Protein 1QZ7 (pdb70)

Sequence (541 aa):
YQDDAELATRAIPELTKLLNDEDQVVVNKAAVMVHQLSKKEASRHAIMRSPQMVSAIVRTMQNTNDVETARCTAGTLHNLSHHREGLLAIFKSGGIPALVKMLGSPVDSVLFYAITTLHNLLLHQEGAKMAVRLAGGLQKMVALLNKTNVKFLAITTDCLQILAYGNQESKLIILASGGPQALVNIMRTYTYEKLLWTTSRVLKVLSVCSSNKPAIVEAGGMQALGLHLTDPSQRLVQNCLWTLRNLSDAATKQEGMEGLLGTLVQLLGSDDINVVTCAAGILSNLTCNNYKNKMMVCQVGGIEALVRTVLRAGDREDITEPAICALRHLTSRHQEAEMAQNAVRLHYGLPVVVKLLHPPSHWPLIKATVGLIRNLALCPANHAPLREQGAIPRLVQLLVRAHQDTQRRTSMGGTQQQFVEGVRMEEIVEGCTGALHILARDVHNRIVIRGLNTIPLFVQLLYSPIENIQRVAAGVLCELAQDKEAAEAIEAEGATAPLTELLHSRNEGVATYAAAVLFRMSEDEENPESILDEHVQRVMK

B-factor: mean 54.08, std 23.28, range [16.07, 109.2]

Foldseek 3Di:
DVCLLPVLLVCLVVLLVLLPDPDPPCVLVSLQVLLVLLPDPRSVCSQLVVLSNLLSLLVSLQPPLPLRSVLSSLSRLLSLLVDPSSLVSNVVSLNLLSLLSQCPPPNVSNVQSSLNSLLSNLVPPPPSLVSCVVSVSLLSLLVCLVDDDQVSLLSSLLSLLSNLAPDVVSLVVCVVSVNLLSLLVCLQPDDPVSNLLSSLSSLLSSLLPDVSLLVNLVSPVLVSLLVCCPPPDPSNNLSSLNSLLSNLLVNLPDDPCLSSLLSLLVQCPDPDPSSNLSSLSSLLSNLAPRQVSLVSCVVNPNLLSLLVSLVVCPQPCSRLLSSLSSLLSNLDDYDCNQVSLVVCVVNVNLLSLLCCCDPPHDPSSNLSSLSSLLSNLLHVVCLVVNVVNVNLVSLVVLLVVLVVVLVVPVVPPPDNFDDDVRHTSVSSNLSSLSSLLSSLLDPVSLVVNVVVVCLLVLLVQCVPPDPSSVLSSLSSLLSNLLDVVSLVVNVVSVSLVSLVVQCPPPDPSNNVSSVSNVVSSPPD/DDDPCVVVVVVCVPPDD

InterPro domains:
  IPR000225 Armadillo [PF00514] (229-262)
  IPR000225 Armadillo [PF00514] (351-390)
  IPR000225 Armadillo [PF00514] (432-473)
  IPR000225 Armadillo [PF00514] (584-622)
  IPR000225 Armadillo [PS50176] (151-191)
  IPR000225 Armadillo [PS50176] (193-236)
  IPR000225 Armadillo [PS50176] (235-277)
  IPR000225 Armadillo [PS50176] (277-319)
  IPR000225 Armadillo [PS50176] (319-362)
  IPR000225 Armadillo [PS50176] (400-442)
  IPR000225 Armadillo [PS50176] (442-484)
  IPR000225 Armadillo [PS50176] (489-532)
  IPR000225 Armadillo [PS50176] (594-636)
  IPR000225 Armadillo [SM00185] (141-180)
  IPR000225 Armadillo [SM00185] (181-223)
  IPR000225 Armadillo [SM00185] (224-264)
  IPR000225 Armadillo [SM00185] (265-306)
  IPR000225 Armadillo [SM00185] (308-349)
  IPR000225 Armadillo [SM00185] (350-390)
  IPR000225 Armadillo [SM00185] (392-429)

Solvent-accessible surface area: 23782 Å² total; per-residue (Å²): 165,103,83,29,66,58,115,11,63,72,30,9,59,107,16,12,143,36,10,64,57,160,62,123,107,62,7,34,130,0,2,72,67,3,36,75,33,1,120,112,109,8,1,42,42,15,0,5,158,14,100,111,0,2,40,1,1,2,112,10,1,47,103,12,135,50,105,114,2,8,79,17,2,0,0,0,0,8,32,0,4,56,45,192,67,0,4,81,7,0,67,135,39,32,0,2,72,2,0,5,113,19,1,52,19,127,36,80,5,0,4,12,20,0,0,0,0,0,4,8,0,12,61,126,24,155,32,0,87,128,11,0,53,137,39,32,0,2,86,66,0,6,49,16,11,124,96,102,38,45,48,1,0,8,5,0,0,18,0,0,23,21,0,0,151,72,26,108,106,0,14,100,81,0,48,93,25,36,0,4,86,19,0,0,66,4,1,135,90,46,123,54,53,39,0,1,27,7,0,0,49,0,1,76,15,0,0,97,5,88,41,0,32,59,25,0,2,125,13,12,0,0,44,2,0,12,109,15,5,106,41,127,22,131,83,0,10,24,12,0,0,93,0,0,87,47,0,0,93,24,0,34,151,38,106,43,4,98,53,8,1,20,23,0,12,123,21,5,71,29,144,62,75,92,14,0,25,3,0,0,10,0,0,10,49,0,0,52,117,14,122,99,6,4,38,39,0,9,116,64,35,0,2,60,19,0,3,144,3,4,94,96,2,45,112,95,41,116,5,0,56,23,0,0,17,0,0,63,28,0,0,16,167,23,139,63,11,130,72,0,10,43,9,0,66,104,62,181,0,5,55,17,1,3,125,17,0,70,100,105,20,95,37,46,4,8,82,5,0,2,18,0,0,89,8,0,0,48,8,102,53,0,17,43,31,0,66,131,76,29,0,1,61,24,0,14,72,2,0,57,115,0,36,77,46,24,108,162,40,87,91,153,55,38,101,97,38,64,110,44,97,60,6,106,1,19,56,2,2,53,26,0,0,9,0,0,23,5,1,0,119,28,70,100,0,10,96,46,0,54,64,78,111,4,8,46,32,0,5,108,5,3,131,16,130,63,74,75,6,24,95,25,0,0,0,0,0,12,30,0,1,85,30,111,124,0,7,106,39,0,112,94,79,40,0,64,68,9,0,55,124,19,76,158,27,223,31,142,13,0,20,84,59,0,22,31,0,34,130,94,35,86,129,108,230,129,87,50,77,54,12,0,50,90,3,9,127,124,47,101,69

Radius of gyration: 33.69 Å; Cα contacts (8 Å, |Δi|>4): 810; chains: 2; bounding box: 100×50×81 Å

GO terms:
  GO:0005634 nucleus (C, IDA)
  GO:0005737 cytoplasm (C, IDA)
  GO:0005912 adherens junction (C, IDA)
  GO:0016328 lateral plasma membrane (C, IDA)
  GO:0007173 epidermal growth factor receptor signaling pathway (P, IDA)
  GO:0043066 negative regulation of apoptotic process (P, TAS)
  GO:0060070 canonical Wnt signaling pathway (P, TAS)
  GO:0060070 canonical Wnt signaling pathway (P, IGI)
  GO:0001649 osteoblast differentiation (P, IMP)
  GO:0060070 canonical Wnt signaling pathway (P, IMP)
  GO:0072497 mesenchymal stem cell differentiation (P, IMP)
  GO:0005102 signaling receptor binding (F, IPI)
  GO:0005515 protein binding (F, IPI)
  GO:0043525 positive regulation of neuron apoptotic process (P, IDA)
  GO:0045944 positive regulation of transcription by RNA polymerase II (P, TAS)
  GO:0050767 regulation of neurogenesis (P, TAS)
  GO:0003713 transcription coactivator activity (F, IMP)
  GO:0061629 RNA polymerase II-specific DNA-binding transcription factor binding (F, IPI)
  GO:1990907 beta-catenin-TCF complex (C, IPI)
  GO:0019899 enzyme binding (F, IPI)

Nearest PDB structures (foldseek):
  8eic-assembly1_A  TM=9.549E-01  e=6.130E-56  Homo sapiens
  1g3j-assembly2_C  TM=9.884E-01  e=2.727E-49  Homo sapiens
  7zrb-assembly2_B  TM=9.748E-01  e=4.685E-49  Homo sapiens
  5mfb-assembly1_A  TM=8.763E-01  e=2.151E-08  synthetic construct
  7sqc-assembly1_G4  TM=5.680E-01  e=6.108E-08  Chlamydomonas reinhardtii

Secondary structure (DSSP, 8-state):
-TTIIIIIHHHHHHHHHHTT-S-TTTHHHHHHHHHHTTSSHHHHHHHHT-HHHHHHHHHHHHH---TTHHHHHHHHHHHHTTSHHHHHHHHHTTHHHHHHHGGG-S-HHHHHHHHHHHHHHHHH-TTHHHHHHHHTHHHHHHHGGG---HHHHHHHHHHHHHHHTT-HHHHHHHHHTTHHHHHHHHHTT---HHHHHHHHHHHHHHHTSTTHHHHHHHHTHHHHHGGGTT-S-HHHHHHHHHHHHHHGGG-TT-S--HHHHHHHHHHTT-S-HHHHHHHHHHHHHHTTT-HHHHHHHHHTTHHHHHHHHHHHHTT-HHHHHHHHHHHHHHTSSSTTHHHHHHHHHHTT-HHHHHHTTSTT--HHHHHHHHHHHHHHTTSGGGHHHHHHTTHHHHHHHHHHHHHHHHHTSSS-SSSS---BTTB-HHHHHHHHHHHHHHHTTSHHHHHHHHHTT-HHHHHHGGG-S-HHHHHHHHHHHHHHTTSHHHHHHHHHTT-HHHHHHHTT-SSHHHHHHHHHHHHHHH--/---TTHHHHHHHHHH--

Structure (mmCIF, N/CA/C/O backbone):
data_1QZ7
#
_entry.id   1QZ7
#
_cell.length_a   85.141
_cell.length_b   75.041
_cell.length_c   101.398
_cell.angle_alpha   90.00
_cell.angle_beta   97.47
_cell.angle_gamma   90.00
#
_symmetry.space_group_name_H-M   'C 1 2 1'
#
loop_
_entity.id
_entity.type
_entity.pdbx_description
1 polymer Beta-catenin
2 polymer Axin
3 water water
#
loop_
_atom_site.group_PDB
_atom_site.id
_atom_site.type_symbol
_atom_site.label_atom_id
_atom_site.label_alt_id
_atom_site.label_comp_id
_atom_site.label_asym_id
_atom_site.label_entity_id
_atom_site.label_seq_id
_atom_site.pdbx_PDB_ins_code
_atom_site.Cartn_x
_atom_site.Cartn_y
_atom_site.Cartn_z
_atom_site.occupancy
_atom_site.B_iso_or_equiv
_atom_site.auth_seq_id
_atom_site.auth_comp_id
_atom_site.auth_asym_id
_atom_site.auth_atom_id
_atom_site.pdbx_PDB_model_num
ATOM 1 N N . TYR A 1 10 ? -45.757 -1.834 44.966 1.00 106.57 142 TYR A N 1
ATOM 2 C CA . TYR A 1 10 ? -45.043 -1.216 43.856 1.00 106.75 142 TYR A CA 1
ATOM 3 C C . TYR A 1 10 ? -46.002 -0.279 43.127 1.00 106.89 142 TYR A C 1
ATOM 4 O O . TYR A 1 10 ? -45.585 0.711 42.523 1.00 106.87 142 TYR A O 1
ATOM 13 N N . GLN A 1 11 ? -47.291 -0.599 43.202 1.00 107.02 143 GLN A N 1
ATOM 14 C CA . GLN A 1 11 ? -48.331 0.192 42.553 1.00 107.18 143 GLN A CA 1
ATOM 15 C C . GLN A 1 11 ? -48.447 1.598 43.137 1.00 107.31 143 GLN A C 1
ATOM 16 O O . GLN A 1 11 ? -49.180 2.438 42.611 1.00 106.82 143 GLN A O 1
ATOM 18 N N . ASP A 1 12 ? -47.727 1.850 44.228 1.00 107.71 144 ASP A N 1
ATOM 19 C CA . ASP A 1 12 ? -47.754 3.159 44.871 1.00 107.90 144 ASP A CA 1
ATOM 20 C C . ASP A 1 12 ? -46.370 3.804 44.868 1.00 107.83 144 ASP A C 1
ATOM 21 O O . ASP A 1 12 ? -46.183 4.892 45.415 1.00 107.69 144 ASP A O 1
ATOM 26 N N . ASP A 1 13 ? -45.401 3.127 44.257 1.00 107.67 145 ASP A N 1
ATOM 27 C CA . ASP A 1 13 ? -44.042 3.651 44.171 1.00 107.51 145 ASP A CA 1
ATOM 28 C C . ASP A 1 13 ? -43.982 4.664 43.036 1.00 107.19 145 ASP A C 1
ATOM 29 O O . ASP A 1 13 ? -43.601 5.816 43.237 1.00 106.58 145 ASP A O 1
ATOM 34 N N . ALA A 1 14 ? -44.368 4.225 41.843 1.00 107.23 146 ALA A N 1
ATOM 35 C CA . ALA A 1 14 ? -44.372 5.093 40.673 1.00 107.49 146 ALA A CA 1
ATOM 36 C C . ALA A 1 14 ? -45.600 5.998 40.707 1.00 107.72 146 ALA A C 1
ATOM 37 O O . ALA A 1 14 ? -46.035 6.508 39.673 1.00 107.34 146 ALA A O 1
ATOM 39 N N . GLU A 1 15 ? -46.153 6.190 41.902 1.00 108.00 147 GLU A N 1
ATOM 40 C CA . GLU A 1 15 ? -47.334 7.029 42.083 1.00 108.33 147 GLU A CA 1
ATOM 41 C C . GLU A 1 15 ? -47.177 7.961 43.282 1.00 108.66 147 GLU A C 1
ATOM 42 O O . GLU A 1 15 ? -47.521 9.143 43.208 1.00 108.89 147 GLU A O 1
ATOM 44 N N . LEU A 1 16 ? -46.665 7.425 44.387 1.00 108.73 148 LEU A N 1
ATOM 45 C CA . LEU A 1 16 ? -46.465 8.219 45.596 1.00 108.53 148 LEU A CA 1
ATOM 46 C C . LEU A 1 16 ? -45.073 8.841 45.602 1.00 108.33 148 LEU A C 1
ATOM 47 O O . LEU A 1 16 ? -44.907 10.006 45.967 1.00 108.29 148 LEU A O 1
ATOM 52 N N . ALA A 1 17 ? -44.073 8.060 45.200 1.00 108.12 149 ALA A N 1
ATOM 53 C CA . ALA A 1 17 ? -42.702 8.554 45.150 1.00 107.64 149 ALA A CA 1
ATOM 54 C C . ALA A 1 17 ? -42.662 9.713 44.165 1.00 107.32 149 ALA A C 1
ATOM 55 O O . ALA A 1 17 ? -41.910 10.672 44.344 1.00 107.14 149 ALA A O 1
ATOM 57 N N . THR A 1 18 ? -43.480 9.615 43.121 1.00 106.77 150 THR A N 1
ATOM 58 C CA . THR A 1 18 ? -43.561 10.664 42.113 1.00 106.62 150 THR A CA 1
ATOM 59 C C . THR A 1 18 ? -44.050 11.939 42.797 1.00 106.36 150 THR A C 1
ATOM 60 O O . THR A 1 18 ? -43.545 13.035 42.536 1.00 106.25 150 THR A O 1
ATOM 64 N N . ARG A 1 19 ? -45.039 11.782 43.675 1.00 105.43 151 ARG A N 1
ATOM 65 C CA . ARG A 1 19 ? -45.597 12.902 44.421 1.00 104.36 151 ARG A CA 1
ATOM 66 C C . ARG A 1 19 ? -44.661 13.225 45.586 1.00 103.80 151 ARG A C 1
ATOM 67 O O . ARG A 1 19 ? -44.847 14.216 46.295 1.00 103.85 151 ARG A O 1
ATOM 69 N N . ALA A 1 20 ? -43.654 12.376 45.772 1.00 102.71 152 ALA A N 1
ATOM 70 C CA . ALA A 1 20 ? -42.674 12.549 46.838 1.00 101.27 152 ALA A CA 1
ATOM 71 C C . ALA A 1 20 ? -41.415 13.217 46.297 1.00 100.37 152 ALA A C 1
ATOM 72 O O . ALA A 1 20 ? -40.625 13.782 47.056 1.00 100.18 152 ALA A O 1
ATOM 74 N N . ILE A 1 21 ? -41.232 13.148 44.982 1.00 99.31 153 ILE A N 1
ATOM 75 C CA . ILE A 1 21 ? -40.068 13.748 44.342 1.00 98.29 153 ILE A CA 1
ATOM 76 C C . ILE A 1 21 ? -39.992 15.244 44.629 1.00 97.87 153 ILE A C 1
ATOM 77 O O . ILE A 1 21 ? -38.973 15.736 45.110 1.00 97.61 153 ILE A O 1
ATOM 82 N N . PRO A 1 22 ? -41.071 15.990 44.335 1.00 97.67 154 PRO A N 1
ATOM 83 C CA . PRO A 1 22 ? -41.051 17.434 44.592 1.00 97.41 154 PRO A CA 1
ATOM 84 C C . PRO A 1 22 ? -40.788 17.730 46.068 1.00 97.30 154 PRO A C 1
ATOM 85 O O . PRO A 1 22 ? -40.300 18.804 46.422 1.00 96.75 154 PRO A O 1
ATOM 89 N N . GLU A 1 23 ? -41.113 16.760 46.917 1.00 97.12 155 GLU A N 1
ATOM 90 C CA . GLU A 1 23 ? -40.932 16.888 48.358 1.00 97.21 155 GLU A CA 1
ATOM 91 C C . GLU A 1 23 ? -39.456 16.936 48.737 1.00 97.28 155 GLU A C 1
ATOM 92 O O . GLU A 1 23 ? -38.934 17.988 49.114 1.00 97.16 155 GLU A O 1
ATOM 98 N N . LEU A 1 24 ? -38.793 15.788 48.638 1.00 96.85 156 LEU A N 1
ATOM 99 C CA . LEU A 1 24 ? -37.378 15.688 48.971 1.00 96.67 156 LEU A CA 1
ATOM 100 C C . LEU A 1 24 ? -36.539 16.700 48.200 1.00 96.61 156 LEU A C 1
ATOM 101 O O . LEU A 1 24 ? -35.495 17.142 48.679 1.00 96.43 156 LEU A O 1
ATOM 106 N N . THR A 1 25 ? -36.995 17.064 47.005 1.00 96.57 157 THR A N 1
ATOM 107 C CA . THR A 1 25 ? -36.278 18.033 46.187 1.00 96.83 157 THR A CA 1
ATOM 108 C C . THR A 1 25 ? -36.293 19.387 46.891 1.00 97.78 157 THR A C 1
ATOM 109 O O . THR A 1 25 ? -35.370 20.187 46.740 1.00 97.82 157 THR A O 1
ATOM 113 N N . LYS A 1 26 ? -37.348 19.635 47.662 1.00 99.04 158 LYS A N 1
ATOM 114 C CA . LYS A 1 26 ? -37.481 20.886 48.401 1.00 100.00 158 LYS A CA 1
ATOM 115 C C . LYS A 1 26 ? -36.504 20.909 49.572 1.00 100.42 158 LYS A C 1
ATOM 116 O O . LYS A 1 26 ? -35.926 21.949 49.895 1.00 100.93 158 LYS A O 1
ATOM 122 N N . LEU A 1 27 ? -36.322 19.755 50.205 1.00 100.76 159 LEU A N 1
ATOM 123 C CA . LEU A 1 27 ? -35.425 19.652 51.349 1.00 101.36 159 LEU A CA 1
ATOM 124 C C . LEU A 1 27 ? -33.954 19.776 50.965 1.00 101.39 159 LEU A C 1
ATOM 125 O O . LEU A 1 27 ? -33.167 20.364 51.706 1.00 101.64 159 LEU A O 1
ATOM 130 N N . LEU A 1 28 ? -33.581 19.226 49.811 1.00 101.43 160 LEU A N 1
ATOM 131 C CA . LEU A 1 28 ? -32.194 19.290 49.355 1.00 101.80 160 LEU A CA 1
ATOM 132 C C . LEU A 1 28 ? -31.727 20.717 49.093 1.00 102.16 160 LEU A C 1
ATOM 133 O O . LEU A 1 28 ? -30.528 20.967 48.958 1.00 102.40 160 LEU A O 1
ATOM 138 N N . ASN A 1 29 ? -32.674 21.648 49.021 1.00 102.20 161 ASN A N 1
ATOM 139 C CA . ASN A 1 29 ? -32.353 23.049 48.773 1.00 102.28 161 ASN A CA 1
ATOM 140 C C . ASN A 1 29 ? -32.568 23.883 50.032 1.00 102.30 161 ASN A C 1
ATOM 141 O O . ASN A 1 29 ? -32.533 25.114 49.992 1.00 102.43 161 ASN A O 1
ATOM 146 N N . ASP A 1 30 ? -32.788 23.199 51.149 1.00 102.28 162 ASP A N 1
ATOM 147 C CA . ASP A 1 30 ? -33.013 23.853 52.432 1.00 102.24 162 ASP A CA 1
ATOM 148 C C . ASP A 1 30 ? -31.731 24.529 52.919 1.00 102.21 162 ASP A C 1
ATOM 149 O O . ASP A 1 30 ? -30.631 24.023 52.693 1.00 102.40 162 ASP A O 1
ATOM 154 N N . GLU A 1 31 ? -31.878 25.672 53.585 1.00 102.18 163 GLU A N 1
ATOM 155 C CA . GLU A 1 31 ? -30.730 26.416 54.100 1.00 102.41 163 GLU A CA 1
ATOM 156 C C . GLU A 1 31 ? -30.185 25.836 55.403 1.00 102.43 163 GLU A C 1
ATOM 157 O O . GLU A 1 31 ? -29.054 26.130 55.796 1.00 102.07 163 GLU A O 1
ATOM 163 N N . ASP A 1 32 ? -30.992 25.014 56.068 1.00 102.44 164 ASP A N 1
ATOM 164 C CA . ASP A 1 32 ? -30.595 24.391 57.329 1.00 102.57 164 ASP A CA 1
ATOM 165 C C . ASP A 1 32 ? -29.662 23.199 57.123 1.00 102.67 164 ASP A C 1
ATOM 166 O O . ASP A 1 32 ? -30.099 22.111 56.735 1.00 102.40 164 ASP A O 1
ATOM 171 N N . GLN A 1 33 ? -28.378 23.409 57.397 1.00 102.66 165 GLN A N 1
ATOM 172 C CA . GLN A 1 33 ? -27.377 22.359 57.242 1.00 102.69 165 GLN A CA 1
ATOM 173 C C . GLN A 1 33 ? -27.494 21.285 58.317 1.00 102.54 165 GLN A C 1
ATOM 174 O O . GLN A 1 33 ? -26.525 20.985 59.017 1.00 102.84 165 GLN A O 1
ATOM 180 N N . VAL A 1 34 ? -28.685 20.708 58.441 1.00 102.06 166 VAL A N 1
ATOM 181 C CA . VAL A 1 34 ? -28.933 19.660 59.424 1.00 101.55 166 VAL A CA 1
ATOM 182 C C . VAL A 1 34 ? -30.005 18.699 58.919 1.00 101.22 166 VAL A C 1
ATOM 183 O O . VAL A 1 34 ? -29.913 17.490 59.129 1.00 101.27 166 VAL A O 1
ATOM 187 N N . VAL A 1 35 ? -31.022 19.241 58.253 1.00 100.91 167 VAL A N 1
ATOM 188 C CA . VAL A 1 35 ? -32.107 18.422 57.723 1.00 100.48 167 VAL A CA 1
ATOM 189 C C . VAL A 1 35 ? -31.854 18.077 56.262 1.00 100.57 167 VAL A C 1
ATOM 190 O O . VAL A 1 35 ? -32.420 17.118 55.732 1.00 100.60 167 VAL A O 1
ATOM 194 N N . VAL A 1 36 ? -31.004 18.870 55.613 1.00 100.35 168 VAL A N 1
ATOM 195 C CA . VAL A 1 36 ? -30.656 18.638 54.215 1.00 99.92 168 VAL A CA 1
ATOM 196 C C . VAL A 1 36 ? -29.998 17.265 54.141 1.00 99.28 168 VAL A C 1
ATOM 197 O O . VAL A 1 36 ? -29.985 16.617 53.094 1.00 98.66 168 VAL A O 1
ATOM 201 N N . ASN A 1 37 ? -29.460 16.836 55.278 1.00 98.74 169 ASN A N 1
ATOM 202 C CA . ASN A 1 37 ? -28.802 15.544 55.397 1.00 98.44 169 ASN A CA 1
ATOM 203 C C . ASN A 1 37 ? -29.864 14.445 55.437 1.00 98.15 169 ASN A C 1
ATOM 204 O O . ASN A 1 37 ? -29.658 13.347 54.917 1.00 98.33 169 ASN A O 1
ATOM 209 N N . LYS A 1 38 ? -31.000 14.751 56.059 1.00 97.40 170 LYS A N 1
ATOM 210 C CA . LYS A 1 38 ? -32.102 13.800 56.168 1.00 96.79 170 LYS A CA 1
ATOM 211 C C . LYS A 1 38 ? -32.598 13.374 54.792 1.00 96.04 170 LYS A C 1
ATOM 212 O O . LYS A 1 38 ? -32.766 12.184 54.522 1.00 95.47 170 LYS A O 1
ATOM 218 N N . ALA A 1 39 ? -32.835 14.352 53.926 1.00 95.41 171 ALA A N 1
ATOM 219 C CA . ALA A 1 39 ? -33.308 14.075 52.577 1.00 95.04 171 ALA A CA 1
ATOM 220 C C . ALA A 1 39 ? -32.264 13.272 51.810 1.00 94.35 171 ALA A C 1
ATOM 221 O O . ALA A 1 39 ? -32.592 12.293 51.139 1.00 93.93 171 ALA A O 1
ATOM 223 N N . ALA A 1 40 ? -31.008 13.696 51.917 1.00 93.79 172 ALA A N 1
ATOM 224 C CA . ALA A 1 40 ? -29.898 13.028 51.243 1.00 93.13 172 ALA A CA 1
ATOM 225 C C . ALA A 1 40 ? -29.953 11.519 51.464 1.00 92.82 172 ALA A C 1
ATOM 226 O O . ALA A 1 40 ? -29.677 10.738 50.553 1.00 93.10 172 ALA A O 1
ATOM 228 N N . VAL A 1 41 ? -30.309 11.115 52.679 1.00 92.19 173 VAL A N 1
ATOM 229 C CA . VAL A 1 41 ? -30.406 9.700 53.014 1.00 91.82 173 VAL A CA 1
ATOM 230 C C . VAL A 1 41 ? -31.596 9.081 52.298 1.00 92.21 173 VAL A C 1
ATOM 231 O O . VAL A 1 41 ? -31.465 8.062 51.622 1.00 91.80 173 VAL A O 1
ATOM 235 N N . MET A 1 42 ? -32.759 9.704 52.456 1.00 93.07 174 MET A N 1
ATOM 236 C CA . MET A 1 42 ? -33.981 9.217 51.827 1.00 93.84 174 MET A CA 1
ATOM 237 C C . MET A 1 42 ? -33.821 9.162 50.313 1.00 93.46 174 MET A C 1
ATOM 238 O O . MET A 1 42 ? -34.195 8.176 49.676 1.00 93.07 174 MET A O 1
ATOM 243 N N . VAL A 1 43 ? -33.261 10.226 49.743 1.00 93.18 175 VAL A N 1
ATOM 244 C CA . VAL A 1 43 ? -33.039 10.297 48.304 1.00 93.22 175 VAL A CA 1
ATOM 245 C C . VAL A 1 43 ? -32.170 9.124 47.858 1.00 93.13 175 VAL A C 1
ATOM 246 O O . VAL A 1 43 ? -32.434 8.498 46.829 1.00 92.76 175 VAL A O 1
ATOM 250 N N . HIS A 1 44 ? -31.134 8.832 48.641 1.00 93.09 176 HIS A N 1
ATOM 251 C CA . HIS A 1 44 ? -30.228 7.729 48.337 1.00 93.09 176 HIS A CA 1
ATOM 252 C C . HIS A 1 44 ? -31.014 6.421 48.336 1.00 93.21 176 HIS A C 1
ATOM 253 O O . HIS A 1 44 ? -30.781 5.544 47.504 1.00 93.29 176 HIS A O 1
ATOM 260 N N . GLN A 1 45 ? -31.949 6.303 49.275 1.00 93.51 177 GLN A N 1
ATOM 261 C CA . GLN A 1 45 ? -32.790 5.116 49.386 1.00 93.87 177 GLN A CA 1
ATOM 262 C C . GLN A 1 45 ? -33.657 5.020 48.137 1.00 93.51 177 GLN A C 1
ATOM 263 O O . GLN A 1 45 ? -33.882 3.934 47.601 1.00 93.14 177 GLN A O 1
ATOM 269 N N . LEU A 1 46 ? -34.142 6.171 47.681 1.00 93.55 178 LEU A N 1
ATOM 270 C CA . LEU A 1 46 ? -34.978 6.237 46.490 1.00 93.90 178 LEU A CA 1
ATOM 271 C C . LEU A 1 46 ? -34.125 6.057 45.240 1.00 94.06 178 LEU A C 1
ATOM 272 O O . LEU A 1 46 ? -34.446 6.580 44.172 1.00 94.44 178 LEU A O 1
ATOM 277 N N . SER A 1 47 ? -33.031 5.318 45.387 1.00 93.61 179 SER A N 1
ATOM 278 C CA . SER A 1 47 ? -32.121 5.054 44.281 1.00 93.25 179 SER A CA 1
ATOM 279 C C . SER A 1 47 ? -31.856 3.556 44.216 1.00 93.05 179 SER A C 1
ATOM 280 O O . SER A 1 47 ? -31.070 3.087 43.393 1.00 92.72 179 SER A O 1
ATOM 283 N N . LYS A 1 48 ? -32.526 2.811 45.090 1.00 93.09 180 LYS A N 1
ATOM 284 C CA . LYS A 1 48 ? -32.363 1.364 45.157 1.00 93.41 180 LYS A CA 1
ATOM 285 C C . LYS A 1 48 ? -33.590 0.631 44.625 1.00 94.02 180 LYS A C 1
ATOM 286 O O . LYS A 1 48 ? -33.539 -0.573 44.373 1.00 93.90 180 LYS A O 1
ATOM 292 N N . LYS A 1 49 ? -34.691 1.360 44.460 1.00 95.30 181 LYS A N 1
ATOM 293 C CA . LYS A 1 49 ? -35.934 0.777 43.955 1.00 96.28 181 LYS A CA 1
ATOM 294 C C . LYS A 1 49 ? -36.125 1.029 42.463 1.00 97.12 181 LYS A C 1
ATOM 295 O O . LYS A 1 49 ? -35.785 2.097 41.952 1.00 97.08 181 LYS A O 1
ATOM 301 N N . GLU A 1 50 ? -36.680 0.036 41.774 1.00 97.94 182 GLU A N 1
ATOM 302 C CA . GLU A 1 50 ? -36.932 0.121 40.338 1.00 98.33 182 GLU A CA 1
ATOM 303 C C . GLU A 1 50 ? -37.684 1.401 39.974 1.00 98.43 182 GLU A C 1
ATOM 304 O O . GLU A 1 50 ? -37.405 2.027 38.953 1.00 98.00 182 GLU A O 1
ATOM 310 N N . ALA A 1 51 ? -38.638 1.780 40.820 1.00 98.87 183 ALA A N 1
ATOM 311 C CA . ALA A 1 51 ? -39.446 2.974 40.592 1.00 99.00 183 ALA A CA 1
ATOM 312 C C . ALA A 1 51 ? -38.726 4.258 40.991 1.00 99.11 183 ALA A C 1
ATOM 313 O O . ALA A 1 51 ? -38.351 5.061 40.134 1.00 99.21 183 ALA A O 1
ATOM 315 N N . SER A 1 52 ? -38.543 4.446 42.296 1.00 99.04 184 SER A N 1
ATOM 316 C CA . SER A 1 52 ? -37.877 5.632 42.828 1.00 99.16 184 SER A CA 1
ATOM 317 C C . SER A 1 52 ? -36.639 6.004 42.018 1.00 99.01 184 SER A C 1
ATOM 318 O O . SER A 1 52 ? -36.337 7.185 41.824 1.00 98.36 184 SER A O 1
ATOM 321 N N . ARG A 1 53 ? -35.926 4.985 41.549 1.00 98.94 185 ARG A N 1
ATOM 322 C CA . ARG A 1 53 ? -34.726 5.194 40.754 1.00 99.19 185 ARG A CA 1
ATOM 323 C C . ARG A 1 53 ? -35.115 5.968 39.503 1.00 99.70 185 ARG A C 1
ATOM 324 O O . ARG A 1 53 ? -34.579 7.042 39.231 1.00 99.74 185 ARG A O 1
ATOM 332 N N . HIS A 1 54 ? -36.062 5.417 38.749 1.00 100.21 186 HIS A N 1
ATOM 333 C CA . HIS A 1 54 ? -36.533 6.057 37.528 1.00 100.87 186 HIS A CA 1
ATOM 334 C C . HIS A 1 54 ? -37.367 7.292 37.847 1.00 100.69 186 HIS A C 1
ATOM 335 O O . HIS A 1 54 ? -37.704 8.073 36.957 1.00 100.15 186 HIS A O 1
ATOM 342 N N . ALA A 1 55 ? -37.695 7.465 39.124 1.00 100.64 187 ALA A N 1
ATOM 343 C CA . ALA A 1 55 ? -38.473 8.617 39.562 1.00 100.63 187 ALA A CA 1
ATOM 344 C C . ALA A 1 55 ? -37.553 9.834 39.599 1.00 100.66 187 ALA A C 1
ATOM 345 O O . ALA A 1 55 ? -37.809 10.844 38.937 1.00 100.61 187 ALA A O 1
ATOM 347 N N . ILE A 1 56 ? -36.478 9.721 40.373 1.00 100.51 188 ILE A N 1
ATOM 348 C CA . ILE A 1 56 ? -35.495 10.792 40.513 1.00 100.42 188 ILE A CA 1
ATOM 349 C C . ILE A 1 56 ? -34.766 10.990 39.187 1.00 100.14 188 ILE A C 1
ATOM 350 O O . ILE A 1 56 ? -34.664 12.106 38.673 1.00 99.56 188 ILE A O 1
ATOM 355 N N . MET A 1 57 ? -34.258 9.887 38.650 1.00 100.07 189 MET A N 1
ATOM 356 C CA . MET A 1 57 ? -33.535 9.883 37.385 1.00 99.90 189 MET A CA 1
ATOM 357 C C . MET A 1 57 ? -34.291 10.657 36.306 1.00 99.75 189 MET A C 1
ATOM 358 O O . MET A 1 57 ? -33.689 11.378 35.510 1.00 99.81 189 MET A O 1
ATOM 363 N N . ARG A 1 58 ? -35.613 10.502 36.287 1.00 99.49 190 ARG A N 1
ATOM 364 C CA . ARG A 1 58 ? -36.460 11.175 35.306 1.00 98.61 190 ARG A CA 1
ATOM 365 C C . ARG A 1 58 ? -36.989 12.509 35.817 1.00 98.20 190 ARG A C 1
ATOM 366 O O . ARG A 1 58 ? -37.771 13.178 35.140 1.00 98.31 190 ARG A O 1
ATOM 374 N N . SER A 1 59 ? -36.560 12.888 37.014 1.00 97.36 191 SER A N 1
ATOM 375 C CA . SER A 1 59 ? -36.976 14.148 37.614 1.00 96.38 191 SER A CA 1
ATOM 376 C C . SER A 1 59 ? -35.819 15.137 37.546 1.00 95.75 191 SER A C 1
ATOM 377 O O . SER A 1 59 ? -35.043 15.260 38.493 1.00 96.27 191 SER A O 1
ATOM 380 N N . PRO A 1 60 ? -35.689 15.856 36.420 1.00 95.07 192 PRO A N 1
ATOM 381 C CA . PRO A 1 60 ? -34.616 16.838 36.230 1.00 94.62 192 PRO A CA 1
ATOM 382 C C . PRO A 1 60 ? -34.378 17.715 37.458 1.00 94.14 192 PRO A C 1
ATOM 383 O O . PRO A 1 60 ? -33.242 18.090 37.755 1.00 93.97 192 PRO A O 1
ATOM 387 N N . GLN A 1 61 ? -35.457 18.033 38.167 1.00 93.49 193 GLN A N 1
ATOM 388 C CA . GLN A 1 61 ? -35.377 18.863 39.364 1.00 92.97 193 GLN A CA 1
ATOM 389 C C . GLN A 1 61 ? -34.468 18.212 40.402 1.00 91.76 193 GLN A C 1
ATOM 390 O O . GLN A 1 61 ? -33.608 18.873 40.992 1.00 90.94 193 GLN A O 1
ATOM 396 N N . MET A 1 62 ? -34.671 16.913 40.612 1.00 90.41 194 MET A N 1
ATOM 397 C CA . MET A 1 62 ? -33.884 16.134 41.565 1.00 89.38 194 MET A CA 1
ATOM 398 C C . MET A 1 62 ? -32.406 16.131 41.211 1.00 87.99 194 MET A C 1
ATOM 399 O O . MET A 1 62 ? -31.583 16.700 41.925 1.00 87.74 194 MET A O 1
ATOM 404 N N . VAL A 1 63 ? -32.084 15.474 40.104 1.00 86.80 195 VAL A N 1
ATOM 405 C CA . VAL A 1 63 ? -30.714 15.367 39.629 1.00 85.75 195 VAL A CA 1
ATOM 406 C C . VAL A 1 63 ? -29.911 16.640 39.858 1.00 85.66 195 VAL A C 1
ATOM 407 O O . VAL A 1 63 ? -28.798 16.588 40.380 1.00 85.32 195 VAL A O 1
ATOM 411 N N . SER A 1 64 ? -30.479 17.779 39.475 1.00 85.59 196 SER A N 1
ATOM 412 C CA . SER A 1 64 ? -29.799 19.063 39.633 1.00 85.84 196 SER A CA 1
ATOM 413 C C . SER A 1 64 ? -29.447 19.384 41.085 1.00 85.74 196 SER A C 1
ATOM 414 O O . SER A 1 64 ? -28.302 19.718 41.395 1.00 85.87 196 SER A O 1
ATOM 417 N N . ALA A 1 65 ? -30.434 19.291 41.971 1.00 85.93 197 ALA A N 1
ATOM 418 C CA . ALA A 1 65 ? -30.217 19.574 43.387 1.00 86.07 197 ALA A CA 1
ATOM 419 C C . ALA A 1 65 ? -29.206 18.593 43.979 1.00 85.92 197 ALA A C 1
ATOM 420 O O . ALA A 1 65 ? -28.235 19.001 44.620 1.00 86.05 197 ALA A O 1
ATOM 422 N N . ILE A 1 66 ? -29.447 17.302 43.762 1.00 85.15 198 ILE A N 1
ATOM 423 C CA . ILE A 1 66 ? -28.565 16.249 44.256 1.00 84.26 198 ILE A CA 1
ATOM 424 C C . ILE A 1 66 ? -27.107 16.587 43.947 1.00 83.72 198 ILE A C 1
ATOM 425 O O . ILE A 1 66 ? -26.249 16.556 44.829 1.00 83.59 198 ILE A O 1
ATOM 430 N N . VAL A 1 67 ? -26.841 16.916 42.687 1.00 83.15 199 VAL A N 1
ATOM 431 C CA . VAL A 1 67 ? -25.497 17.264 42.245 1.00 82.67 199 VAL A CA 1
ATOM 432 C C . VAL A 1 67 ? -24.966 18.507 42.957 1.00 83.03 199 VAL A C 1
ATOM 433 O O . VAL A 1 67 ? -23.827 18.523 43.431 1.00 82.30 199 VAL A O 1
ATOM 437 N N . ARG A 1 68 ? -25.789 19.549 43.032 1.00 83.61 200 ARG A N 1
ATOM 438 C CA . ARG A 1 68 ? -25.375 20.782 43.689 1.00 84.12 200 ARG A CA 1
ATOM 439 C C . ARG A 1 68 ? -25.053 20.524 45.159 1.00 84.26 200 ARG A C 1
ATOM 440 O O . ARG A 1 68 ? -24.099 21.082 45.701 1.00 84.13 200 ARG A O 1
ATOM 448 N N . THR A 1 69 ? -25.841 19.662 45.793 1.00 84.31 201 THR A N 1
ATOM 449 C CA . THR A 1 69 ? -25.636 19.320 47.197 1.00 84.62 201 THR A CA 1
ATOM 450 C C . THR A 1 69 ? -24.254 18.709 47.408 1.00 84.36 201 THR A C 1
ATOM 451 O O . THR A 1 69 ? -23.415 19.268 48.114 1.00 84.16 201 THR A O 1
ATOM 455 N N . MET A 1 70 ? -24.037 17.555 46.784 1.00 84.45 202 MET A N 1
ATOM 456 C CA . MET A 1 70 ? -22.780 16.818 46.869 1.00 84.05 202 MET A CA 1
ATOM 457 C C . MET A 1 70 ? -21.546 17.719 46.939 1.00 84.35 202 MET A C 1
ATOM 458 O O . MET A 1 70 ? -20.804 17.702 47.922 1.00 84.60 202 MET A O 1
ATOM 463 N N . GLN A 1 71 ? -21.339 18.511 45.894 1.00 84.98 203 GLN A N 1
ATOM 464 C CA . GLN A 1 71 ? -20.188 19.405 45.810 1.00 86.03 203 GLN A CA 1
ATOM 465 C C . GLN A 1 71 ? -20.127 20.480 46.893 1.00 87.27 203 GLN A C 1
ATOM 466 O O . GLN A 1 71 ? -19.056 20.755 47.438 1.00 87.80 203 GLN A O 1
ATOM 472 N N . ASN A 1 72 ? -21.269 21.088 47.201 1.00 88.20 204 ASN A N 1
ATOM 473 C CA . ASN A 1 72 ? -21.323 22.144 48.206 1.00 89.08 204 ASN A CA 1
ATOM 474 C C . ASN A 1 72 ? -21.118 21.654 49.637 1.00 89.58 204 ASN A C 1
ATOM 475 O O . ASN A 1 72 ? -20.145 22.032 50.293 1.00 88.81 204 ASN A O 1
ATOM 480 N N . THR A 1 73 ? -22.029 20.819 50.124 1.00 90.52 205 THR A N 1
ATOM 481 C CA . THR A 1 73 ? -21.914 20.301 51.482 1.00 91.88 205 THR A CA 1
ATOM 482 C C . THR A 1 73 ? -20.624 19.516 51.678 1.00 93.00 205 THR A C 1
ATOM 483 O O . THR A 1 73 ? -20.454 18.433 51.112 1.00 93.32 205 THR A O 1
ATOM 487 N N . ASN A 1 74 ? -19.712 20.063 52.477 1.00 93.49 206 ASN A N 1
ATOM 488 C CA . ASN A 1 74 ? -18.455 19.378 52.745 1.00 93.95 206 ASN A CA 1
ATOM 489 C C . ASN A 1 74 ? -18.699 18.338 53.835 1.00 93.94 206 ASN A C 1
ATOM 490 O O . ASN A 1 74 ? -17.819 17.533 54.149 1.00 94.16 206 ASN A O 1
ATOM 495 N N . ASP A 1 75 ? -19.903 18.362 54.406 1.00 93.00 207 ASP A N 1
ATOM 496 C CA . ASP A 1 75 ? -20.277 17.413 55.448 1.00 92.01 207 ASP A CA 1
ATOM 497 C C . ASP A 1 75 ? -19.913 16.007 54.993 1.00 91.83 207 ASP A C 1
ATOM 498 O O . ASP A 1 75 ? -20.522 15.463 54.072 1.00 91.68 207 ASP A O 1
ATOM 503 N N . VAL A 1 76 ? -18.912 15.428 55.648 1.00 91.82 208 VAL A N 1
ATOM 504 C CA . VAL A 1 76 ? -18.429 14.091 55.320 1.00 91.10 208 VAL A CA 1
ATOM 505 C C . VAL A 1 76 ? -19.455 12.995 55.601 1.00 90.67 208 VAL A C 1
ATOM 506 O O . VAL A 1 76 ? -19.105 11.927 56.107 1.00 90.84 208 VAL A O 1
ATOM 510 N N . GLU A 1 77 ? -20.716 13.249 55.259 1.00 89.75 209 GLU A N 1
ATOM 511 C CA . GLU A 1 77 ? -21.775 12.273 55.496 1.00 89.15 209 GLU A CA 1
ATOM 512 C C . GLU A 1 77 ? -22.874 12.366 54.433 1.00 88.21 209 GLU A C 1
ATOM 513 O O . GLU A 1 77 ? -23.460 11.354 54.037 1.00 87.19 209 GLU A O 1
ATOM 519 N N . THR A 1 78 ? -23.150 13.587 53.982 1.00 87.00 210 THR A N 1
ATOM 520 C CA . THR A 1 78 ? -24.158 13.827 52.953 1.00 85.71 210 THR A CA 1
ATOM 521 C C . THR A 1 78 ? -23.466 13.724 51.597 1.00 84.92 210 THR A C 1
ATOM 522 O O . THR A 1 78 ? -24.094 13.421 50.580 1.00 84.24 210 THR A O 1
ATOM 526 N N . ALA A 1 79 ? -22.161 13.977 51.600 1.00 84.09 211 ALA A N 1
ATOM 527 C CA . ALA A 1 79 ? -21.355 13.918 50.388 1.00 83.94 211 ALA A CA 1
ATOM 528 C C . ALA A 1 79 ? -21.429 12.532 49.761 1.00 83.50 211 ALA A C 1
ATOM 529 O O . ALA A 1 79 ? -21.362 12.390 48.540 1.00 83.27 211 ALA A O 1
ATOM 531 N N . ARG A 1 80 ? -21.572 11.510 50.599 1.00 83.17 212 ARG A N 1
ATOM 532 C CA . ARG A 1 80 ? -21.643 10.148 50.097 1.00 83.89 212 ARG A CA 1
ATOM 533 C C . ARG A 1 80 ? -23.058 9.737 49.708 1.00 83.80 212 ARG A C 1
ATOM 534 O O . ARG A 1 80 ? -23.247 8.958 48.775 1.00 83.98 212 ARG A O 1
ATOM 542 N N . CYS A 1 81 ? -24.053 10.259 50.418 1.00 83.82 213 CYS A N 1
ATOM 543 C CA . CYS A 1 81 ? -25.441 9.936 50.110 1.00 83.25 213 CYS A CA 1
ATOM 544 C C . CYS A 1 81 ? -25.755 10.450 48.709 1.00 81.54 213 CYS A C 1
ATOM 545 O O . CYS A 1 81 ? -26.362 9.747 47.902 1.00 81.71 213 CYS A O 1
ATOM 548 N N . THR A 1 82 ? -25.333 11.680 48.429 1.00 79.24 214 THR A N 1
ATOM 549 C CA . THR A 1 82 ? -25.554 12.283 47.122 1.00 77.62 214 THR A CA 1
ATOM 550 C C . THR A 1 82 ? -24.728 11.547 46.075 1.00 76.56 214 THR A C 1
ATOM 551 O O . THR A 1 82 ? -25.264 11.040 45.088 1.00 76.27 214 THR A O 1
ATOM 555 N N . ALA A 1 83 ? -23.419 11.489 46.301 1.00 74.97 215 ALA A N 1
ATOM 556 C CA . ALA A 1 83 ? -22.515 10.809 45.385 1.00 73.32 215 ALA A CA 1
ATOM 557 C C . ALA A 1 83 ? -23.023 9.397 45.134 1.00 72.50 215 ALA A C 1
ATOM 558 O O . ALA A 1 83 ? -22.957 8.890 44.011 1.00 72.41 215 ALA A O 1
ATOM 560 N N . GLY A 1 84 ? -23.538 8.770 46.187 1.00 71.34 216 GLY A N 1
ATOM 561 C CA . GLY A 1 84 ? -24.055 7.419 46.073 1.00 70.80 216 GLY A CA 1
ATOM 562 C C . GLY A 1 84 ? -25.316 7.343 45.231 1.00 70.79 216 GLY A C 1
ATOM 563 O O . GLY A 1 84 ? -25.650 6.287 44.693 1.00 70.22 216 GLY A O 1
ATOM 564 N N . THR A 1 85 ? -26.020 8.464 45.117 1.00 70.49 217 THR A N 1
ATOM 565 C CA . THR A 1 85 ? -27.244 8.513 44.329 1.00 71.09 217 THR A CA 1
ATOM 566 C C . THR A 1 85 ? -26.916 8.507 42.838 1.00 70.67 217 THR A C 1
ATOM 567 O O . THR A 1 85 ? -27.401 7.657 42.091 1.00 70.48 217 THR A O 1
ATOM 571 N N . LEU A 1 86 ? -26.087 9.458 42.418 1.00 70.32 218 LEU A N 1
ATOM 572 C CA . LEU A 1 86 ? -25.685 9.579 41.020 1.00 70.44 218 LEU A CA 1
ATOM 573 C C . LEU A 1 86 ? -25.136 8.261 40.476 1.00 70.48 218 LEU A C 1
ATOM 574 O O . LEU A 1 86 ? -25.414 7.885 39.334 1.00 69.86 218 LEU A O 1
ATOM 579 N N . HIS A 1 87 ? -24.358 7.565 41.300 1.00 69.48 219 HIS A N 1
ATOM 580 C CA . HIS A 1 87 ? -23.758 6.296 40.902 1.00 69.37 219 HIS A CA 1
ATOM 581 C C . HIS A 1 87 ? -24.779 5.209 40.579 1.00 69.31 219 HIS A C 1
ATOM 582 O O . HIS A 1 87 ? -24.559 4.384 39.695 1.00 68.19 219 HIS A O 1
ATOM 589 N N . ASN A 1 88 ? -25.887 5.198 41.309 1.00 70.93 220 ASN A N 1
ATOM 590 C CA . ASN A 1 88 ? -26.932 4.211 41.075 1.00 72.62 220 ASN A CA 1
ATOM 591 C C . ASN A 1 88 ? -27.668 4.531 39.778 1.00 73.89 220 ASN A C 1
ATOM 592 O O . ASN A 1 88 ? -28.189 3.636 39.108 1.00 73.73 220 ASN A O 1
ATOM 597 N N . LEU A 1 89 ? -27.701 5.813 39.430 1.00 74.77 221 LEU A N 1
ATOM 598 C CA . LEU A 1 89 ? -28.372 6.260 38.218 1.00 76.55 221 LEU A CA 1
ATOM 599 C C . LEU A 1 89 ? -27.520 5.965 36.990 1.00 77.80 221 LEU A C 1
ATOM 600 O O . LEU A 1 89 ? -28.044 5.653 35.919 1.00 77.43 221 LEU A O 1
ATOM 605 N N . SER A 1 90 ? -26.203 6.057 37.158 1.00 78.95 222 SER A N 1
ATOM 606 C CA . SER A 1 90 ? -25.262 5.821 36.067 1.00 80.16 222 SER A CA 1
ATOM 607 C C . SER A 1 90 ? -25.267 4.385 35.537 1.00 80.63 222 SER A C 1
ATOM 608 O O . SER A 1 90 ? -24.535 4.062 34.601 1.00 80.42 222 SER A O 1
ATOM 611 N N . HIS A 1 91 ? -26.086 3.527 36.138 1.00 81.80 223 HIS A N 1
ATOM 612 C CA . HIS A 1 91 ? -26.188 2.139 35.698 1.00 83.08 223 HIS A CA 1
ATOM 613 C C . HIS A 1 91 ? -27.278 2.052 34.638 1.00 82.93 223 HIS A C 1
ATOM 614 O O . HIS A 1 91 ? -27.573 0.979 34.118 1.00 82.42 223 HIS A O 1
ATOM 621 N N . HIS A 1 92 ? -27.873 3.200 34.332 1.00 83.32 224 HIS A N 1
ATOM 622 C CA . HIS A 1 92 ? -28.938 3.287 33.341 1.00 84.12 224 HIS A CA 1
ATOM 623 C C . HIS A 1 92 ? -28.673 4.452 32.392 1.00 84.27 224 HIS A C 1
ATOM 624 O O . HIS A 1 92 ? -28.271 5.537 32.822 1.00 83.72 224 HIS A O 1
ATOM 631 N N . ARG A 1 93 ? -28.898 4.223 31.103 1.00 84.35 225 ARG A N 1
ATOM 632 C CA . ARG A 1 93 ? -28.675 5.252 30.094 1.00 84.97 225 ARG A CA 1
ATOM 633 C C . ARG A 1 93 ? -29.400 6.549 30.431 1.00 84.35 225 ARG A C 1
ATOM 634 O O . ARG A 1 93 ? -28.844 7.640 30.285 1.00 83.35 225 ARG A O 1
ATOM 642 N N . GLU A 1 94 ? -30.643 6.428 30.882 1.00 84.00 226 GLU A N 1
ATOM 643 C CA . GLU A 1 94 ? -31.424 7.602 31.236 1.00 83.83 226 GLU A CA 1
ATOM 644 C C . GLU A 1 94 ? -30.679 8.348 32.336 1.00 82.95 226 GLU A C 1
ATOM 645 O O . GLU A 1 94 ? -30.636 9.580 32.353 1.00 82.72 226 GLU A O 1
ATOM 651 N N . GLY A 1 95 ? -30.085 7.584 33.248 1.00 81.66 227 GLY A N 1
ATOM 652 C CA . GLY A 1 95 ? -29.339 8.172 34.344 1.00 80.54 227 GLY A CA 1
ATOM 653 C C . GLY A 1 95 ? -28.099 8.900 33.864 1.00 79.61 227 GLY A C 1
ATOM 654 O O . GLY A 1 95 ? -27.873 10.055 34.226 1.00 79.14 227 GLY A O 1
ATOM 655 N N . LEU A 1 96 ? -27.293 8.228 33.048 1.00 79.08 228 LEU A N 1
ATOM 656 C CA . LEU A 1 96 ? -26.074 8.833 32.522 1.00 78.45 228 LEU A CA 1
ATOM 657 C C . LEU A 1 96 ? -26.395 10.174 31.872 1.00 77.72 228 LEU A C 1
ATOM 658 O O . LEU A 1 96 ? -25.778 11.192 32.188 1.00 77.48 228 LEU A O 1
ATOM 663 N N . LEU A 1 97 ? -27.372 10.164 30.969 1.00 76.92 229 LEU A N 1
ATOM 664 C CA . LEU A 1 97 ? -27.789 11.372 30.269 1.00 75.69 229 LEU A CA 1
ATOM 665 C C . LEU A 1 97 ? -28.265 12.434 31.255 1.00 74.92 229 LEU A C 1
ATOM 666 O O . LEU A 1 97 ? -27.858 13.594 31.178 1.00 74.49 229 LEU A O 1
ATOM 671 N N . ALA A 1 98 ? -29.127 12.027 32.182 1.00 74.14 230 ALA A N 1
ATOM 672 C CA . ALA A 1 98 ? -29.662 12.938 33.188 1.00 74.01 230 ALA A CA 1
ATOM 673 C C . ALA A 1 98 ? -28.538 13.593 33.990 1.00 74.00 230 ALA A C 1
ATOM 674 O O . ALA A 1 98 ? -28.547 14.806 34.217 1.00 74.02 230 ALA A O 1
ATOM 676 N N . ILE A 1 99 ? -27.575 12.782 34.416 1.00 73.51 231 ILE A N 1
ATOM 677 C CA . ILE A 1 99 ? -26.438 13.271 35.188 1.00 73.77 231 ILE A CA 1
ATOM 678 C C . ILE A 1 99 ? -25.610 14.244 34.348 1.00 73.84 231 ILE A C 1
ATOM 679 O O . ILE A 1 99 ? -25.126 15.265 34.843 1.00 72.38 231 ILE A O 1
ATOM 684 N N . PHE A 1 100 ? -25.459 13.921 33.069 1.00 74.57 232 PHE A N 1
ATOM 685 C CA . PHE A 1 100 ? -24.682 14.749 32.155 1.00 76.10 232 PHE A CA 1
ATOM 686 C C . PHE A 1 100 ? -25.275 16.139 31.952 1.00 75.78 232 PHE A C 1
ATOM 687 O O . PHE A 1 100 ? -24.546 17.131 31.919 1.00 75.78 232 PHE A O 1
ATOM 695 N N . LYS A 1 101 ? -26.597 16.204 31.821 1.00 75.66 233 LYS A N 1
ATOM 696 C CA . LYS A 1 101 ? -27.293 17.471 31.602 1.00 75.70 233 LYS A CA 1
ATOM 697 C C . LYS A 1 101 ? -27.264 18.415 32.802 1.00 75.09 233 LYS A C 1
ATOM 698 O O . LYS A 1 101 ? -27.178 19.630 32.631 1.00 74.95 233 LYS A O 1
ATOM 704 N N . SER A 1 102 ? -27.333 17.861 34.010 1.00 74.28 234 SER A N 1
ATOM 705 C CA . SER A 1 102 ? -27.329 18.681 35.222 1.00 73.64 234 SER A CA 1
ATOM 706 C C . SER A 1 102 ? -25.946 19.223 35.560 1.00 72.24 234 SER A C 1
ATOM 707 O O . SER A 1 102 ? -25.793 20.023 36.486 1.00 72.55 234 SER A O 1
ATOM 710 N N . GLY A 1 103 ? -24.941 18.787 34.809 1.00 70.35 235 GLY A N 1
ATOM 711 C CA . GLY A 1 103 ? -23.587 19.240 35.064 1.00 68.79 235 GLY A CA 1
ATOM 712 C C . GLY A 1 103 ? -22.961 18.489 36.225 1.00 67.21 235 GLY A C 1
ATOM 713 O O . GLY A 1 103 ? -22.224 19.062 37.028 1.00 67.09 235 GLY A O 1
ATOM 714 N N . GLY A 1 104 ? -23.258 17.198 36.313 1.00 65.55 236 GLY A N 1
ATOM 715 C CA . GLY A 1 104 ? -22.714 16.388 37.386 1.00 65.34 236 GLY A CA 1
ATOM 716 C C . GLY A 1 104 ? -21.236 16.090 37.219 1.00 64.28 236 GLY A C 1
ATOM 717 O O . GLY A 1 104 ? -20.515 15.929 38.202 1.00 63.83 236 GLY A O 1
ATOM 718 N N . ILE A 1 105 ? -20.782 16.023 35.972 1.00 63.44 237 ILE A N 1
ATOM 719 C CA . ILE A 1 105 ? -19.384 15.731 35.681 1.00 63.34 237 ILE A CA 1
ATOM 720 C C . ILE A 1 105 ? -18.391 16.681 36.362 1.00 64.03 237 ILE A C 1
ATOM 721 O O . ILE A 1 105 ? -17.453 16.226 37.022 1.00 62.23 237 ILE A O 1
ATOM 726 N N . PRO A 1 106 ? -18.576 18.006 36.213 1.00 64.62 238 PRO A N 1
ATOM 727 C CA . PRO A 1 106 ? -17.648 18.942 36.857 1.00 65.29 238 PRO A CA 1
ATOM 728 C C . PRO A 1 106 ? -17.676 18.764 38.377 1.00 65.97 238 PRO A C 1
ATOM 729 O O . PRO A 1 106 ? -16.684 19.009 39.069 1.00 66.53 238 PRO A O 1
ATOM 733 N N . ALA A 1 107 ? -18.827 18.339 38.886 1.00 65.04 239 ALA A N 1
ATOM 734 C CA . ALA A 1 107 ? -19.004 18.113 40.312 1.00 64.24 239 ALA A CA 1
ATOM 735 C C . ALA A 1 107 ? -18.250 16.848 40.710 1.00 63.44 239 ALA A C 1
ATOM 736 O O . ALA A 1 107 ? -17.390 16.873 41.594 1.00 64.12 239 ALA A O 1
ATOM 738 N N . LEU A 1 108 ? -18.581 15.744 40.050 1.00 61.52 240 LEU A N 1
ATOM 739 C CA . LEU A 1 108 ? -17.939 14.468 40.319 1.00 60.20 240 LEU A CA 1
ATOM 740 C C . LEU A 1 108 ? -16.421 14.621 40.283 1.00 59.41 240 LEU A C 1
ATOM 741 O O . LEU A 1 108 ? -15.709 14.008 41.081 1.00 60.30 240 LEU A O 1
ATOM 746 N N . VAL A 1 109 ? -15.927 15.442 39.359 1.00 57.76 241 VAL A N 1
ATOM 747 C CA . VAL A 1 109 ? -14.488 15.671 39.243 1.00 56.83 241 VAL A CA 1
ATOM 748 C C . VAL A 1 109 ? -13.984 16.420 40.473 1.00 57.03 241 VAL A C 1
ATOM 749 O O . VAL A 1 109 ? -12.846 16.234 40.905 1.00 55.46 241 VAL A O 1
ATOM 753 N N . LYS A 1 110 ? -14.838 17.265 41.037 1.00 57.83 242 LYS A N 1
ATOM 754 C CA . LYS A 1 110 ? -14.467 18.019 42.227 1.00 60.13 242 LYS A CA 1
ATOM 755 C C . LYS A 1 110 ? -14.336 17.041 43.389 1.00 60.05 242 LYS A C 1
ATOM 756 O O . LYS A 1 110 ? -13.444 17.170 44.231 1.00 60.03 242 LYS A O 1
ATOM 762 N N . MET A 1 111 ? -15.225 16.053 43.414 1.00 60.02 243 MET A N 1
ATOM 763 C CA . MET A 1 111 ? -15.234 15.049 44.470 1.00 60.44 243 MET A CA 1
ATOM 764 C C . MET A 1 111 ? -14.064 14.066 44.398 1.00 59.94 243 MET A C 1
ATOM 765 O O . MET A 1 111 ? -13.851 13.274 45.317 1.00 59.21 243 MET A O 1
ATOM 770 N N . LEU A 1 112 ? -13.303 14.116 43.311 1.00 59.18 244 LEU A N 1
ATOM 771 C CA . LEU A 1 112 ? -12.158 13.229 43.180 1.00 58.81 244 LEU A CA 1
ATOM 772 C C . LEU A 1 112 ? -11.093 13.655 44.180 1.00 58.88 244 LEU A C 1
ATOM 773 O O . LEU A 1 112 ? -10.140 12.922 44.437 1.00 59.88 244 LEU A O 1
ATOM 778 N N . GLY A 1 113 ? -11.270 14.845 44.748 1.00 58.57 245 GLY A N 1
ATOM 779 C CA . GLY A 1 113 ? -10.322 15.356 45.724 1.00 57.43 245 GLY A CA 1
ATOM 780 C C . GLY A 1 113 ? -10.763 15.075 47.151 1.00 57.22 245 GLY A C 1
ATOM 781 O O . GLY A 1 113 ? -10.089 15.458 48.110 1.00 56.39 245 GLY A O 1
ATOM 782 N N . SER A 1 114 ? -11.896 14.394 47.287 1.00 57.01 246 SER A N 1
ATOM 783 C CA . SER A 1 114 ? -12.450 14.047 48.592 1.00 56.71 246 SER A CA 1
ATOM 784 C C . SER A 1 114 ? -11.592 13.083 49.409 1.00 57.37 246 SER A C 1
ATOM 785 O O . SER A 1 114 ? -11.107 12.073 48.894 1.00 57.43 246 SER A O 1
ATOM 788 N N . PRO A 1 115 ? -11.399 13.386 50.703 1.00 56.99 247 PRO A N 1
ATOM 789 C CA . PRO A 1 115 ? -10.602 12.533 51.589 1.00 56.12 247 PRO A CA 1
ATOM 790 C C . PRO A 1 115 ? -11.442 11.378 52.145 1.00 54.19 247 PRO A C 1
ATOM 791 O O . PRO A 1 115 ? -10.978 10.605 52.973 1.00 53.83 247 PRO A O 1
ATOM 795 N N . VAL A 1 116 ? -12.683 11.271 51.681 1.00 53.52 248 VAL A N 1
ATOM 796 C CA . VAL A 1 116 ? -13.585 10.207 52.124 1.00 53.05 248 VAL A CA 1
ATOM 797 C C . VAL A 1 116 ? -13.647 9.108 51.060 1.00 54.51 248 VAL A C 1
ATOM 798 O O . VAL A 1 116 ? -14.470 9.173 50.143 1.00 54.52 248 VAL A O 1
ATOM 802 N N . ASP A 1 117 ? -12.783 8.103 51.189 1.00 54.21 249 ASP A N 1
ATOM 803 C CA . ASP A 1 117 ? -12.719 6.997 50.233 1.00 57.13 249 ASP A CA 1
ATOM 804 C C . ASP A 1 117 ? -14.034 6.601 49.552 1.00 57.69 249 ASP A C 1
ATOM 805 O O . ASP A 1 117 ? -14.071 6.413 48.333 1.00 57.42 249 ASP A O 1
ATOM 810 N N . SER A 1 118 ? -15.105 6.469 50.329 1.00 57.38 250 SER A N 1
ATOM 811 C CA . SER A 1 118 ? -16.390 6.077 49.763 1.00 58.82 250 SER A CA 1
ATOM 812 C C . SER A 1 118 ? -16.882 7.085 48.720 1.00 59.03 250 SER A C 1
ATOM 813 O O . SER A 1 118 ? -17.531 6.709 47.739 1.00 59.23 250 SER A O 1
ATOM 816 N N . VAL A 1 119 ? -16.577 8.363 48.934 1.00 57.89 251 VAL A N 1
ATOM 817 C CA . VAL A 1 119 ? -16.978 9.407 47.997 1.00 56.89 251 VAL A CA 1
ATOM 818 C C . VAL A 1 119 ? -16.059 9.324 46.783 1.00 57.16 251 VAL A C 1
ATOM 819 O O . VAL A 1 119 ? -16.507 9.379 45.636 1.00 55.95 251 VAL A O 1
ATOM 823 N N . LEU A 1 120 ? -14.767 9.182 47.055 1.00 56.70 252 LEU A N 1
ATOM 824 C CA . LEU A 1 120 ? -13.768 9.076 46.008 1.00 56.33 252 LEU A CA 1
ATOM 825 C C . LEU A 1 120 ? -14.174 7.947 45.066 1.00 56.15 252 LEU A C 1
ATOM 826 O O . LEU A 1 120 ? -14.250 8.131 43.850 1.00 56.32 252 LEU A O 1
ATOM 831 N N . PHE A 1 121 ? -14.448 6.779 45.641 1.00 55.75 253 PHE A N 1
ATOM 832 C CA . PHE A 1 121 ? -14.836 5.615 44.856 1.00 55.34 253 PHE A CA 1
ATOM 833 C C . PHE A 1 121 ? -16.131 5.842 44.078 1.00 55.14 253 PHE A C 1
ATOM 834 O O . PHE A 1 121 ? -16.270 5.376 42.949 1.00 54.23 253 PHE A O 1
ATOM 842 N N . TYR A 1 122 ? -17.078 6.555 44.678 1.00 54.93 254 TYR A N 1
ATOM 843 C CA . TYR A 1 122 ? -18.343 6.839 44.007 1.00 54.69 254 TYR A CA 1
ATOM 844 C C . TYR A 1 122 ? -18.106 7.762 42.815 1.00 53.96 254 TYR A C 1
ATOM 845 O O . TYR A 1 122 ? -18.778 7.658 41.789 1.00 52.52 254 TYR A O 1
ATOM 854 N N . ALA A 1 123 ? -17.127 8.649 42.957 1.00 52.88 255 ALA A N 1
ATOM 855 C CA . ALA A 1 123 ? -16.786 9.602 41.913 1.00 52.45 255 ALA A CA 1
ATOM 856 C C . ALA A 1 123 ? -16.112 8.949 40.701 1.00 53.13 255 ALA A C 1
ATOM 857 O O . ALA A 1 123 ? -16.588 9.089 39.575 1.00 52.35 255 ALA A O 1
ATOM 859 N N . ILE A 1 124 ? -15.017 8.230 40.933 1.00 52.87 256 ILE A N 1
ATOM 860 C CA . ILE A 1 124 ? -14.283 7.582 39.847 1.00 54.01 256 ILE A CA 1
ATOM 861 C C . ILE A 1 124 ? -15.071 6.505 39.093 1.00 54.39 256 ILE A C 1
ATOM 862 O O . ILE A 1 124 ? -14.860 6.303 37.895 1.00 54.37 256 ILE A O 1
ATOM 867 N N . THR A 1 125 ? -15.965 5.811 39.791 1.00 54.61 257 THR A N 1
ATOM 868 C CA . THR A 1 125 ? -16.767 4.758 39.172 1.00 55.15 257 THR A CA 1
ATOM 869 C C . THR A 1 125 ? -17.877 5.334 38.294 1.00 56.34 257 THR A C 1
ATOM 870 O O . THR A 1 125 ? -18.209 4.774 37.247 1.00 56.35 257 THR A O 1
ATOM 874 N N . THR A 1 126 ? -18.445 6.457 38.728 1.00 56.48 258 THR A N 1
ATOM 875 C CA . THR A 1 126 ? -19.516 7.120 37.996 1.00 55.78 258 THR A CA 1
ATOM 876 C C . THR A 1 126 ? -18.939 7.754 36.736 1.00 56.25 258 THR A C 1
ATOM 877 O O . THR A 1 126 ? -19.487 7.595 35.642 1.00 56.11 258 THR A O 1
ATOM 881 N N . LEU A 1 127 ? -17.827 8.465 36.899 1.00 55.19 259 LEU A N 1
ATOM 882 C CA . LEU A 1 127 ? -17.153 9.103 35.775 1.00 54.63 259 LEU A CA 1
ATOM 883 C C . LEU A 1 127 ? -16.766 8.042 34.754 1.00 55.13 259 LEU A C 1
ATOM 884 O O . LEU A 1 127 ? -16.792 8.290 33.550 1.00 54.75 259 LEU A O 1
ATOM 889 N N . HIS A 1 128 ? -16.402 6.861 35.247 1.00 56.39 260 HIS A N 1
ATOM 890 C CA . HIS A 1 128 ? -16.015 5.757 34.376 1.00 57.78 260 HIS A CA 1
ATOM 891 C C . HIS A 1 128 ? -17.216 5.326 33.529 1.00 58.23 260 HIS A C 1
ATOM 892 O O . HIS A 1 128 ? -17.071 5.059 32.334 1.00 58.04 260 HIS A O 1
ATOM 899 N N . ASN A 1 129 ? -18.394 5.260 34.154 1.00 58.76 261 ASN A N 1
ATOM 900 C CA . ASN A 1 129 ? -19.618 4.880 33.450 1.00 60.17 261 ASN A CA 1
ATOM 901 C C . ASN A 1 129 ? -19.973 5.927 32.395 1.00 61.47 261 ASN A C 1
ATOM 902 O O . ASN A 1 129 ? -20.403 5.589 31.291 1.00 61.42 261 ASN A O 1
ATOM 907 N N . LEU A 1 130 ? -19.792 7.198 32.744 1.00 62.65 262 LEU A N 1
ATOM 908 C CA . LEU A 1 130 ? -20.092 8.295 31.832 1.00 63.58 262 LEU A CA 1
ATOM 909 C C . LEU A 1 130 ? -19.145 8.270 30.638 1.00 64.56 262 LEU A C 1
ATOM 910 O O . LEU A 1 130 ? -19.558 8.500 29.500 1.00 64.95 262 LEU A O 1
ATOM 915 N N . LEU A 1 131 ? -17.874 7.989 30.905 1.00 64.84 263 LEU A N 1
ATOM 916 C CA . LEU A 1 131 ? -16.871 7.940 29.853 1.00 64.87 263 LEU A CA 1
ATOM 917 C C . LEU A 1 131 ? -16.999 6.665 29.036 1.00 65.61 263 LEU A C 1
ATOM 918 O O . LEU A 1 131 ? -16.429 6.556 27.953 1.00 67.06 263 LEU A O 1
ATOM 923 N N . LEU A 1 132 ? -17.752 5.702 29.552 1.00 66.05 264 LEU A N 1
ATOM 924 C CA . LEU A 1 132 ? -17.931 4.439 28.848 1.00 67.93 264 LEU A CA 1
ATOM 925 C C . LEU A 1 132 ? -19.194 4.357 28.004 1.00 68.34 264 LEU A C 1
ATOM 926 O O . LEU A 1 132 ? -19.218 3.644 27.005 1.00 68.30 264 LEU A O 1
ATOM 931 N N . HIS A 1 133 ? -20.240 5.083 28.390 1.00 69.28 265 HIS A N 1
ATOM 932 C CA . HIS A 1 133 ? -21.493 5.000 27.649 1.00 70.85 265 HIS A CA 1
ATOM 933 C C . HIS A 1 133 ? -22.226 6.314 27.383 1.00 70.91 265 HIS A C 1
ATOM 934 O O . HIS A 1 133 ? -23.332 6.310 26.831 1.00 70.94 265 HIS A O 1
ATOM 941 N N . GLN A 1 134 ? -21.623 7.434 27.763 1.00 70.12 266 GLN A N 1
ATOM 942 C CA . GLN A 1 134 ? -22.265 8.721 27.542 1.00 69.21 266 GLN A CA 1
ATOM 943 C C . GLN A 1 134 ? -21.465 9.601 26.593 1.00 69.15 266 GLN A C 1
ATOM 944 O O . GLN A 1 134 ? -20.358 10.039 26.915 1.00 68.15 266 GLN A O 1
ATOM 950 N N . GLU A 1 135 ? -22.033 9.852 25.417 1.00 69.21 267 GLU A N 1
ATOM 951 C CA . GLU A 1 135 ? -21.381 10.688 24.418 1.00 69.25 267 GLU A CA 1
ATOM 952 C C . GLU A 1 135 ? -21.294 12.114 24.959 1.00 67.53 267 GLU A C 1
ATOM 953 O O . GLU A 1 135 ? -22.265 12.640 25.505 1.00 65.89 267 GLU A O 1
ATOM 959 N N . GLY A 1 136 ? -20.123 12.728 24.818 1.00 67.09 268 GLY A N 1
ATOM 960 C CA . GLY A 1 136 ? -19.932 14.081 25.308 1.00 66.47 268 GLY A CA 1
ATOM 961 C C . GLY A 1 136 ? -19.182 14.108 26.627 1.00 65.78 268 GLY A C 1
ATOM 962 O O . GLY A 1 136 ? -18.652 15.143 27.031 1.00 64.45 268 GLY A O 1
ATOM 963 N N . ALA A 1 137 ? -19.134 12.963 27.301 1.00 66.13 269 ALA A N 1
ATOM 964 C CA . ALA A 1 137 ? -18.444 12.861 28.583 1.00 67.29 269 ALA A CA 1
ATOM 965 C C . ALA A 1 137 ? -16.958 13.195 28.456 1.00 67.37 269 ALA A C 1
ATOM 966 O O . ALA A 1 137 ? -16.404 13.902 29.298 1.00 67.50 269 ALA A O 1
ATOM 968 N N . LYS A 1 138 ? -16.316 12.695 27.403 1.00 67.98 270 LYS A N 1
ATOM 969 C CA . LYS A 1 138 ? -14.892 12.951 27.192 1.00 68.52 270 LYS A CA 1
ATOM 970 C C . LYS A 1 138 ? -14.563 14.438 27.258 1.00 68.78 270 LYS A C 1
ATOM 971 O O . LYS A 1 138 ? -13.617 14.844 27.941 1.00 67.68 270 LYS A O 1
ATOM 977 N N . MET A 1 139 ? -15.341 15.247 26.540 1.00 69.49 271 MET A N 1
ATOM 978 C CA . MET A 1 139 ? -15.127 16.691 26.529 1.00 69.30 271 MET A CA 1
ATOM 979 C C . MET A 1 139 ? -15.258 17.268 27.933 1.00 67.98 271 MET A C 1
ATOM 980 O O . MET A 1 139 ? -14.360 17.958 28.412 1.00 67.45 271 MET A O 1
ATOM 985 N N . ALA A 1 140 ? -16.382 16.973 28.582 1.00 66.17 272 ALA A N 1
ATOM 986 C CA . ALA A 1 140 ? -16.661 17.470 29.924 1.00 65.21 272 ALA A CA 1
ATOM 987 C C . ALA A 1 140 ? -15.558 17.146 30.927 1.00 64.74 272 ALA A C 1
ATOM 988 O O . ALA A 1 140 ? -15.072 18.038 31.625 1.00 64.81 272 ALA A O 1
ATOM 990 N N . VAL A 1 141 ? -15.164 15.877 31.004 1.00 64.03 273 VAL A N 1
ATOM 991 C CA . VAL A 1 141 ? -14.113 15.477 31.935 1.00 63.20 273 VAL A CA 1
ATOM 992 C C . VAL A 1 141 ? -12.844 16.266 31.647 1.00 63.47 273 VAL A C 1
ATOM 993 O O . VAL A 1 141 ? -12.207 16.773 32.572 1.00 62.19 273 VAL A O 1
ATOM 997 N N . ARG A 1 142 ? -12.480 16.378 30.371 1.00 63.72 274 ARG A N 1
ATOM 998 C CA . ARG A 1 142 ? -11.288 17.134 29.995 1.00 65.06 274 ARG A CA 1
ATOM 999 C C . ARG A 1 142 ? -11.467 18.585 30.438 1.00 65.06 274 ARG A C 1
ATOM 1000 O O . ARG A 1 142 ? -10.563 19.192 31.011 1.00 65.09 274 ARG A O 1
ATOM 1008 N N . LEU A 1 143 ? -12.650 19.124 30.161 1.00 65.95 275 LEU A N 1
ATOM 1009 C CA . LEU A 1 143 ? -13.004 20.498 30.503 1.00 65.67 275 LEU A CA 1
ATOM 1010 C C . LEU A 1 143 ? -12.825 20.790 31.989 1.00 64.51 275 LEU A C 1
ATOM 1011 O O . LEU A 1 143 ? -12.199 21.778 32.370 1.00 63.24 275 LEU A O 1
ATOM 1016 N N . ALA A 1 144 ? -13.388 19.924 32.825 1.00 63.80 276 ALA A N 1
ATOM 1017 C CA . ALA A 1 144 ? -13.304 20.093 34.270 1.00 63.07 276 ALA A CA 1
ATOM 1018 C C . ALA A 1 144 ? -11.895 19.860 34.800 1.00 61.90 276 ALA A C 1
ATOM 1019 O O . ALA A 1 144 ? -11.612 20.135 35.962 1.00 62.11 276 ALA A O 1
ATOM 1021 N N . GLY A 1 145 ? -11.011 19.357 33.945 1.00 61.59 277 GLY A N 1
ATOM 1022 C CA . GLY A 1 145 ? -9.649 19.097 34.371 1.00 60.70 277 GLY A CA 1
ATOM 1023 C C . GLY A 1 145 ? -9.522 17.785 35.128 1.00 60.52 277 GLY A C 1
ATOM 1024 O O . GLY A 1 145 ? -8.783 17.693 36.112 1.00 59.00 277 GLY A O 1
ATOM 1025 N N . GLY A 1 146 ? -10.249 16.768 34.669 1.00 59.85 278 GLY A N 1
ATOM 1026 C CA . GLY A 1 146 ? -10.198 15.465 35.307 1.00 59.70 278 GLY A CA 1
ATOM 1027 C C . GLY A 1 146 ? -8.884 14.753 35.038 1.00 59.79 278 GLY A C 1
ATOM 1028 O O . GLY A 1 146 ? -8.444 13.924 35.833 1.00 60.29 278 GLY A O 1
ATOM 1029 N N . LEU A 1 147 ? -8.255 15.080 33.913 1.00 59.35 279 LEU A N 1
ATOM 1030 C CA . LEU A 1 147 ? -6.981 14.479 33.529 1.00 59.59 279 LEU A CA 1
ATOM 1031 C C . LEU A 1 147 ? -5.919 14.636 34.612 1.00 59.41 279 LEU A C 1
ATOM 1032 O O . LEU A 1 147 ? -5.432 13.648 35.160 1.00 59.40 279 LEU A O 1
ATOM 1037 N N . GLN A 1 148 ? -5.551 15.881 34.902 1.00 59.32 280 GLN A N 1
ATOM 1038 C CA . GLN A 1 148 ? -4.540 16.164 35.915 1.00 60.06 280 GLN A CA 1
ATOM 1039 C C . GLN A 1 148 ? -4.953 15.566 37.256 1.00 60.09 280 GLN A C 1
ATOM 1040 O O . GLN A 1 148 ? -4.112 15.111 38.034 1.00 59.78 280 GLN A O 1
ATOM 1046 N N . LYS A 1 149 ? -6.255 15.561 37.517 1.00 59.60 281 LYS A N 1
ATOM 1047 C CA . LYS A 1 149 ? -6.776 15.019 38.762 1.00 60.23 281 LYS A CA 1
ATOM 1048 C C . LYS A 1 149 ? -6.473 13.521 38.816 1.00 59.52 281 LYS A C 1
ATOM 1049 O O . LYS A 1 149 ? -5.889 13.020 39.784 1.00 59.45 281 LYS A O 1
ATOM 1055 N N . MET A 1 150 ? -6.860 12.814 37.760 1.00 57.01 282 MET A N 1
ATOM 1056 C CA . MET A 1 150 ? -6.645 11.378 37.685 1.00 55.69 282 MET A CA 1
ATOM 1057 C C . MET A 1 150 ? -5.172 10.991 37.759 1.00 54.64 282 MET A C 1
ATOM 1058 O O . MET A 1 150 ? -4.832 9.957 38.336 1.00 54.12 282 MET A O 1
ATOM 1063 N N . VAL A 1 151 ? -4.300 11.815 37.184 1.00 52.61 283 VAL A N 1
ATOM 1064 C CA . VAL A 1 151 ? -2.866 11.535 37.209 1.00 52.46 283 VAL A CA 1
ATOM 1065 C C . VAL A 1 151 ? -2.360 11.686 38.643 1.00 51.74 283 VAL A C 1
ATOM 1066 O O . VAL A 1 151 ? -1.490 10.941 39.093 1.00 50.29 283 VAL A O 1
ATOM 1070 N N . ALA A 1 152 ? -2.924 12.653 39.357 1.00 51.71 284 ALA A N 1
ATOM 1071 C CA . ALA A 1 152 ? -2.547 12.906 40.742 1.00 51.72 284 ALA A CA 1
ATOM 1072 C C . ALA A 1 152 ? -2.936 11.722 41.621 1.00 50.74 284 ALA A C 1
ATOM 1073 O O . ALA A 1 152 ? -2.191 11.343 42.526 1.00 51.46 284 ALA A O 1
ATOM 1075 N N . LEU A 1 153 ? -4.101 11.142 41.344 1.00 49.44 285 LEU A N 1
ATOM 1076 C CA . LEU A 1 1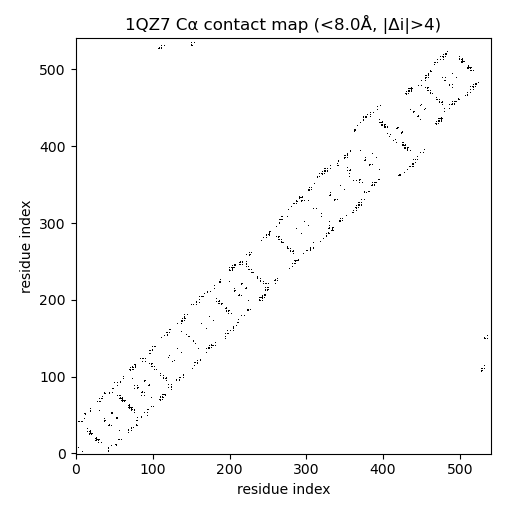53 ? -4.611 10.008 42.114 1.00 50.04 285 LEU A CA 1
ATOM 1077 C C . LEU A 1 153 ? -3.858 8.698 41.902 1.00 50.39 285 LEU A C 1
ATOM 1078 O O . LEU A 1 153 ? -4.134 7.703 42.573 1.00 50.18 285 LEU A O 1
ATOM 1083 N N . LEU A 1 154 ? -2.915 8.685 40.968 1.00 50.57 286 LEU A N 1
ATOM 1084 C CA . LEU A 1 154 ? -2.150 7.475 40.715 1.00 52.47 286 LEU A CA 1
ATOM 1085 C C . LEU A 1 154 ? -1.159 7.225 41.847 1.00 53.46 286 LEU A C 1
ATOM 1086 O O . LEU A 1 154 ? -0.330 6.320 41.772 1.00 53.52 286 LEU A O 1
ATOM 1091 N N . ASN A 1 155 ? -1.252 8.037 42.896 1.00 54.46 287 ASN A N 1
ATOM 1092 C CA . ASN A 1 155 ? -0.381 7.889 44.053 1.00 56.14 287 ASN A CA 1
ATOM 1093 C C . ASN A 1 155 ? -1.093 7.067 45.133 1.00 54.61 287 ASN A C 1
ATOM 1094 O O . ASN A 1 155 ? -0.522 6.775 46.187 1.00 53.40 287 ASN A O 1
ATOM 1099 N N . LYS A 1 156 ? -2.343 6.700 44.861 1.00 51.96 288 LYS A N 1
ATOM 1100 C CA . LYS A 1 156 ? -3.113 5.883 45.793 1.00 50.76 288 LYS A CA 1
ATOM 1101 C C . LYS A 1 156 ? -2.614 4.444 45.697 1.00 49.59 288 LYS A C 1
ATOM 1102 O O . LYS A 1 156 ? -1.816 4.118 44.814 1.00 49.74 288 LYS A O 1
ATOM 1108 N N . THR A 1 157 ? -3.087 3.582 46.591 1.00 47.31 289 THR A N 1
ATOM 1109 C CA . THR A 1 157 ? -2.643 2.196 46.591 1.00 45.71 289 THR A CA 1
ATOM 1110 C C . THR A 1 157 ? -3.726 1.118 46.497 1.00 44.30 289 THR A C 1
ATOM 1111 O O . THR A 1 157 ? -3.408 -0.067 46.446 1.00 44.68 289 THR A O 1
ATOM 1115 N N . ASN A 1 158 ? -4.995 1.508 46.491 1.00 42.09 290 ASN A N 1
ATOM 1116 C CA . ASN A 1 158 ? -6.059 0.520 46.351 1.00 43.11 290 ASN A CA 1
ATOM 1117 C C . ASN A 1 158 ? -5.991 0.120 44.869 1.00 43.81 290 ASN A C 1
ATOM 1118 O O . ASN A 1 158 ? -6.167 0.964 43.990 1.00 44.19 290 ASN A O 1
ATOM 1123 N N . VAL A 1 159 ? -5.729 -1.155 44.593 1.00 43.03 291 VAL A N 1
ATOM 1124 C CA . VAL A 1 159 ? -5.587 -1.614 43.210 1.00 43.36 291 VAL A CA 1
ATOM 1125 C C . VAL A 1 159 ? -6.828 -1.585 42.322 1.00 43.37 291 VAL A C 1
ATOM 1126 O O . VAL A 1 159 ? -6.716 -1.305 41.130 1.00 43.61 291 VAL A O 1
ATOM 1130 N N . LYS A 1 160 ? -8.001 -1.878 42.870 1.00 44.23 292 LYS A N 1
ATOM 1131 C CA . LYS A 1 160 ? -9.205 -1.843 42.044 1.00 46.55 292 LYS A CA 1
ATOM 1132 C C . LYS A 1 160 ? -9.492 -0.400 41.658 1.00 47.49 292 LYS A C 1
ATOM 1133 O O . LYS A 1 160 ? -9.974 -0.122 40.557 1.00 47.75 292 LYS A O 1
ATOM 1139 N N . PHE A 1 161 ? -9.167 0.515 42.567 1.00 46.35 293 PHE A N 1
ATOM 1140 C CA . PHE A 1 161 ? -9.368 1.934 42.329 1.00 45.76 293 PHE A CA 1
ATOM 1141 C C . PHE A 1 161 ? -8.456 2.393 41.196 1.00 45.72 293 PHE A C 1
ATOM 1142 O O . PHE A 1 161 ? -8.889 3.093 40.281 1.00 45.48 293 PHE A O 1
ATOM 1150 N N . LEU A 1 162 ? -7.187 2.004 41.271 1.00 45.04 294 LEU A N 1
ATOM 1151 C CA . LEU A 1 162 ? -6.219 2.384 40.254 1.00 44.60 294 LEU A CA 1
ATOM 1152 C C . LEU A 1 162 ? -6.593 1.816 38.876 1.00 45.30 294 LEU A C 1
ATOM 1153 O O . LEU A 1 162 ? -6.384 2.472 37.851 1.00 44.20 294 LEU A O 1
ATOM 1158 N N . ALA A 1 163 ? -7.155 0.607 38.854 1.00 45.06 295 ALA A N 1
ATOM 1159 C CA . ALA A 1 163 ? -7.549 -0.031 37.596 1.00 46.26 295 ALA A CA 1
ATOM 1160 C C . ALA A 1 163 ? -8.642 0.777 36.923 1.00 47.69 295 ALA A C 1
ATOM 1161 O O . ALA A 1 163 ? -8.650 0.929 35.701 1.00 48.28 295 ALA A O 1
ATOM 1163 N N . ILE A 1 164 ? -9.569 1.280 37.734 1.00 49.35 296 ILE A N 1
ATOM 1164 C CA . ILE A 1 164 ? -10.670 2.097 37.239 1.00 50.04 296 ILE A CA 1
ATOM 1165 C C . ILE A 1 164 ? -10.106 3.420 36.727 1.00 49.84 296 ILE A C 1
ATOM 1166 O O . ILE A 1 164 ? -10.403 3.847 35.610 1.00 50.40 296 ILE A O 1
ATOM 1171 N N . THR A 1 165 ? -9.287 4.060 37.556 1.00 48.75 297 THR A N 1
ATOM 1172 C CA . THR A 1 165 ? -8.683 5.339 37.210 1.00 48.66 297 THR A CA 1
ATOM 1173 C C . THR A 1 165 ? -7.849 5.262 35.926 1.00 48.65 297 THR A C 1
ATOM 1174 O O . THR A 1 165 ? -7.982 6.113 35.047 1.00 49.15 297 THR A O 1
ATOM 1178 N N . THR A 1 166 ? -6.993 4.249 35.813 1.00 46.96 298 THR A N 1
ATOM 1179 C CA . THR A 1 166 ? -6.157 4.112 34.625 1.00 46.64 298 THR A CA 1
ATOM 1180 C C . THR A 1 166 ? -6.978 3.765 33.390 1.00 48.75 298 THR A C 1
ATOM 1181 O O . THR A 1 166 ? -6.559 4.036 32.267 1.00 49.53 298 THR A O 1
ATOM 1185 N N . ASP A 1 167 ? -8.147 3.165 33.585 1.00 50.41 299 ASP A N 1
ATOM 1186 C CA . ASP A 1 167 ? -8.975 2.830 32.439 1.00 51.78 299 ASP A CA 1
ATOM 1187 C C . ASP A 1 167 ? -9.603 4.118 31.924 1.00 53.65 299 ASP A C 1
ATOM 1188 O O . ASP A 1 167 ? -9.762 4.306 30.715 1.00 53.95 299 ASP A O 1
ATOM 1193 N N . CYS A 1 168 ? -9.956 5.008 32.846 1.00 52.70 300 CYS A N 1
ATOM 1194 C CA . CYS A 1 168 ? -10.532 6.286 32.463 1.00 53.78 300 CYS A CA 1
ATOM 1195 C C . CYS A 1 168 ? -9.492 7.026 31.633 1.00 54.18 300 CYS A C 1
ATOM 1196 O O . CYS A 1 168 ? -9.790 7.520 30.549 1.00 55.72 300 CYS A O 1
ATOM 1199 N N . LEU A 1 169 ? -8.267 7.095 32.144 1.00 54.18 301 LEU A N 1
ATOM 1200 C CA . LEU A 1 169 ? -7.193 7.779 31.432 1.00 55.30 301 LEU A CA 1
ATOM 1201 C C . LEU A 1 169 ? -6.975 7.188 30.039 1.00 54.96 301 LEU A C 1
ATOM 1202 O O . LEU A 1 169 ? -6.592 7.898 29.113 1.00 53.75 301 LEU A O 1
ATOM 1207 N N . GLN A 1 170 ? -7.220 5.889 29.894 1.00 54.75 302 GLN A N 1
ATOM 1208 C CA . GLN A 1 170 ? -7.042 5.238 28.606 1.00 54.98 302 GLN A CA 1
ATOM 1209 C C . GLN A 1 170 ? -8.134 5.696 27.653 1.00 54.80 302 GLN A C 1
ATOM 1210 O O . GLN A 1 170 ? -7.877 5.961 26.480 1.00 54.87 302 GLN A O 1
ATOM 1216 N N . ILE A 1 171 ? -9.351 5.791 28.173 1.00 55.00 303 ILE A N 1
ATOM 1217 C CA . ILE A 1 171 ? -10.500 6.232 27.392 1.00 55.48 303 ILE A CA 1
ATOM 1218 C C . ILE A 1 171 ? -10.328 7.675 26.911 1.00 56.73 303 ILE A C 1
ATOM 1219 O O . ILE A 1 171 ? -10.595 7.990 25.747 1.00 56.78 303 ILE A O 1
ATOM 1224 N N . LEU A 1 172 ? -9.871 8.542 27.811 1.00 57.52 304 LEU A N 1
ATOM 1225 C CA . LEU A 1 172 ? -9.671 9.954 27.503 1.00 58.18 304 LEU A CA 1
ATOM 1226 C C . LEU A 1 172 ? -8.474 10.234 26.598 1.00 58.39 304 LEU A C 1
ATOM 1227 O O . LEU A 1 172 ? -8.500 11.172 25.804 1.00 59.49 304 LEU A O 1
ATOM 1232 N N . ALA A 1 173 ? -7.427 9.424 26.721 1.00 58.20 305 ALA A N 1
ATOM 1233 C CA . ALA A 1 173 ? -6.216 9.613 25.926 1.00 57.57 305 ALA A CA 1
ATOM 1234 C C . ALA A 1 173 ? -6.303 9.075 24.498 1.00 57.04 305 ALA A C 1
ATOM 1235 O O . ALA A 1 173 ? -5.804 9.700 23.565 1.00 54.99 305 ALA A O 1
ATOM 1237 N N . TYR A 1 174 ? -6.940 7.919 24.335 1.00 57.50 306 TYR A N 1
ATOM 1238 C CA . TYR A 1 174 ? -7.063 7.277 23.031 1.00 58.94 306 TYR A CA 1
ATOM 1239 C C . TYR A 1 174 ? -7.311 8.240 21.871 1.00 59.66 306 TYR A C 1
ATOM 1240 O O . TYR A 1 174 ? -8.356 8.886 21.787 1.00 59.03 306 TYR A O 1
ATOM 1249 N N . GLY A 1 175 ? -6.326 8.328 20.984 1.00 60.92 307 GLY A N 1
ATOM 1250 C CA . GLY A 1 175 ? -6.427 9.183 19.813 1.00 62.85 307 GLY A CA 1
ATOM 1251 C C . GLY A 1 175 ? -6.664 10.667 20.035 1.00 63.83 307 GLY A C 1
ATOM 1252 O O . GLY A 1 175 ? -7.392 11.297 19.266 1.00 63.73 307 GLY A O 1
ATOM 1253 N N . ASN A 1 176 ? -6.047 11.230 21.070 1.00 63.67 308 ASN A N 1
ATOM 1254 C CA . ASN A 1 176 ? -6.200 12.652 21.370 1.00 64.60 308 ASN A CA 1
ATOM 1255 C C . ASN A 1 176 ? -4.902 13.192 21.949 1.00 64.62 308 ASN A C 1
ATOM 1256 O O . ASN A 1 176 ? -4.547 12.871 23.084 1.00 64.93 308 ASN A O 1
ATOM 1261 N N . GLN A 1 177 ? -4.194 14.012 21.179 1.00 64.68 309 GLN A N 1
ATOM 1262 C CA . GLN A 1 177 ? -2.931 14.564 21.653 1.00 66.37 309 GLN A CA 1
ATOM 1263 C C . GLN A 1 177 ? -3.097 15.610 22.745 1.00 66.04 309 GLN A C 1
ATOM 1264 O O . GLN A 1 177 ? -2.155 15.891 23.485 1.00 66.21 309 GLN A O 1
ATOM 1270 N N . GLU A 1 178 ? -4.290 16.186 22.846 1.00 66.09 310 GLU A N 1
ATOM 1271 C CA . GLU A 1 178 ? -4.546 17.189 23.870 1.00 66.62 310 GLU A CA 1
ATOM 1272 C C . GLU A 1 178 ? -4.394 16.516 25.231 1.00 65.26 310 GLU A C 1
ATOM 1273 O O . GLU A 1 178 ? -3.628 16.962 26.083 1.00 64.63 310 GLU A O 1
ATOM 1279 N N . SER A 1 179 ? -5.132 15.430 25.419 1.00 64.12 311 SER A N 1
ATOM 1280 C CA . SER A 1 179 ? -5.091 14.678 26.664 1.00 62.88 311 SER A CA 1
ATOM 1281 C C . SER A 1 179 ? -3.678 14.162 26.924 1.00 62.24 311 SER A C 1
ATOM 1282 O O . SER A 1 179 ? -3.144 14.312 28.023 1.00 60.96 311 SER A O 1
ATOM 1285 N N . LYS A 1 180 ? -3.080 13.558 25.898 1.00 61.54 312 LYS A N 1
ATOM 1286 C CA . LYS A 1 180 ? -1.733 13.006 25.997 1.00 61.11 312 LYS A CA 1
ATOM 1287 C C . LYS A 1 180 ? -0.705 14.030 26.466 1.00 60.15 312 LYS A C 1
ATOM 1288 O O . LYS A 1 180 ? 0.154 13.719 27.291 1.00 59.90 312 LYS A O 1
ATOM 1294 N N . LEU A 1 181 ? -0.785 15.244 25.930 1.00 59.24 313 LEU A N 1
ATOM 1295 C CA . LEU A 1 181 ? 0.145 16.300 26.316 1.00 59.23 313 LEU A CA 1
ATOM 1296 C C . LEU A 1 181 ? -0.020 16.619 27.789 1.00 57.82 313 LEU A C 1
ATOM 1297 O O . LEU A 1 181 ? 0.959 16.726 28.527 1.00 57.33 313 LEU A O 1
ATOM 1302 N N . ILE A 1 182 ? -1.268 16.771 28.213 1.00 55.80 314 ILE A N 1
ATOM 1303 C CA . ILE A 1 182 ? -1.554 17.086 29.603 1.00 56.05 314 ILE A CA 1
ATOM 1304 C C . ILE A 1 182 ? -1.098 15.958 30.528 1.00 54.59 314 ILE A C 1
ATOM 1305 O O . ILE A 1 182 ? -0.525 16.214 31.593 1.00 53.38 314 ILE A O 1
ATOM 1310 N N . ILE A 1 183 ? -1.334 14.713 30.120 1.00 53.01 315 ILE A N 1
ATOM 1311 C CA . ILE A 1 183 ? -0.917 13.578 30.934 1.00 51.41 315 ILE A CA 1
ATOM 1312 C C . ILE A 1 183 ? 0.590 13.678 31.141 1.00 52.51 315 ILE A C 1
ATOM 1313 O O . ILE A 1 183 ? 1.084 13.555 32.263 1.00 52.50 315 ILE A O 1
ATOM 1318 N N . LEU A 1 184 ? 1.314 13.934 30.057 1.00 53.90 316 LEU A N 1
ATOM 1319 C CA . LEU A 1 184 ? 2.765 14.054 30.127 1.00 55.65 316 LEU A CA 1
ATOM 1320 C C . LEU A 1 184 ? 3.175 15.138 31.114 1.00 55.64 316 LEU A C 1
ATOM 1321 O O . LEU A 1 184 ? 3.960 14.888 32.028 1.00 55.43 316 LEU A O 1
ATOM 1326 N N . ALA A 1 185 ? 2.639 16.340 30.924 1.00 55.97 317 ALA A N 1
ATOM 1327 C CA . ALA A 1 185 ? 2.947 17.474 31.793 1.00 55.74 317 ALA A CA 1
ATOM 1328 C C . ALA A 1 185 ? 2.643 17.155 33.256 1.00 55.70 317 ALA A C 1
ATOM 1329 O O . ALA A 1 185 ? 3.315 17.655 34.160 1.00 55.29 317 ALA A O 1
ATOM 1331 N N . SER A 1 186 ? 1.630 16.322 33.481 1.00 55.68 318 SER A N 1
ATOM 1332 C CA . SER A 1 186 ? 1.229 15.942 34.836 1.00 55.50 318 SER A CA 1
ATOM 1333 C C . SER A 1 186 ? 2.126 14.857 35.436 1.00 54.75 318 SER A C 1
ATOM 1334 O O . SER A 1 186 ? 1.878 14.390 36.549 1.00 53.13 318 SER A O 1
ATOM 1337 N N . GLY A 1 187 ? 3.162 14.459 34.701 1.00 54.02 319 GLY A N 1
ATOM 1338 C CA . GLY A 1 187 ? 4.058 13.423 35.189 1.00 53.11 319 GLY A CA 1
ATOM 1339 C C . GLY A 1 187 ? 3.450 12.029 35.098 1.00 52.39 319 GLY A C 1
ATOM 1340 O O . GLY A 1 187 ? 3.875 11.108 35.801 1.00 51.41 319 GLY A O 1
ATOM 1341 N N . GLY A 1 188 ? 2.455 11.877 34.226 1.00 51.58 320 GLY A N 1
ATOM 1342 C CA . GLY A 1 188 ? 1.791 10.596 34.049 1.00 52.32 320 GLY A CA 1
ATOM 1343 C C . GLY A 1 188 ? 2.710 9.431 33.711 1.00 53.12 320 GLY A C 1
ATOM 1344 O O . GLY A 1 188 ? 2.647 8.391 34.367 1.00 53.53 320 GLY A O 1
ATOM 1345 N N . PRO A 1 189 ? 3.569 9.565 32.684 1.00 54.30 321 PRO A N 1
ATOM 1346 C CA . PRO A 1 189 ? 4.487 8.488 32.296 1.00 53.96 321 PRO A CA 1
ATOM 1347 C C . PRO A 1 189 ? 5.219 7.845 33.470 1.00 53.04 321 PRO A C 1
ATOM 1348 O O . PRO A 1 189 ? 5.154 6.630 33.657 1.00 51.77 321 PRO A O 1
ATOM 1352 N N . GLN A 1 190 ? 5.908 8.658 34.262 1.00 52.50 322 GLN A N 1
ATOM 1353 C CA . GLN A 1 190 ? 6.648 8.143 35.411 1.00 51.29 322 GLN A CA 1
ATOM 1354 C C . GLN A 1 190 ? 5.726 7.444 36.415 1.00 50.52 322 GLN A C 1
ATOM 1355 O O . GLN A 1 190 ? 6.099 6.428 37.011 1.00 50.37 322 GLN A O 1
ATOM 1361 N N . ALA A 1 191 ? 4.522 7.979 36.602 1.00 47.89 323 ALA A N 1
ATOM 1362 C CA . ALA A 1 191 ? 3.581 7.368 37.539 1.00 47.59 323 ALA A CA 1
ATOM 1363 C C . ALA A 1 191 ? 3.118 6.017 37.005 1.00 46.86 323 ALA A C 1
ATOM 1364 O O . ALA A 1 191 ? 3.069 5.029 37.738 1.00 46.33 323 ALA A O 1
ATOM 1366 N N . LEU A 1 192 ? 2.778 5.986 35.720 1.00 45.69 324 LEU A N 1
ATOM 1367 C CA . LEU A 1 192 ? 2.327 4.762 35.072 1.00 45.28 324 LEU A CA 1
ATOM 1368 C C . LEU A 1 192 ? 3.415 3.685 35.122 1.00 43.52 324 LEU A C 1
ATOM 1369 O O . LEU A 1 192 ? 3.131 2.529 35.405 1.00 43.49 324 LEU A O 1
ATOM 1374 N N . VAL A 1 193 ? 4.659 4.061 34.853 1.00 42.89 325 VAL A N 1
ATOM 1375 C CA . VAL A 1 193 ? 5.746 3.095 34.903 1.00 43.68 325 VAL A CA 1
ATOM 1376 C C . VAL A 1 193 ? 5.900 2.578 36.338 1.00 45.22 325 VAL A C 1
ATOM 1377 O O . VAL A 1 193 ? 6.194 1.397 36.556 1.00 45.05 325 VAL A O 1
ATOM 1381 N N . ASN A 1 194 ? 5.692 3.458 37.318 1.00 44.73 326 ASN A N 1
ATOM 1382 C CA . ASN A 1 194 ? 5.799 3.059 38.725 1.00 43.92 326 ASN A CA 1
ATOM 1383 C C . ASN A 1 194 ? 4.799 1.954 39.053 1.00 41.49 326 ASN A C 1
ATOM 1384 O O . ASN A 1 194 ? 5.128 0.993 39.743 1.00 40.37 326 ASN A O 1
ATOM 1389 N N . ILE A 1 195 ? 3.581 2.090 38.549 1.00 39.31 327 ILE A N 1
ATOM 1390 C CA . ILE A 1 195 ? 2.569 1.075 38.774 1.00 40.20 327 ILE A CA 1
ATOM 1391 C C . ILE A 1 195 ? 3.013 -0.275 38.191 1.00 40.00 327 ILE A C 1
ATOM 1392 O O . ILE A 1 195 ? 2.908 -1.299 38.855 1.00 39.73 327 ILE A O 1
ATOM 1397 N N . MET A 1 196 ? 3.518 -0.272 36.960 1.00 39.86 328 MET A N 1
ATOM 1398 C CA . MET A 1 196 ? 3.959 -1.509 36.317 1.00 40.70 328 MET A CA 1
ATOM 1399 C C . MET A 1 196 ? 5.062 -2.239 37.088 1.00 42.06 328 MET A C 1
ATOM 1400 O O . MET A 1 196 ? 5.165 -3.459 37.029 1.00 41.57 328 MET A O 1
ATOM 1405 N N . ARG A 1 197 ? 5.894 -1.508 37.812 1.00 44.33 329 ARG A N 1
ATOM 1406 C CA . ARG A 1 197 ? 6.963 -2.168 38.547 1.00 48.14 329 ARG A CA 1
ATOM 1407 C C . ARG A 1 197 ? 6.645 -2.411 40.022 1.00 48.13 329 ARG A C 1
ATOM 1408 O O . ARG A 1 197 ? 7.487 -2.905 40.771 1.00 49.70 329 ARG A O 1
ATOM 1416 N N . THR A 1 198 ? 5.418 -2.102 40.425 1.00 47.46 330 THR A N 1
ATOM 1417 C CA . THR A 1 198 ? 5.019 -2.271 41.815 1.00 47.71 330 THR A CA 1
ATOM 1418 C C . THR A 1 198 ? 3.896 -3.276 42.091 1.00 46.83 330 THR A C 1
ATOM 1419 O O . THR A 1 198 ? 4.009 -4.097 42.996 1.00 49.14 330 THR A O 1
ATOM 1423 N N . TYR A 1 199 ? 2.817 -3.222 41.321 1.00 45.38 331 TYR A N 1
ATOM 1424 C CA . TYR A 1 199 ? 1.690 -4.112 41.579 1.00 44.67 331 TYR A CA 1
ATOM 1425 C C . TYR A 1 199 ? 1.641 -5.413 40.785 1.00 44.10 331 TYR A C 1
ATOM 1426 O O . TYR A 1 199 ? 2.333 -5.567 39.783 1.00 44.07 331 TYR A O 1
ATOM 1435 N N . THR A 1 200 ? 0.818 -6.350 41.250 1.00 44.54 332 THR A N 1
ATOM 1436 C CA . THR A 1 200 ? 0.671 -7.648 40.599 1.00 45.94 332 THR A CA 1
ATOM 1437 C C . THR A 1 200 ? -0.774 -7.973 40.220 1.00 46.32 332 THR A C 1
ATOM 1438 O O . THR A 1 200 ? -1.050 -9.039 39.675 1.00 48.12 332 THR A O 1
ATOM 1442 N N . TYR A 1 201 ? -1.696 -7.066 40.522 1.00 46.30 333 TYR A N 1
ATOM 1443 C CA . TYR A 1 201 ? -3.106 -7.268 40.196 1.00 46.04 333 TYR A CA 1
ATOM 1444 C C . TYR A 1 201 ? -3.252 -7.235 38.675 1.00 45.98 333 TYR A C 1
ATOM 1445 O O . TYR A 1 201 ? -3.176 -6.176 38.054 1.00 45.92 333 TYR A O 1
ATOM 1454 N N . GLU A 1 202 ? -3.454 -8.409 38.085 1.00 47.54 334 GLU A N 1
ATOM 1455 C CA . GLU A 1 202 ? -3.577 -8.569 36.634 1.00 46.99 334 GLU A CA 1
ATOM 1456 C C . GLU A 1 202 ? -4.376 -7.486 35.916 1.00 46.69 334 GLU A C 1
ATOM 1457 O O . GLU A 1 202 ? -3.888 -6.882 34.960 1.00 47.08 334 GLU A O 1
ATOM 1463 N N . LYS A 1 203 ? -5.603 -7.240 36.360 1.00 46.70 335 LYS A N 1
ATOM 1464 C CA . LYS A 1 203 ? -6.435 -6.224 35.727 1.00 45.96 335 LYS A CA 1
ATOM 1465 C C . LYS A 1 203 ? -5.762 -4.853 35.706 1.00 44.22 335 LYS A C 1
ATOM 1466 O O . LYS A 1 203 ? -5.823 -4.147 34.705 1.00 44.70 335 LYS A O 1
ATOM 1472 N N . LEU A 1 204 ? -5.121 -4.479 36.810 1.00 41.23 336 LEU A N 1
ATOM 1473 C CA . LEU A 1 204 ? -4.451 -3.184 36.893 1.00 40.60 336 LEU A CA 1
ATOM 1474 C C . LEU A 1 204 ? -3.260 -3.069 35.943 1.00 40.28 336 LEU A C 1
ATOM 1475 O O . LEU A 1 204 ? -3.075 -2.044 35.280 1.00 40.31 336 LEU A O 1
ATOM 1480 N N . LEU A 1 205 ? -2.437 -4.108 35.897 1.00 39.52 337 LEU A N 1
ATOM 1481 C CA . LEU A 1 205 ? -1.277 -4.096 35.016 1.00 41.22 337 LEU A CA 1
ATOM 1482 C C . LEU A 1 205 ? -1.761 -3.986 33.568 1.00 43.39 337 LEU A C 1
ATOM 1483 O O . LEU A 1 205 ? -1.222 -3.207 32.777 1.00 43.10 337 LEU A O 1
ATOM 1488 N N . TRP A 1 206 ? -2.793 -4.758 33.238 1.00 46.02 338 TRP A N 1
ATOM 1489 C CA . TRP A 1 206 ? -3.362 -4.755 31.894 1.00 48.80 338 TRP A CA 1
ATOM 1490 C C . TRP A 1 206 ? -3.876 -3.373 31.486 1.00 48.84 338 TRP A C 1
ATOM 1491 O O . TRP A 1 206 ? -3.509 -2.847 30.436 1.00 48.34 338 TRP A O 1
ATOM 1502 N N . THR A 1 207 ? -4.732 -2.793 32.320 1.00 49.29 339 THR A N 1
ATOM 1503 C CA . THR A 1 207 ? -5.295 -1.473 32.052 1.00 49.08 339 THR A CA 1
ATOM 1504 C C . THR A 1 207 ? -4.210 -0.400 31.960 1.00 47.98 339 THR A C 1
ATOM 1505 O O . THR A 1 207 ? -4.300 0.520 31.152 1.00 49.49 339 THR A O 1
ATOM 1509 N N . THR A 1 208 ? -3.183 -0.516 32.792 1.00 45.82 340 THR A N 1
ATOM 1510 C CA . THR A 1 208 ? -2.103 0.456 32.782 1.00 43.94 340 THR A CA 1
ATOM 1511 C C . THR A 1 208 ? -1.258 0.292 31.518 1.00 43.73 340 THR A C 1
ATOM 1512 O O . THR A 1 208 ? -0.813 1.277 30.925 1.00 40.66 340 THR A O 1
ATOM 1516 N N . SER A 1 209 ? -1.045 -0.954 31.106 1.00 44.10 341 SER A N 1
ATOM 1517 C CA . SER A 1 209 ? -0.257 -1.222 29.907 1.00 45.35 341 SER A CA 1
ATOM 1518 C C . SER A 1 209 ? -0.985 -0.667 28.689 1.00 45.98 341 SER A C 1
ATOM 1519 O O . SER A 1 209 ? -0.360 -0.344 27.681 1.00 46.91 341 SER A O 1
ATOM 1522 N N . ARG A 1 210 ? -2.307 -0.562 28.783 1.00 47.82 342 ARG A N 1
ATOM 1523 C CA . ARG A 1 210 ? -3.104 -0.023 27.686 1.00 49.48 342 ARG A CA 1
ATOM 1524 C C . ARG A 1 210 ? -2.930 1.493 27.586 1.00 48.99 342 ARG A C 1
ATOM 1525 O O . ARG A 1 210 ? -2.899 2.050 26.488 1.00 48.88 342 ARG A O 1
ATOM 1533 N N . VAL A 1 211 ? -2.810 2.165 28.726 1.00 47.38 343 VAL A N 1
ATOM 1534 C CA . VAL A 1 211 ? -2.604 3.609 28.706 1.00 47.18 343 VAL A CA 1
ATOM 1535 C C . VAL A 1 211 ? -1.229 3.873 28.103 1.00 47.09 343 VAL A C 1
ATOM 1536 O O . VAL A 1 211 ? -1.055 4.793 27.302 1.00 47.27 343 VAL A O 1
ATOM 1540 N N . LEU A 1 212 ? -0.250 3.063 28.500 1.00 46.70 344 LEU A N 1
ATOM 1541 C CA . LEU A 1 212 ? 1.111 3.214 28.003 1.00 45.84 344 LEU A CA 1
ATOM 1542 C C . LEU A 1 212 ? 1.195 2.933 26.509 1.00 44.96 344 LEU A C 1
ATOM 1543 O O . LEU A 1 212 ? 1.942 3.592 25.791 1.00 43.63 344 LEU A O 1
ATOM 1548 N N . LYS A 1 213 ? 0.419 1.958 26.048 1.00 45.96 345 LYS A N 1
ATOM 1549 C CA . LYS A 1 213 ? 0.395 1.595 24.639 1.00 47.41 345 LYS A CA 1
ATOM 1550 C C . LYS A 1 213 ? -0.075 2.801 23.836 1.00 48.47 345 LYS A C 1
ATOM 1551 O O . LYS A 1 213 ? 0.504 3.144 22.805 1.00 48.80 345 LYS A O 1
ATOM 1557 N N . VAL A 1 214 ? -1.130 3.441 24.328 1.00 49.98 346 VAL A N 1
ATOM 1558 C CA . VAL A 1 214 ? -1.702 4.617 23.687 1.00 50.55 346 VAL A CA 1
ATOM 1559 C C . VAL A 1 214 ? -0.719 5.784 23.661 1.00 51.38 346 VAL A C 1
ATOM 1560 O O . VAL A 1 214 ? -0.603 6.483 22.655 1.00 50.64 346 VAL A O 1
ATOM 1564 N N . LEU A 1 215 ? -0.015 5.995 24.767 1.00 50.99 347 LEU A N 1
ATOM 1565 C CA . LEU A 1 215 ? 0.951 7.083 24.842 1.00 52.04 347 LEU A CA 1
ATOM 1566 C C . LEU A 1 215 ? 2.232 6.794 24.057 1.00 53.55 347 LEU A C 1
ATOM 1567 O O . LEU A 1 215 ? 2.900 7.724 23.597 1.00 52.39 347 LEU A O 1
ATOM 1572 N N . SER A 1 216 ? 2.571 5.512 23.903 1.00 53.83 348 SER A N 1
ATOM 1573 C CA . SER A 1 216 ? 3.797 5.130 23.202 1.00 54.17 348 SER A CA 1
ATOM 1574 C C . SER A 1 216 ? 3.798 5.457 21.714 1.00 56.92 348 SER A C 1
ATOM 1575 O O . SER A 1 216 ? 4.859 5.498 21.094 1.00 57.37 348 SER A O 1
ATOM 1578 N N . VAL A 1 217 ? 2.622 5.679 21.136 1.00 58.94 349 VAL A N 1
ATOM 1579 C CA . VAL A 1 217 ? 2.556 6.021 19.724 1.00 63.11 349 VAL A CA 1
ATOM 1580 C C . VAL A 1 217 ? 2.674 7.535 19.574 1.00 65.65 349 VAL A C 1
ATOM 1581 O O . VAL A 1 217 ? 2.595 8.067 18.469 1.00 65.67 349 VAL A O 1
ATOM 1585 N N . CYS A 1 218 ? 2.864 8.215 20.704 1.00 68.85 350 CYS A N 1
ATOM 1586 C CA . CYS A 1 218 ? 3.017 9.671 20.744 1.00 71.81 350 CYS A CA 1
ATOM 1587 C C . CYS A 1 218 ? 4.497 10.025 20.626 1.00 73.09 350 CYS A C 1
ATOM 1588 O O . CYS A 1 218 ? 5.361 9.281 21.091 1.00 73.73 350 CYS A O 1
ATOM 1591 N N . SER A 1 219 ? 4.786 11.163 20.005 1.00 74.20 351 SER A N 1
ATOM 1592 C CA . SER A 1 219 ? 6.162 11.601 19.826 1.00 74.29 351 SER A CA 1
ATOM 1593 C C . SER A 1 219 ? 6.765 12.155 21.114 1.00 74.63 351 SER A C 1
ATOM 1594 O O . SER A 1 219 ? 7.897 11.830 21.464 1.00 75.40 351 SER A O 1
ATOM 1597 N N . SER A 1 220 ? 6.008 12.989 21.820 1.00 74.26 352 SER A N 1
ATOM 1598 C CA . SER A 1 220 ? 6.498 13.589 23.058 1.00 74.19 352 SER A CA 1
ATOM 1599 C C . SER A 1 220 ? 6.457 12.644 24.256 1.00 73.12 352 SER A C 1
ATOM 1600 O O . SER A 1 220 ? 7.296 12.745 25.155 1.00 73.51 352 SER A O 1
ATOM 1603 N N . ASN A 1 221 ? 5.488 11.731 24.273 1.00 70.82 353 ASN A N 1
ATOM 1604 C CA . ASN A 1 221 ? 5.364 10.780 25.375 1.00 69.08 353 ASN A CA 1
ATOM 1605 C C . ASN A 1 221 ? 6.385 9.649 25.284 1.00 67.67 353 ASN A C 1
ATOM 1606 O O . ASN A 1 221 ? 6.825 9.118 26.305 1.00 67.21 353 ASN A O 1
ATOM 1611 N N . LYS A 1 222 ? 6.766 9.292 24.062 1.00 65.77 354 LYS A N 1
ATOM 1612 C CA . LYS A 1 222 ? 7.722 8.210 23.838 1.00 62.84 354 LYS A CA 1
ATOM 1613 C C . LYS A 1 222 ? 9.025 8.384 24.620 1.00 61.44 354 LYS A C 1
ATOM 1614 O O . LYS A 1 222 ? 9.339 7.576 25.493 1.00 60.39 354 LYS A O 1
ATOM 1620 N N . PRO A 1 223 ? 9.800 9.442 24.328 1.00 60.34 355 PRO A N 1
ATOM 1621 C CA . PRO A 1 223 ? 11.050 9.612 25.073 1.00 59.45 355 PRO A CA 1
ATOM 1622 C C . PRO A 1 223 ? 10.861 9.772 26.583 1.00 58.79 355 PRO A C 1
ATOM 1623 O O . PRO A 1 223 ? 11.773 9.485 27.360 1.00 59.52 355 PRO A O 1
ATOM 1627 N N . ALA A 1 224 ? 9.679 10.219 26.996 1.00 56.80 356 ALA A N 1
ATOM 1628 C CA . ALA A 1 224 ? 9.391 10.406 28.416 1.00 55.84 356 ALA A CA 1
ATOM 1629 C C . ALA A 1 224 ? 9.232 9.057 29.111 1.00 54.76 356 ALA A C 1
ATOM 1630 O O . ALA A 1 224 ? 9.785 8.826 30.194 1.00 54.26 356 ALA A O 1
ATOM 1632 N N . ILE A 1 225 ? 8.465 8.170 28.484 1.00 52.91 357 ILE A N 1
ATOM 1633 C CA . ILE A 1 225 ? 8.238 6.840 29.031 1.00 49.82 357 ILE A CA 1
ATOM 1634 C C . ILE A 1 225 ? 9.561 6.091 29.101 1.00 49.69 357 ILE A C 1
ATOM 1635 O O . ILE A 1 225 ? 9.820 5.346 30.049 1.00 50.26 357 ILE A O 1
ATOM 1640 N N . VAL A 1 226 ? 10.403 6.303 28.096 1.00 49.08 358 VAL A N 1
ATOM 1641 C CA . VAL A 1 226 ? 11.698 5.646 28.052 1.00 49.02 358 VAL A CA 1
ATOM 1642 C C . VAL A 1 226 ? 12.575 6.125 29.206 1.00 50.91 358 VAL A C 1
ATOM 1643 O O . VAL A 1 226 ? 13.195 5.315 29.900 1.00 50.08 358 VAL A O 1
ATOM 1647 N N . GLU A 1 227 ? 12.622 7.440 29.415 1.00 51.86 359 GLU A N 1
ATOM 1648 C CA . GLU A 1 227 ? 13.437 8.001 30.491 1.00 53.30 359 GLU A CA 1
ATOM 1649 C C . GLU A 1 227 ? 12.933 7.555 31.860 1.00 51.04 359 GLU A C 1
ATOM 1650 O O . GLU A 1 227 ? 13.719 7.360 32.781 1.00 50.37 359 GLU A O 1
ATOM 1656 N N . ALA A 1 228 ? 11.623 7.388 31.986 1.00 50.88 360 ALA A N 1
ATOM 1657 C CA . ALA A 1 228 ? 11.033 6.958 33.251 1.00 50.41 360 ALA A CA 1
ATOM 1658 C C . ALA A 1 228 ? 11.386 5.507 33.567 1.00 49.67 360 ALA A C 1
ATOM 1659 O O . ALA A 1 228 ? 11.231 5.057 34.703 1.00 51.12 360 ALA A O 1
ATOM 1661 N N . GLY A 1 229 ? 11.867 4.782 32.560 1.00 48.37 361 GLY A N 1
ATOM 1662 C CA . GLY A 1 229 ? 12.225 3.387 32.746 1.00 45.27 361 GLY A CA 1
ATOM 1663 C C . GLY A 1 229 ? 11.132 2.437 32.275 1.00 44.37 361 GLY A C 1
ATOM 1664 O O . GLY A 1 229 ? 11.040 1.306 32.748 1.00 43.65 361 GLY A O 1
ATOM 1665 N N . GLY A 1 230 ? 10.307 2.895 31.337 1.00 43.14 362 GLY A N 1
ATOM 1666 C CA . GLY A 1 230 ? 9.227 2.073 30.819 1.00 43.11 362 GLY A CA 1
ATOM 1667 C C . GLY A 1 230 ? 9.653 0.758 30.183 1.00 43.44 362 GLY A C 1
ATOM 1668 O O . GLY A 1 230 ? 8.975 -0.252 30.357 1.00 45.85 362 GLY A O 1
ATOM 1669 N N . MET A 1 231 ? 10.764 0.761 29.449 1.00 42.35 363 MET A N 1
ATOM 1670 C CA . MET A 1 231 ? 11.252 -0.454 28.797 1.00 43.59 363 MET A CA 1
ATOM 1671 C C . MET A 1 231 ? 11.455 -1.567 29.814 1.00 41.46 363 MET A C 1
ATOM 1672 O O . MET A 1 231 ? 10.878 -2.644 29.693 1.00 41.39 363 MET A O 1
ATOM 1677 N N . GLN A 1 232 ? 12.287 -1.293 30.813 1.00 40.01 364 GLN A N 1
ATOM 1678 C CA . GLN A 1 232 ? 12.592 -2.255 31.865 1.00 38.65 364 GLN A CA 1
ATOM 1679 C C . GLN A 1 232 ? 11.360 -2.733 32.629 1.00 38.11 364 GLN A C 1
ATOM 1680 O O . GLN A 1 232 ? 11.241 -3.920 32.927 1.00 39.98 364 GLN A O 1
ATOM 1686 N N . ALA A 1 233 ? 10.448 -1.815 32.939 1.00 37.13 365 ALA A N 1
ATOM 1687 C CA . ALA A 1 233 ? 9.227 -2.152 33.677 1.00 37.65 365 ALA A CA 1
ATOM 1688 C C . ALA A 1 233 ? 8.286 -3.051 32.868 1.00 36.91 365 ALA A C 1
ATOM 1689 O O . ALA A 1 233 ? 7.747 -4.025 33.391 1.00 35.89 365 ALA A O 1
ATOM 1691 N N . LEU A 1 234 ? 8.068 -2.708 31.602 1.00 36.85 366 LEU A N 1
ATOM 1692 C CA . LEU A 1 234 ? 7.203 -3.518 30.751 1.00 37.16 366 LEU A CA 1
ATOM 1693 C C . LEU A 1 234 ? 7.837 -4.902 30.633 1.00 37.54 366 LEU A C 1
ATOM 1694 O O . LEU A 1 234 ? 7.140 -5.912 30.570 1.00 37.26 366 LEU A O 1
ATOM 1699 N N . GLY A 1 235 ? 9.168 -4.930 30.626 1.00 38.59 367 GLY A N 1
ATOM 1700 C CA . GLY A 1 235 ? 9.899 -6.176 30.512 1.00 38.87 367 GLY A CA 1
ATOM 1701 C C . GLY A 1 235 ? 9.712 -7.101 31.695 1.00 40.00 367 GLY A C 1
ATOM 1702 O O . GLY A 1 235 ? 9.997 -8.291 31.606 1.00 40.78 367 GLY A O 1
ATOM 1703 N N . LEU A 1 236 ? 9.229 -6.565 32.808 1.00 41.79 368 LEU A N 1
ATOM 1704 C CA . LEU A 1 236 ? 9.011 -7.378 33.999 1.00 43.22 368 LEU A CA 1
ATOM 1705 C C . LEU A 1 236 ? 7.823 -8.326 33.873 1.00 43.28 368 LEU A C 1
ATOM 1706 O O . LEU A 1 236 ? 7.753 -9.328 34.584 1.00 42.83 368 LEU A O 1
ATOM 1711 N N . HIS A 1 237 ? 6.897 -8.015 32.973 1.00 42.61 369 HIS A N 1
ATOM 1712 C CA . HIS A 1 237 ? 5.692 -8.818 32.825 1.00 44.10 369 HIS A CA 1
ATOM 1713 C C . HIS A 1 237 ? 5.591 -9.667 31.566 1.00 45.91 369 HIS A C 1
ATOM 1714 O O . HIS A 1 237 ? 4.511 -10.164 31.240 1.00 46.81 369 HIS A O 1
ATOM 1721 N N . LEU A 1 238 ? 6.700 -9.840 30.860 1.00 45.55 370 LEU A N 1
ATOM 1722 C CA . LEU A 1 238 ? 6.682 -10.633 29.641 1.00 46.46 370 LEU A CA 1
ATOM 1723 C C . LEU A 1 238 ? 6.515 -12.118 29.940 1.00 48.78 370 LEU A C 1
ATOM 1724 O O . LEU A 1 238 ? 6.136 -12.891 29.066 1.00 49.71 370 LEU A O 1
ATOM 1729 N N . THR A 1 239 ? 6.782 -12.505 31.184 1.00 52.08 371 THR A N 1
ATOM 1730 C CA . THR A 1 239 ? 6.671 -13.900 31.612 1.00 53.84 371 THR A CA 1
ATOM 1731 C C . THR A 1 239 ? 5.376 -14.173 32.377 1.00 55.38 371 THR A C 1
ATOM 1732 O O . THR A 1 239 ? 5.156 -15.286 32.849 1.00 56.28 371 THR A O 1
ATOM 1736 N N . ASP A 1 240 ? 4.516 -13.163 32.496 1.00 56.94 372 ASP A N 1
ATOM 1737 C CA . ASP A 1 240 ? 3.249 -13.321 33.218 1.00 58.26 372 ASP A CA 1
ATOM 1738 C C . ASP A 1 240 ? 2.265 -14.264 32.528 1.00 58.55 372 ASP A C 1
ATOM 1739 O O . ASP A 1 240 ? 2.161 -14.280 31.305 1.00 58.27 372 ASP A O 1
ATOM 1744 N N . PRO A 1 241 ? 1.523 -15.062 33.319 1.00 59.08 373 PRO A N 1
ATOM 1745 C CA . PRO A 1 241 ? 0.530 -16.028 32.830 1.00 58.06 373 PRO A CA 1
ATOM 1746 C C . PRO A 1 241 ? -0.505 -15.423 31.884 1.00 57.56 373 PRO A C 1
ATOM 1747 O O . PRO A 1 241 ? -0.964 -16.081 30.946 1.00 57.23 373 PRO A O 1
ATOM 1751 N N . SER A 1 242 ? -0.868 -14.170 32.141 1.00 55.92 374 SER A N 1
ATOM 1752 C CA . SER A 1 242 ? -1.856 -13.463 31.332 1.00 54.51 374 SER A CA 1
ATOM 1753 C C . SER A 1 242 ? -1.349 -13.129 29.926 1.00 55.44 374 SER A C 1
ATOM 1754 O O . SER A 1 242 ? -0.375 -12.386 29.764 1.00 55.12 374 SER A O 1
ATOM 1757 N N . GLN A 1 243 ? -2.023 -13.669 28.914 1.00 54.25 375 GLN A N 1
ATOM 1758 C CA . GLN A 1 243 ? -1.640 -13.429 27.529 1.00 55.67 375 GLN A CA 1
ATOM 1759 C C . GLN A 1 243 ? -1.937 -12.011 27.055 1.00 53.34 375 GLN A C 1
ATOM 1760 O O . GLN A 1 243 ? -1.166 -11.438 26.283 1.00 51.98 375 GLN A O 1
ATOM 1766 N N . ARG A 1 244 ? -3.045 -11.438 27.508 1.00 50.90 376 ARG A N 1
ATOM 1767 C CA . ARG A 1 244 ? -3.381 -10.085 27.088 1.00 50.19 376 ARG A CA 1
ATOM 1768 C C . ARG A 1 244 ? -2.419 -9.058 27.688 1.00 48.83 376 ARG A C 1
ATOM 1769 O O . ARG A 1 244 ? -2.201 -7.995 27.106 1.00 48.88 376 ARG A O 1
ATOM 1777 N N . LEU A 1 245 ? -1.851 -9.369 28.850 1.00 45.95 377 LEU A N 1
ATOM 1778 C CA . LEU A 1 245 ? -0.911 -8.450 29.485 1.00 45.06 377 LEU A CA 1
ATOM 1779 C C . LEU A 1 245 ? 0.392 -8.509 28.711 1.00 43.53 377 LEU A C 1
ATOM 1780 O O . LEU A 1 245 ? 0.945 -7.478 28.317 1.00 41.98 377 LEU A O 1
ATOM 1785 N N . VAL A 1 246 ? 0.874 -9.729 28.491 1.00 42.66 378 VAL A N 1
ATOM 1786 C CA . VAL A 1 246 ? 2.111 -9.938 27.757 1.00 42.73 378 VAL A CA 1
ATOM 1787 C C . VAL A 1 246 ? 2.057 -9.297 26.375 1.00 43.66 378 VAL A C 1
ATOM 1788 O O . VAL A 1 246 ? 2.987 -8.601 25.970 1.00 44.04 378 VAL A O 1
ATOM 1792 N N . GLN A 1 247 ? 0.960 -9.512 25.657 1.00 44.96 379 GLN A N 1
ATOM 1793 C CA . GLN A 1 247 ? 0.829 -8.956 24.317 1.00 47.14 379 GLN A CA 1
ATOM 1794 C C . GLN A 1 247 ? 0.748 -7.431 24.299 1.00 46.22 379 GLN A C 1
ATOM 1795 O O . GLN A 1 247 ? 1.211 -6.796 23.351 1.00 46.65 379 GLN A O 1
ATOM 1801 N N . ASN A 1 248 ? 0.167 -6.837 25.334 1.00 45.40 380 ASN A N 1
ATOM 1802 C CA . ASN A 1 248 ? 0.080 -5.380 25.384 1.00 45.06 380 ASN A CA 1
ATOM 1803 C C . ASN A 1 248 ? 1.442 -4.774 25.694 1.00 43.31 380 ASN A C 1
ATOM 1804 O O . ASN A 1 248 ? 1.784 -3.697 25.196 1.00 42.37 380 ASN A O 1
ATOM 1809 N N . CYS A 1 249 ? 2.216 -5.465 26.525 1.00 41.26 381 CYS A N 1
ATOM 1810 C CA . CYS A 1 249 ? 3.543 -4.992 26.878 1.00 38.93 381 CYS A CA 1
ATOM 1811 C C . CYS A 1 249 ? 4.435 -5.079 25.645 1.00 38.28 381 CYS A C 1
ATOM 1812 O O . CYS A 1 249 ? 5.261 -4.195 25.411 1.00 36.64 381 CYS A O 1
ATOM 1815 N N . LEU A 1 250 ? 4.252 -6.138 24.854 1.00 38.62 382 LEU A N 1
ATOM 1816 C CA . LEU A 1 250 ? 5.039 -6.333 23.634 1.00 39.53 382 LEU A CA 1
ATOM 1817 C C . LEU A 1 250 ? 4.774 -5.242 22.597 1.00 40.11 382 LEU A C 1
ATOM 1818 O O . LEU A 1 250 ? 5.712 -4.699 22.017 1.00 41.01 382 LEU A O 1
ATOM 1823 N N . TRP A 1 251 ? 3.505 -4.913 22.366 1.00 40.30 383 TRP A N 1
ATOM 1824 C CA . TRP A 1 251 ? 3.171 -3.872 21.395 1.00 42.09 383 TRP A CA 1
ATOM 1825 C C . TRP A 1 251 ? 3.723 -2.517 21.816 1.00 41.88 383 TRP A C 1
ATOM 1826 O O . TRP A 1 251 ? 4.314 -1.795 21.006 1.00 42.35 383 TRP A O 1
ATOM 1837 N N . THR A 1 252 ? 3.541 -2.178 23.088 1.00 39.48 384 THR A N 1
ATOM 1838 C CA . THR A 1 252 ? 4.031 -0.907 23.611 1.00 37.66 384 THR A CA 1
ATOM 1839 C C . THR A 1 252 ? 5.555 -0.890 23.507 1.00 37.59 384 THR A C 1
ATOM 1840 O O . THR A 1 252 ? 6.149 0.128 23.151 1.00 38.84 384 THR A O 1
ATOM 1844 N N . LEU A 1 253 ? 6.184 -2.027 23.814 1.00 38.06 385 LEU A N 1
ATOM 1845 C CA . LEU A 1 253 ? 7.640 -2.141 23.752 1.00 35.79 385 LEU A CA 1
ATOM 1846 C C . LEU A 1 253 ? 8.169 -1.921 22.332 1.00 36.82 385 LEU A C 1
ATOM 1847 O O . LEU A 1 253 ? 9.172 -1.232 22.133 1.00 34.09 385 LEU A O 1
ATOM 1852 N N . ARG A 1 254 ? 7.504 -2.505 21.342 1.00 38.11 386 ARG A N 1
ATOM 1853 C CA . ARG A 1 254 ? 7.950 -2.320 19.967 1.00 40.67 386 ARG A CA 1
ATOM 1854 C C . ARG A 1 254 ? 7.867 -0.838 19.591 1.00 40.39 386 ARG A C 1
ATOM 1855 O O . ARG A 1 254 ? 8.746 -0.321 18.906 1.00 38.81 386 ARG A O 1
ATOM 1863 N N . ASN A 1 255 ? 6.825 -0.148 20.057 1.00 41.26 387 ASN A N 1
ATOM 1864 C CA . ASN A 1 255 ? 6.674 1.274 19.737 1.00 42.24 387 ASN A CA 1
ATOM 1865 C C . ASN A 1 255 ? 7.761 2.140 20.375 1.00 41.97 387 ASN A C 1
ATOM 1866 O O . ASN A 1 255 ? 8.238 3.094 19.764 1.00 42.15 387 ASN A O 1
ATOM 1871 N N . LEU A 1 256 ? 8.161 1.809 21.597 1.00 40.57 388 LEU A N 1
ATOM 1872 C CA . LEU A 1 256 ? 9.191 2.582 22.278 1.00 41.20 388 LEU A CA 1
ATOM 1873 C C . LEU A 1 256 ? 10.618 2.221 21.866 1.00 42.93 388 LEU A C 1
ATOM 1874 O O . LEU A 1 256 ? 11.526 3.052 21.968 1.00 41.82 388 LEU A O 1
ATOM 1879 N N . SER A 1 257 ? 10.808 0.989 21.398 1.00 42.18 389 SER A N 1
ATOM 1880 C CA . SER A 1 257 ? 12.129 0.489 21.026 1.00 43.66 389 SER A CA 1
ATOM 1881 C C . SER A 1 257 ? 13.000 1.347 20.107 1.00 46.06 389 SER A C 1
ATOM 1882 O O . SER A 1 257 ? 14.227 1.262 20.177 1.00 47.06 389 SER A O 1
ATOM 1885 N N . ASP A 1 258 ? 12.402 2.166 19.251 1.00 47.82 390 ASP A N 1
ATOM 1886 C CA . ASP A 1 258 ? 13.222 2.985 18.360 1.00 52.74 390 ASP A CA 1
ATOM 1887 C C . ASP A 1 258 ? 13.754 4.244 19.042 1.00 53.45 390 ASP A C 1
ATOM 1888 O O . ASP A 1 258 ? 14.598 4.945 18.491 1.00 54.60 390 ASP A O 1
ATOM 1893 N N . ALA A 1 259 ? 13.274 4.517 20.249 1.00 54.99 391 ALA A N 1
ATOM 1894 C CA . ALA A 1 259 ? 13.725 5.686 20.995 1.00 56.06 391 ALA A CA 1
ATOM 1895 C C . ALA A 1 259 ? 14.369 5.283 22.319 1.00 57.05 391 ALA A C 1
ATOM 1896 O O . ALA A 1 259 ? 14.559 6.117 23.202 1.00 57.70 391 ALA A O 1
ATOM 1898 N N . ALA A 1 260 ? 14.717 4.006 22.449 1.00 58.41 392 ALA A N 1
ATOM 1899 C CA . ALA A 1 260 ? 15.321 3.503 23.681 1.00 60.04 392 ALA A CA 1
ATOM 1900 C C . ALA A 1 260 ? 16.727 2.943 23.486 1.00 60.98 392 ALA A C 1
ATOM 1901 O O . ALA A 1 260 ? 17.222 2.185 24.322 1.00 61.13 392 ALA A O 1
ATOM 1903 N N . THR A 1 261 ? 17.378 3.330 22.396 1.00 62.75 393 THR A N 1
ATOM 1904 C CA . THR A 1 261 ? 18.718 2.835 22.101 1.00 64.35 393 THR A CA 1
ATOM 1905 C C . THR A 1 261 ? 19.829 3.460 22.937 1.00 64.42 393 THR A C 1
ATOM 1906 O O . THR A 1 261 ? 20.996 3.392 22.562 1.00 64.90 393 THR A O 1
ATOM 1910 N N . LYS A 1 262 ? 19.471 4.051 24.074 1.00 65.05 394 LYS A N 1
ATOM 1911 C CA . LYS A 1 262 ? 20.458 4.682 24.949 1.00 65.09 394 LYS A CA 1
ATOM 1912 C C . LYS A 1 262 ? 20.286 4.299 26.419 1.00 64.60 394 LYS A C 1
ATOM 1913 O O . LYS A 1 262 ? 20.963 4.850 27.292 1.00 64.18 394 LYS A O 1
ATOM 1919 N N . GLN A 1 263 ? 19.386 3.354 26.686 1.00 62.70 395 GLN A N 1
ATOM 1920 C CA . GLN A 1 263 ? 19.110 2.902 28.049 1.00 61.29 395 GLN A CA 1
ATOM 1921 C C . GLN A 1 263 ? 20.108 1.892 28.597 1.00 60.78 395 GLN A C 1
ATOM 1922 O O . GLN A 1 263 ? 20.722 1.133 27.850 1.00 60.88 395 GLN A O 1
ATOM 1928 N N . GLU A 1 264 ? 20.251 1.889 29.917 1.00 60.15 396 GLU A N 1
ATOM 1929 C CA . GLU A 1 264 ? 21.142 0.965 30.604 1.00 59.92 396 GLU A CA 1
ATOM 1930 C C . GLU A 1 264 ? 20.231 -0.012 31.340 1.00 58.07 396 GLU A C 1
ATOM 1931 O O . GLU A 1 264 ? 19.013 0.155 31.334 1.00 57.68 396 GLU A O 1
ATOM 1937 N N . GLY A 1 265 ? 20.818 -1.021 31.976 1.00 56.22 397 GLY A N 1
ATOM 1938 C CA . GLY A 1 265 ? 20.024 -1.996 32.702 1.00 54.69 397 GLY A CA 1
ATOM 1939 C C . GLY A 1 265 ? 18.995 -2.686 31.825 1.00 54.36 397 GLY A C 1
ATOM 1940 O O . GLY A 1 265 ? 17.853 -2.893 32.234 1.00 53.38 397 GLY A O 1
ATOM 1941 N N . MET A 1 266 ? 19.405 -3.042 30.614 1.00 53.65 398 MET A N 1
ATOM 1942 C CA . MET A 1 266 ? 18.524 -3.704 29.664 1.00 54.02 398 MET A CA 1
ATOM 1943 C C . MET A 1 266 ? 18.780 -5.207 29.612 1.00 53.50 398 MET A C 1
ATOM 1944 O O . MET A 1 266 ? 18.105 -5.932 28.877 1.00 53.75 398 MET A O 1
ATOM 1949 N N . GLU A 1 267 ? 19.755 -5.666 30.393 1.00 51.75 399 GLU A N 1
ATOM 1950 C CA . GLU A 1 267 ? 20.117 -7.082 30.436 1.00 51.68 399 GLU A CA 1
ATOM 1951 C C . GLU A 1 267 ? 18.895 -7.992 30.552 1.00 49.01 399 GLU A C 1
ATOM 1952 O O . GLU A 1 267 ? 18.716 -8.913 29.755 1.00 48.10 399 GLU A O 1
ATOM 1958 N N . GLY A 1 268 ? 18.066 -7.730 31.557 1.00 45.58 400 GLY A N 1
ATOM 1959 C CA . GLY A 1 268 ? 16.877 -8.535 31.782 1.00 44.01 400 GLY A CA 1
ATOM 1960 C C . GLY A 1 268 ? 15.885 -8.567 30.630 1.00 41.85 400 GLY A C 1
ATOM 1961 O O . GLY A 1 268 ? 15.387 -9.635 30.263 1.00 40.87 400 GLY A O 1
ATOM 1962 N N . LEU A 1 269 ? 15.585 -7.399 30.067 1.00 40.30 401 LEU A N 1
ATOM 1963 C CA . LEU A 1 269 ? 14.646 -7.303 28.949 1.00 39.57 401 LEU A CA 1
ATOM 1964 C C . LEU A 1 269 ? 15.163 -8.088 27.738 1.00 37.86 401 LEU A C 1
ATOM 1965 O O . LEU A 1 269 ? 14.452 -8.924 27.186 1.00 37.40 401 LEU A O 1
ATOM 1970 N N . LEU A 1 270 ? 16.409 -7.821 27.355 1.00 36.77 402 LEU A N 1
ATOM 1971 C CA . LEU A 1 270 ? 17.043 -8.480 26.216 1.00 37.50 402 LEU A CA 1
ATOM 1972 C C . LEU A 1 270 ? 17.070 -9.997 26.338 1.00 35.90 402 LEU A C 1
ATOM 1973 O O . LEU A 1 270 ? 16.808 -10.706 25.364 1.00 35.58 402 LEU A O 1
ATOM 1978 N N . GLY A 1 27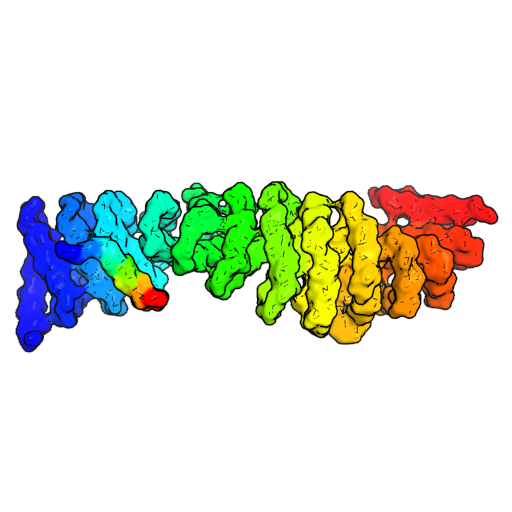1 ? 17.395 -10.490 27.528 1.00 33.76 403 GLY A N 1
ATOM 1979 C CA . GLY A 1 271 ? 17.425 -11.924 27.736 1.00 32.58 403 GLY A CA 1
ATOM 1980 C C . GLY A 1 271 ? 16.038 -12.523 27.574 1.00 32.66 403 GLY A C 1
ATOM 1981 O O . GLY A 1 271 ? 15.881 -13.594 26.991 1.00 32.97 403 GLY A O 1
ATOM 1982 N N . THR A 1 272 ? 15.023 -11.828 28.080 1.00 32.72 404 THR A N 1
ATOM 1983 C CA . THR A 1 272 ? 13.650 -12.313 27.977 1.00 34.08 404 THR A CA 1
ATOM 1984 C C . THR A 1 272 ? 13.175 -12.285 26.522 1.00 34.85 404 THR A C 1
ATOM 1985 O O . THR A 1 272 ? 12.491 -13.204 26.067 1.00 34.56 404 THR A O 1
ATOM 1989 N N . LEU A 1 273 ? 13.540 -11.235 25.792 1.00 34.16 405 LEU A N 1
ATOM 1990 C CA . LEU A 1 273 ? 13.144 -11.138 24.389 1.00 34.61 405 LEU A CA 1
ATOM 1991 C C . LEU A 1 273 ? 13.705 -12.308 23.593 1.00 32.78 405 LEU A C 1
ATOM 1992 O O . LEU A 1 273 ? 13.010 -12.894 22.765 1.00 31.48 405 LEU A O 1
ATOM 1997 N N . VAL A 1 274 ? 14.967 -12.646 23.843 1.00 33.05 406 VAL A N 1
ATOM 1998 C CA . VAL A 1 274 ? 15.591 -13.759 23.147 1.00 33.90 406 VAL A CA 1
ATOM 1999 C C . VAL A 1 274 ? 14.835 -15.067 23.399 1.00 35.72 406 VAL A C 1
ATOM 2000 O O . VAL A 1 274 ? 14.549 -15.806 22.461 1.00 37.08 406 VAL A O 1
ATOM 2004 N N . GLN A 1 275 ? 14.491 -15.355 24.652 1.00 38.13 407 GLN A N 1
ATOM 2005 C CA . GLN A 1 275 ? 13.763 -16.589 24.937 1.00 39.66 407 GLN A CA 1
ATOM 2006 C C . GLN A 1 275 ? 12.342 -16.559 24.376 1.00 38.84 407 GLN A C 1
ATOM 2007 O O . GLN A 1 275 ? 11.772 -17.605 24.072 1.00 38.17 407 GLN A O 1
ATOM 2013 N N . LEU A 1 276 ? 11.773 -15.365 24.222 1.00 38.66 408 LEU A N 1
ATOM 2014 C CA . LEU A 1 276 ? 10.427 -15.239 23.664 1.00 37.26 408 LEU A CA 1
ATOM 2015 C C . LEU A 1 276 ? 10.404 -15.621 22.188 1.00 38.50 408 LEU A C 1
ATOM 2016 O O . LEU A 1 276 ? 9.330 -15.829 21.625 1.00 39.33 408 LEU A O 1
ATOM 2021 N N . LEU A 1 277 ? 11.574 -15.697 21.552 1.00 36.21 409 LEU A N 1
ATOM 2022 C CA . LEU A 1 277 ? 11.629 -16.080 20.139 1.00 34.53 409 LEU A CA 1
ATOM 2023 C C . LEU A 1 277 ? 11.248 -17.558 19.956 1.00 36.34 409 LEU A C 1
ATOM 2024 O O . LEU A 1 277 ? 10.895 -17.985 18.854 1.00 35.07 409 LEU A O 1
ATOM 2029 N N . GLY A 1 278 ? 11.317 -18.334 21.035 1.00 36.91 410 GLY A N 1
ATOM 2030 C CA . GLY A 1 278 ? 10.969 -19.742 20.943 1.00 39.32 410 GLY A CA 1
ATOM 2031 C C . GLY A 1 278 ? 9.538 -20.029 21.370 1.00 42.39 410 GLY A C 1
ATOM 2032 O O . GLY A 1 278 ? 9.178 -21.176 21.643 1.00 44.12 410 GLY A O 1
ATOM 2033 N N . SER A 1 279 ? 8.719 -18.981 21.417 1.00 43.58 411 SER A N 1
ATOM 2034 C CA . SER A 1 279 ? 7.321 -19.091 21.820 1.00 45.36 411 SER A CA 1
ATOM 2035 C C . SER A 1 279 ? 6.428 -19.810 20.802 1.00 48.40 411 SER A C 1
ATOM 2036 O O . SER A 1 279 ? 6.689 -19.796 19.600 1.00 47.39 411 SER A O 1
ATOM 2039 N N . ASP A 1 280 ? 5.369 -20.440 21.298 1.00 51.50 412 ASP A N 1
ATOM 2040 C CA . ASP A 1 280 ? 4.429 -21.140 20.432 1.00 54.89 412 ASP A CA 1
ATOM 2041 C C . ASP A 1 280 ? 3.523 -20.135 19.728 1.00 54.02 412 ASP A C 1
ATOM 2042 O O . ASP A 1 280 ? 2.947 -20.435 18.686 1.00 54.24 412 ASP A O 1
ATOM 2047 N N . ASP A 1 281 ? 3.395 -18.945 20.310 1.00 54.07 413 ASP A N 1
ATOM 2048 C CA . ASP A 1 281 ? 2.546 -17.894 19.745 1.00 54.13 413 ASP A CA 1
ATOM 2049 C C . ASP A 1 281 ? 3.288 -17.070 18.695 1.00 53.31 413 ASP A C 1
ATOM 2050 O O . ASP A 1 281 ? 4.196 -16.305 19.021 1.00 53.14 413 ASP A O 1
ATOM 2055 N N . ILE A 1 282 ? 2.883 -17.219 17.438 1.00 53.21 414 ILE A N 1
ATOM 2056 C CA . ILE A 1 282 ? 3.510 -16.505 16.329 1.00 53.43 414 ILE A CA 1
ATOM 2057 C C . ILE A 1 282 ? 3.593 -15.000 16.570 1.00 52.11 414 ILE A C 1
ATOM 2058 O O . ILE A 1 282 ? 4.596 -14.363 16.229 1.00 51.87 414 ILE A O 1
ATOM 2063 N N . ASN A 1 283 ? 2.534 -14.440 17.151 1.00 50.20 415 ASN A N 1
ATOM 2064 C CA . ASN A 1 283 ? 2.467 -13.007 17.427 1.00 48.50 415 ASN A CA 1
ATOM 2065 C C . ASN A 1 283 ? 3.498 -12.530 18.448 1.00 44.77 415 ASN A C 1
ATOM 2066 O O . ASN A 1 283 ? 3.957 -11.394 18.388 1.00 43.75 415 ASN A O 1
ATOM 2071 N N . VAL A 1 284 ? 3.851 -13.389 19.396 1.00 42.14 416 VAL A N 1
ATOM 2072 C CA . VAL A 1 284 ? 4.853 -13.026 20.392 1.00 38.24 416 VAL A CA 1
ATOM 2073 C C . VAL A 1 284 ? 6.221 -13.039 19.702 1.00 36.64 416 VAL A C 1
ATOM 2074 O O . VAL A 1 284 ? 7.029 -12.124 19.879 1.00 35.04 416 VAL A O 1
ATOM 2078 N N . VAL A 1 285 ? 6.461 -14.073 18.896 1.00 35.77 417 VAL A N 1
ATOM 2079 C CA . VAL A 1 285 ? 7.718 -14.214 18.160 1.00 35.12 417 VAL A CA 1
ATOM 2080 C C . VAL A 1 285 ? 7.977 -12.997 17.270 1.00 34.61 417 VAL A C 1
ATOM 2081 O O . VAL A 1 285 ? 9.064 -12.420 17.288 1.00 32.58 417 VAL A O 1
ATOM 2085 N N . THR A 1 286 ? 6.963 -12.619 16.497 1.00 33.85 418 THR A N 1
ATOM 2086 C CA . THR A 1 286 ? 7.045 -11.479 15.590 1.00 35.03 418 THR A CA 1
ATOM 2087 C C . THR A 1 286 ? 7.453 -10.196 16.311 1.00 35.20 418 THR A C 1
ATOM 2088 O O . THR A 1 286 ? 8.405 -9.529 15.906 1.00 34.90 418 THR A O 1
ATOM 2092 N N . CYS A 1 287 ? 6.722 -9.854 17.370 1.00 36.97 419 CYS A N 1
ATOM 2093 C CA . CYS A 1 287 ? 7.012 -8.659 18.164 1.00 37.31 419 CYS A CA 1
ATOM 2094 C C . CYS A 1 287 ? 8.414 -8.718 18.758 1.00 36.67 419 CYS A C 1
ATOM 2095 O O . CYS A 1 287 ? 9.163 -7.740 18.702 1.00 38.37 419 CYS A O 1
ATOM 2098 N N . ALA A 1 288 ? 8.760 -9.867 19.334 1.00 33.59 420 ALA A N 1
ATOM 2099 C CA . ALA A 1 288 ? 10.072 -10.055 19.936 1.00 30.25 420 ALA A CA 1
ATOM 2100 C C . ALA A 1 288 ? 11.183 -9.779 18.936 1.00 30.17 420 ALA A C 1
ATOM 2101 O O . ALA A 1 288 ? 12.171 -9.107 19.260 1.00 30.54 420 ALA A O 1
ATOM 2103 N N . ALA A 1 289 ? 11.029 -10.288 17.717 1.00 28.97 421 ALA A N 1
ATOM 2104 C CA . ALA A 1 289 ? 12.051 -10.059 16.704 1.00 29.24 421 ALA A CA 1
ATOM 2105 C C . ALA A 1 289 ? 12.073 -8.576 16.368 1.00 28.60 421 ALA A C 1
ATOM 2106 O O . ALA A 1 289 ? 13.145 -7.981 16.206 1.00 27.99 421 ALA A O 1
ATOM 2108 N N . GLY A 1 290 ? 10.884 -7.983 16.278 1.00 27.80 422 GLY A N 1
ATOM 2109 C CA . GLY A 1 290 ? 10.789 -6.560 15.974 1.00 29.30 422 GLY A CA 1
ATOM 2110 C C . GLY A 1 290 ? 11.518 -5.704 17.008 1.00 27.74 422 GLY A C 1
ATOM 2111 O O . GLY A 1 290 ? 12.313 -4.835 16.661 1.00 26.63 422 GLY A O 1
ATOM 2112 N N . ILE A 1 291 ? 11.257 -5.967 18.282 1.00 26.75 423 ILE A N 1
ATOM 2113 C CA . ILE A 1 291 ? 11.886 -5.221 19.368 1.00 28.75 423 ILE A CA 1
ATOM 2114 C C . ILE A 1 291 ? 13.400 -5.396 19.403 1.00 27.55 423 ILE A C 1
ATOM 2115 O O . ILE A 1 291 ? 14.126 -4.433 19.618 1.00 28.02 423 ILE A O 1
ATOM 2120 N N . LEU A 1 292 ? 13.879 -6.620 19.193 1.00 29.72 424 LEU A N 1
ATOM 2121 C CA . LEU A 1 292 ? 15.324 -6.880 19.197 1.00 30.51 424 LEU A CA 1
ATOM 2122 C C . LEU A 1 292 ? 16.019 -6.177 18.039 1.00 31.64 424 LEU A C 1
ATOM 2123 O O . LEU A 1 292 ? 17.167 -5.732 18.158 1.00 33.17 424 LEU A O 1
ATOM 2128 N N . SER A 1 293 ? 15.322 -6.073 16.916 1.00 31.67 425 SER A N 1
ATOM 2129 C CA . SER A 1 293 ? 15.875 -5.398 15.760 1.00 31.93 425 SER A CA 1
ATOM 2130 C C . SER A 1 293 ? 16.165 -3.930 16.106 1.00 32.25 425 SER A C 1
ATOM 2131 O O . SER A 1 293 ? 17.276 -3.442 15.879 1.00 33.50 425 SER A O 1
ATOM 2134 N N . ASN A 1 294 ? 15.182 -3.232 16.672 1.00 32.39 426 ASN A N 1
ATOM 2135 C CA . ASN A 1 294 ? 15.369 -1.828 17.047 1.00 32.27 426 ASN A CA 1
ATOM 2136 C C . ASN A 1 294 ? 16.337 -1.597 18.225 1.00 33.94 426 ASN A C 1
ATOM 2137 O O . ASN A 1 294 ? 17.031 -0.581 18.263 1.00 34.37 426 ASN A O 1
ATOM 2142 N N . LEU A 1 295 ? 16.394 -2.516 19.188 1.00 32.73 427 LEU A N 1
ATOM 2143 C CA . LEU A 1 295 ? 17.297 -2.319 20.321 1.00 33.71 427 LEU A CA 1
ATOM 2144 C C . LEU A 1 295 ? 18.758 -2.600 19.970 1.00 34.92 427 LEU A C 1
ATOM 2145 O O . LEU A 1 295 ? 19.664 -2.119 20.648 1.00 35.36 427 LEU A O 1
ATOM 2150 N N . THR A 1 296 ? 18.999 -3.368 18.914 1.00 35.51 428 THR A N 1
ATOM 2151 C CA . THR A 1 296 ? 20.378 -3.668 18.536 1.00 37.16 428 THR A CA 1
ATOM 2152 C C . THR A 1 296 ? 20.866 -2.772 17.404 1.00 39.10 428 THR A C 1
ATOM 2153 O O . THR A 1 296 ? 21.945 -2.981 16.856 1.00 40.85 428 THR A O 1
ATOM 2157 N N . CYS A 1 297 ? 20.068 -1.772 17.053 1.00 39.28 429 CYS A N 1
ATOM 2158 C CA . CYS A 1 297 ? 20.446 -0.856 15.993 1.00 41.65 429 CYS A CA 1
ATOM 2159 C C . CYS A 1 297 ? 21.333 0.244 16.594 1.00 44.59 429 CYS A C 1
ATOM 2160 O O . CYS A 1 297 ? 20.894 1.009 17.453 1.00 43.43 429 CYS A O 1
ATOM 2163 N N . ASN A 1 298 ? 22.587 0.310 16.160 1.00 46.16 430 ASN A N 1
ATOM 2164 C CA . ASN A 1 298 ? 23.501 1.332 16.669 1.00 49.53 430 ASN A CA 1
ATOM 2165 C C . ASN A 1 298 ? 23.764 1.312 18.177 1.00 48.76 430 ASN A C 1
ATOM 2166 O O . ASN A 1 298 ? 24.038 2.359 18.756 1.00 49.98 430 ASN A O 1
ATOM 2171 N N . ASN A 1 299 ? 23.675 0.149 18.819 1.00 47.14 431 ASN A N 1
ATOM 2172 C CA . ASN A 1 299 ? 23.940 0.063 20.262 1.00 46.77 431 ASN A CA 1
ATOM 2173 C C . ASN A 1 299 ? 24.855 -1.132 20.522 1.00 47.03 431 ASN A C 1
ATOM 2174 O O . ASN A 1 299 ? 24.386 -2.255 20.712 1.00 46.75 431 ASN A O 1
ATOM 2179 N N . TYR A 1 300 ? 26.162 -0.891 20.536 1.00 45.96 432 TYR A N 1
ATOM 2180 C CA . TYR A 1 300 ? 27.110 -1.976 20.733 1.00 46.75 432 TYR A CA 1
ATOM 2181 C C . TYR A 1 300 ? 26.882 -2.772 22.008 1.00 45.19 432 TYR A C 1
ATOM 2182 O O . TYR A 1 300 ? 27.100 -3.977 22.030 1.00 46.09 432 TYR A O 1
ATOM 2191 N N . LYS A 1 301 ? 26.421 -2.111 23.062 1.00 44.09 433 LYS A N 1
ATOM 2192 C CA . LYS A 1 301 ? 26.161 -2.804 24.320 1.00 43.70 433 LYS A CA 1
ATOM 2193 C C . LYS A 1 301 ? 25.041 -3.834 24.162 1.00 39.81 433 LYS A C 1
ATOM 2194 O O . LYS A 1 301 ? 25.196 -4.994 24.533 1.00 39.51 433 LYS A O 1
ATOM 2200 N N . ASN A 1 302 ? 23.908 -3.406 23.624 1.00 37.31 434 ASN A N 1
ATOM 2201 C CA . ASN A 1 302 ? 22.790 -4.316 23.425 1.00 37.51 434 ASN A CA 1
ATOM 2202 C C . ASN A 1 302 ? 23.193 -5.469 22.510 1.00 36.81 434 ASN A C 1
ATOM 2203 O O . ASN A 1 302 ? 22.772 -6.605 22.715 1.00 36.88 434 ASN A O 1
ATOM 2208 N N . LYS A 1 303 ? 24.018 -5.172 21.509 1.00 36.83 435 LYS A N 1
ATOM 2209 C CA . LYS A 1 303 ? 24.475 -6.189 20.574 1.00 37.74 435 LYS A CA 1
ATOM 2210 C C . LYS A 1 303 ? 25.275 -7.257 21.296 1.00 38.18 435 LYS A C 1
ATOM 2211 O O . LYS A 1 303 ? 25.078 -8.446 21.071 1.00 38.24 435 LYS A O 1
ATOM 2217 N N . MET A 1 304 ? 26.194 -6.834 22.155 1.00 41.17 436 MET A N 1
ATOM 2218 C CA . MET A 1 304 ? 27.009 -7.791 22.893 1.00 41.94 436 MET A CA 1
ATOM 2219 C C . MET A 1 304 ? 26.146 -8.650 23.820 1.00 39.92 436 MET A C 1
ATOM 2220 O O . MET A 1 304 ? 26.369 -9.857 23.938 1.00 36.99 436 MET A O 1
ATOM 2225 N N . MET A 1 305 ? 25.153 -8.032 24.459 1.00 39.64 437 MET A N 1
ATOM 2226 C CA . MET A 1 305 ? 24.268 -8.764 25.364 1.00 41.61 437 MET A CA 1
ATOM 2227 C C . MET A 1 305 ? 23.444 -9.824 24.636 1.00 40.72 437 MET A C 1
ATOM 2228 O O . MET A 1 305 ? 23.434 -10.985 25.036 1.00 39.95 437 MET A O 1
ATOM 2233 N N . VAL A 1 306 ? 22.752 -9.426 23.568 1.00 38.13 438 VAL A N 1
ATOM 2234 C CA . VAL A 1 306 ? 21.933 -10.372 22.814 1.00 35.46 438 VAL A CA 1
ATOM 2235 C C . VAL A 1 306 ? 22.785 -11.559 22.369 1.00 36.79 438 VAL A C 1
ATOM 2236 O O . VAL A 1 306 ? 22.365 -12.713 22.500 1.00 36.62 438 VAL A O 1
ATOM 2240 N N . CYS A 1 307 ? 23.983 -11.284 21.858 1.00 37.60 439 CYS A N 1
ATOM 2241 C CA . CYS A 1 307 ? 24.878 -12.358 21.422 1.00 40.30 439 CYS A CA 1
ATOM 2242 C C . CYS A 1 307 ? 25.254 -13.273 22.587 1.00 42.76 439 CYS A C 1
ATOM 2243 O O . CYS A 1 307 ? 25.332 -14.495 22.440 1.00 42.55 439 CYS A O 1
ATOM 2246 N N . GLN A 1 308 ? 25.484 -12.667 23.745 1.00 44.18 440 GLN A N 1
ATOM 2247 C CA . GLN A 1 308 ? 25.872 -13.413 24.930 1.00 47.16 440 GLN A CA 1
ATOM 2248 C C . GLN A 1 308 ? 24.831 -14.410 25.428 1.00 46.73 440 GLN A C 1
ATOM 2249 O O . GLN A 1 308 ? 25.190 -15.469 25.941 1.00 46.31 440 GLN A O 1
ATOM 2255 N N . VAL A 1 309 ? 23.549 -14.088 25.273 1.00 44.90 441 VAL A N 1
ATOM 2256 C CA . VAL A 1 309 ? 22.515 -15.001 25.734 1.00 42.78 441 VAL A CA 1
ATOM 2257 C C . VAL A 1 309 ? 21.947 -15.893 24.634 1.00 40.98 441 VAL A C 1
ATOM 2258 O O . VAL A 1 309 ? 20.808 -16.343 24.719 1.00 41.76 441 VAL A O 1
ATOM 2262 N N . GLY A 1 310 ? 22.756 -16.150 23.608 1.00 38.72 442 GLY A N 1
ATOM 2263 C CA . GLY A 1 310 ? 22.343 -17.010 22.512 1.00 36.55 442 GLY A CA 1
ATOM 2264 C C . GLY A 1 310 ? 21.437 -16.393 21.456 1.00 35.64 442 GLY A C 1
ATOM 2265 O O . GLY A 1 310 ? 20.683 -17.110 20.794 1.00 35.08 442 GLY A O 1
ATOM 2266 N N . GLY A 1 311 ? 21.518 -15.075 21.279 1.00 33.63 443 GLY A N 1
ATOM 2267 C CA . GLY A 1 311 ? 20.679 -14.405 20.300 1.00 32.47 443 GLY A CA 1
ATOM 2268 C C . GLY A 1 311 ? 20.848 -14.884 18.865 1.00 31.41 443 GLY A C 1
ATOM 2269 O O . GLY A 1 311 ? 19.864 -15.038 18.134 1.00 31.94 443 GLY A O 1
ATOM 2270 N N . ILE A 1 312 ? 22.087 -15.131 18.454 1.00 30.19 444 ILE A N 1
ATOM 2271 C CA . ILE A 1 312 ? 22.344 -15.565 17.091 1.00 30.75 444 ILE A CA 1
ATOM 2272 C C . ILE A 1 312 ? 21.640 -16.884 16.773 1.00 33.75 444 ILE A C 1
ATOM 2273 O O . ILE A 1 312 ? 20.934 -16.994 15.761 1.00 31.33 444 ILE A O 1
ATOM 2278 N N . GLU A 1 313 ? 21.817 -17.879 17.637 1.00 34.21 445 GLU A N 1
ATOM 2279 C CA . GLU A 1 313 ? 21.187 -19.173 17.395 1.00 35.39 445 GLU A CA 1
ATOM 2280 C C . GLU A 1 313 ? 19.661 -19.054 17.380 1.00 31.57 445 GLU A C 1
ATOM 2281 O O . GLU A 1 313 ? 18.992 -19.609 16.505 1.00 30.33 445 GLU A O 1
ATOM 2287 N N . ALA A 1 314 ? 19.119 -18.326 18.348 1.00 28.37 446 ALA A N 1
ATOM 2288 C CA . ALA A 1 314 ? 17.678 -18.124 18.439 1.00 29.11 446 ALA A CA 1
ATOM 2289 C C . ALA A 1 314 ? 17.093 -17.414 17.197 1.00 29.08 446 ALA A C 1
ATOM 2290 O O . ALA A 1 314 ? 15.995 -17.756 16.747 1.00 27.95 446 ALA A O 1
ATOM 2292 N N . LEU A 1 315 ? 17.824 -16.439 16.646 1.00 28.64 447 LEU A N 1
ATOM 2293 C CA . LEU A 1 315 ? 17.361 -15.703 15.461 1.00 26.81 447 LEU A CA 1
ATOM 2294 C C . LEU A 1 315 ? 17.430 -16.561 14.189 1.00 27.66 447 LEU A C 1
ATOM 2295 O O . LEU A 1 315 ? 16.562 -16.469 13.324 1.00 24.98 447 LEU A O 1
ATOM 2300 N N . VAL A 1 316 ? 18.463 -17.389 14.064 1.00 27.49 448 VAL A N 1
ATOM 2301 C CA . VAL A 1 316 ? 18.552 -18.250 12.901 1.00 27.52 448 VAL A CA 1
ATOM 2302 C C . VAL A 1 316 ? 17.388 -19.251 12.984 1.00 28.32 448 VAL A C 1
ATOM 2303 O O . VAL A 1 316 ? 16.767 -19.576 11.979 1.00 28.12 448 VAL A O 1
ATOM 2307 N N . ARG A 1 317 ? 17.081 -19.718 14.188 1.00 30.94 449 ARG A N 1
ATOM 2308 C CA . ARG A 1 317 ? 15.967 -20.649 14.382 1.00 33.90 449 ARG A CA 1
ATOM 2309 C C . ARG A 1 317 ? 14.653 -19.962 14.011 1.00 33.29 449 ARG A C 1
ATOM 2310 O O . ARG A 1 317 ? 13.776 -20.573 13.396 1.00 31.47 449 ARG A O 1
ATOM 2318 N N . THR A 1 318 ? 14.524 -18.693 14.397 1.00 31.03 450 THR A N 1
ATOM 2319 C CA . THR A 1 318 ? 13.332 -17.914 14.095 1.00 28.94 450 THR A CA 1
ATOM 2320 C C . THR A 1 318 ? 13.142 -17.808 12.585 1.00 27.83 450 THR A C 1
ATOM 2321 O O . THR A 1 318 ? 12.033 -17.938 12.090 1.00 27.03 450 THR A O 1
ATOM 2325 N N . VAL A 1 319 ? 14.226 -17.571 11.858 1.00 26.31 451 VAL A N 1
ATOM 2326 C CA . VAL A 1 319 ? 14.146 -17.479 10.412 1.00 28.54 451 VAL A CA 1
ATOM 2327 C C . VAL A 1 319 ? 13.667 -18.807 9.813 1.00 31.82 451 VAL A C 1
ATOM 2328 O O . VAL A 1 319 ? 12.806 -18.815 8.935 1.00 33.64 451 VAL A O 1
ATOM 2332 N N . LEU A 1 320 ? 14.228 -19.922 10.288 1.00 32.59 452 LEU A N 1
ATOM 2333 C CA . LEU A 1 320 ? 13.862 -21.252 9.800 1.00 33.81 452 LEU A CA 1
ATOM 2334 C C . LEU A 1 320 ? 12.387 -21.537 10.033 1.00 33.89 452 LEU A C 1
ATOM 2335 O O . LEU A 1 320 ? 11.680 -21.986 9.133 1.00 34.99 452 LEU A O 1
ATOM 2340 N N . ARG A 1 321 ? 11.931 -21.266 11.254 1.00 34.37 453 ARG A N 1
ATOM 2341 C CA . ARG A 1 321 ? 10.544 -21.487 11.640 1.00 34.37 453 ARG A CA 1
ATOM 2342 C C . ARG A 1 321 ? 9.550 -20.582 10.912 1.00 33.78 453 ARG A C 1
ATOM 2343 O O . ARG A 1 321 ? 8.420 -20.983 10.658 1.00 36.84 453 ARG A O 1
ATOM 2351 N N . ALA A 1 322 ? 9.963 -19.367 10.572 1.00 30.79 454 ALA A N 1
ATOM 2352 C CA . ALA A 1 322 ? 9.056 -18.430 9.911 1.00 30.32 454 ALA A CA 1
ATOM 2353 C C . ALA A 1 322 ? 8.658 -18.827 8.496 1.00 30.56 454 ALA A C 1
ATOM 2354 O O . ALA A 1 322 ? 7.553 -18.533 8.058 1.00 30.30 454 ALA A O 1
ATOM 2356 N N . GLY A 1 323 ? 9.560 -19.488 7.778 1.00 31.67 455 GLY A N 1
ATOM 2357 C CA . GLY A 1 323 ? 9.257 -19.885 6.414 1.00 31.69 455 GLY A CA 1
ATOM 2358 C C . GLY A 1 323 ? 9.050 -18.696 5.496 1.00 31.39 455 GLY A C 1
ATOM 2359 O O . GLY A 1 323 ? 9.913 -17.831 5.407 1.00 33.93 455 GLY A O 1
ATOM 2360 N N . ASP A 1 324 ? 7.900 -18.636 4.832 1.00 32.11 456 ASP A N 1
ATOM 2361 C CA . ASP A 1 324 ? 7.602 -17.551 3.897 1.00 31.43 456 ASP A CA 1
ATOM 2362 C C . ASP A 1 324 ? 6.924 -16.351 4.549 1.00 30.55 456 ASP A C 1
ATOM 2363 O O . ASP A 1 324 ? 6.460 -15.454 3.845 1.00 30.86 456 ASP A O 1
ATOM 2368 N N . ARG A 1 325 ? 6.852 -16.342 5.875 1.00 28.50 457 ARG A N 1
ATOM 2369 C CA . ARG A 1 325 ? 6.220 -15.247 6.602 1.00 28.90 457 ARG A CA 1
ATOM 2370 C C . ARG A 1 325 ? 7.210 -14.089 6.784 1.00 30.64 457 ARG A C 1
ATOM 2371 O O . ARG A 1 325 ? 7.953 -14.011 7.769 1.00 26.90 457 ARG A O 1
ATOM 2379 N N . GLU A 1 326 ? 7.207 -13.188 5.810 1.00 31.81 458 GLU A N 1
ATOM 2380 C CA . GLU A 1 326 ? 8.113 -12.059 5.815 1.00 35.83 458 GLU A CA 1
ATOM 2381 C C . GLU A 1 326 ? 7.963 -11.048 6.956 1.00 36.47 458 GLU A C 1
ATOM 2382 O O . GLU A 1 326 ? 8.894 -10.288 7.224 1.00 36.95 458 GLU A O 1
ATOM 2388 N N . ASP A 1 327 ? 6.822 -11.047 7.645 1.00 36.15 459 ASP A N 1
ATOM 2389 C CA . ASP A 1 327 ? 6.638 -10.149 8.790 1.00 37.86 459 ASP A CA 1
ATOM 2390 C C . ASP A 1 327 ? 7.541 -10.617 9.928 1.00 35.85 459 ASP A C 1
ATOM 2391 O O . ASP A 1 327 ? 7.781 -9.884 10.881 1.00 33.67 459 ASP A O 1
ATOM 2396 N N . ILE A 1 328 ? 8.019 -11.855 9.841 1.00 34.97 460 ILE A N 1
ATOM 2397 C CA . ILE A 1 328 ? 8.895 -12.392 10.872 1.00 33.33 460 ILE A CA 1
ATOM 2398 C C . ILE A 1 328 ? 10.361 -12.435 10.437 1.00 30.77 460 ILE A C 1
ATOM 2399 O O . ILE A 1 328 ? 11.255 -12.089 11.216 1.00 31.09 460 ILE A O 1
ATOM 2404 N N . THR A 1 329 ? 10.620 -12.854 9.200 1.00 29.69 461 THR A N 1
ATOM 2405 C CA . THR A 1 329 ? 12.004 -12.947 8.742 1.00 29.73 461 THR A CA 1
ATOM 2406 C C . THR A 1 329 ? 12.687 -11.601 8.541 1.00 29.23 461 THR A C 1
ATOM 2407 O O . THR A 1 329 ? 13.879 -11.470 8.796 1.00 28.13 461 THR A O 1
ATOM 2411 N N . GLU A 1 330 ? 11.934 -10.604 8.090 1.00 27.66 462 GLU A N 1
ATOM 2412 C CA . GLU A 1 330 ? 12.494 -9.287 7.857 1.00 28.57 462 GLU A CA 1
ATOM 2413 C C . GLU A 1 330 ? 13.152 -8.710 9.127 1.00 27.53 462 GLU A C 1
ATOM 2414 O O . GLU A 1 330 ? 14.336 -8.370 9.108 1.00 25.04 462 GLU A O 1
ATOM 2420 N N . PRO A 1 331 ? 12.401 -8.590 10.240 1.00 25.78 463 PRO A N 1
ATOM 2421 C CA . PRO A 1 331 ? 13.023 -8.048 11.461 1.00 25.75 463 PRO A CA 1
ATOM 2422 C C . PRO A 1 331 ? 14.092 -8.986 12.062 1.00 28.82 463 PRO A C 1
ATOM 2423 O O . PRO A 1 331 ? 15.085 -8.523 12.648 1.00 28.18 463 PRO A O 1
ATOM 2427 N N . ALA A 1 332 ? 13.897 -10.296 11.913 1.00 27.29 464 ALA A N 1
ATOM 2428 C CA . ALA A 1 332 ? 14.859 -11.257 12.452 1.00 25.58 464 ALA A CA 1
ATOM 2429 C C . ALA A 1 332 ? 16.147 -11.142 11.654 1.00 25.55 464 ALA A C 1
ATOM 2430 O O . ALA A 1 332 ? 17.244 -11.158 12.213 1.00 25.69 464 ALA A O 1
ATOM 2432 N N . ILE A 1 333 ? 16.017 -11.006 10.341 1.00 24.71 465 ILE A N 1
ATOM 2433 C CA . ILE A 1 333 ? 17.196 -10.867 9.502 1.00 23.61 465 ILE A CA 1
ATOM 2434 C C . ILE A 1 333 ? 17.850 -9.505 9.782 1.00 25.15 465 ILE A C 1
ATOM 2435 O O . ILE A 1 333 ? 19.080 -9.388 9.745 1.00 24.41 465 ILE A O 1
ATOM 2440 N N . CYS A 1 334 ? 17.043 -8.480 10.065 1.00 24.83 466 CYS A N 1
ATOM 2441 C CA . CYS A 1 334 ? 17.605 -7.162 10.353 1.00 28.88 466 CYS A CA 1
ATOM 2442 C C . CYS A 1 334 ? 18.411 -7.216 11.657 1.00 29.09 466 CYS A C 1
ATOM 2443 O O . CYS A 1 334 ? 19.494 -6.639 11.741 1.00 27.84 466 CYS A O 1
ATOM 2446 N N . ALA A 1 335 ? 17.878 -7.910 12.663 1.00 28.33 467 ALA A N 1
ATOM 2447 C CA . ALA A 1 335 ? 18.562 -8.050 13.946 1.00 27.56 467 ALA A CA 1
ATOM 2448 C C . ALA A 1 335 ? 19.900 -8.734 13.693 1.00 27.66 467 ALA A C 1
ATOM 2449 O O . ALA A 1 335 ? 20.937 -8.269 14.159 1.00 27.88 467 ALA A O 1
ATOM 2451 N N . LEU A 1 336 ? 19.880 -9.838 12.952 1.00 26.08 468 LEU A N 1
ATOM 2452 C CA . LEU A 1 336 ? 21.119 -10.535 12.628 1.00 26.64 468 LEU A CA 1
ATOM 2453 C C . LEU A 1 336 ? 22.139 -9.609 11.942 1.00 27.81 468 LEU A C 1
ATOM 2454 O O . LEU A 1 336 ? 23.343 -9.735 12.162 1.00 28.49 468 LEU A O 1
ATOM 2459 N N . ARG A 1 337 ? 21.660 -8.688 11.108 1.00 27.19 469 ARG A N 1
ATOM 2460 C CA . ARG A 1 337 ? 22.546 -7.755 10.413 1.00 27.48 469 ARG A CA 1
ATOM 2461 C C . ARG A 1 337 ? 23.212 -6.837 11.442 1.00 25.98 469 ARG A C 1
ATOM 2462 O O . ARG A 1 337 ? 24.418 -6.612 11.395 1.00 26.02 469 ARG A O 1
ATOM 2470 N N . HIS A 1 338 ? 22.419 -6.320 12.374 1.00 26.65 470 HIS A N 1
ATOM 2471 C CA . HIS A 1 338 ? 22.935 -5.448 13.428 1.00 27.84 470 HIS A CA 1
ATOM 2472 C C . HIS A 1 338 ? 23.972 -6.195 14.288 1.00 29.71 470 HIS A C 1
ATOM 2473 O O . HIS A 1 338 ? 25.009 -5.634 14.651 1.00 28.99 470 HIS A O 1
ATOM 2480 N N . LEU A 1 339 ? 23.695 -7.464 14.589 1.00 29.07 471 LEU A N 1
ATOM 2481 C CA . LEU A 1 339 ? 24.577 -8.275 15.427 1.00 29.10 471 LEU A CA 1
ATOM 2482 C C . LEU A 1 339 ? 25.863 -8.745 14.759 1.00 28.98 471 LEU A C 1
ATOM 2483 O O . LEU A 1 339 ? 26.763 -9.244 15.434 1.00 29.70 471 LEU A O 1
ATOM 2488 N N . THR A 1 340 ? 25.966 -8.599 13.443 1.00 28.38 472 THR A N 1
ATOM 2489 C CA . THR A 1 340 ? 27.159 -9.073 12.770 1.00 25.97 472 THR A CA 1
ATOM 2490 C C . THR A 1 340 ? 28.154 -8.008 12.357 1.00 27.17 472 THR A C 1
ATOM 2491 O O . THR A 1 340 ? 28.993 -8.240 11.492 1.00 27.88 472 THR A O 1
ATOM 2495 N N . SER A 1 341 ? 28.064 -6.839 12.979 1.00 31.16 473 SER A N 1
ATOM 2496 C CA . SER A 1 341 ? 29.012 -5.766 12.706 1.00 35.15 473 SER A CA 1
ATOM 2497 C C . SER A 1 341 ? 29.134 -4.735 13.836 1.00 33.79 473 SER A C 1
ATOM 2498 O O . SER A 1 341 ? 28.256 -4.594 14.684 1.00 34.74 473 SER A O 1
ATOM 2501 N N . ARG A 1 342 ? 30.254 -4.028 13.827 1.00 35.69 474 ARG A N 1
ATOM 2502 C CA . ARG A 1 342 ? 30.543 -2.961 14.774 1.00 37.83 474 ARG A CA 1
ATOM 2503 C C . ARG A 1 342 ? 30.316 -3.185 16.266 1.00 37.01 474 ARG A C 1
ATOM 2504 O O . ARG A 1 342 ? 29.564 -2.455 16.907 1.00 37.25 474 ARG A O 1
ATOM 2512 N N . HIS A 1 343 ? 30.969 -4.198 16.815 1.00 38.18 475 HIS A N 1
ATOM 2513 C CA . HIS A 1 343 ? 30.900 -4.462 18.243 1.00 39.74 475 HIS A CA 1
ATOM 2514 C C . HIS A 1 343 ? 31.899 -5.563 18.551 1.00 41.25 475 HIS A C 1
ATOM 2515 O O . HIS A 1 343 ? 32.314 -6.299 17.655 1.00 40.68 475 HIS A O 1
ATOM 2522 N N . GLN A 1 344 ? 32.320 -5.638 19.809 1.00 42.70 476 GLN A N 1
ATOM 2523 C CA . GLN A 1 344 ? 33.319 -6.615 20.229 1.00 44.36 476 GLN A CA 1
ATOM 2524 C C . GLN A 1 344 ? 33.101 -8.058 19.783 1.00 42.94 476 GLN A C 1
ATOM 2525 O O . GLN A 1 344 ? 34.045 -8.716 19.362 1.00 41.69 476 GLN A O 1
ATOM 2531 N N . GLU A 1 345 ? 31.871 -8.553 19.866 1.00 43.31 477 GLU A N 1
ATOM 2532 C CA . GLU A 1 345 ? 31.610 -9.935 19.474 1.00 45.18 477 GLU A CA 1
ATOM 2533 C C . GLU A 1 345 ? 31.098 -10.140 18.044 1.00 44.84 477 GLU A C 1
ATOM 2534 O O . GLU A 1 345 ? 30.620 -11.226 17.709 1.00 43.01 477 GLU A O 1
ATOM 2540 N N . ALA A 1 346 ? 31.211 -9.113 17.202 1.00 43.46 478 ALA A N 1
ATOM 2541 C CA . ALA A 1 346 ? 30.738 -9.211 15.819 1.00 42.32 478 ALA A CA 1
ATOM 2542 C C . ALA A 1 346 ? 31.319 -10.415 15.097 1.00 41.07 478 ALA A C 1
ATOM 2543 O O . ALA A 1 346 ? 30.618 -11.110 14.369 1.00 41.43 478 ALA A O 1
ATOM 2545 N N . GLU A 1 347 ? 32.605 -10.658 15.298 1.00 42.52 479 GLU A N 1
ATOM 2546 C CA . GLU A 1 347 ? 33.274 -11.776 14.652 1.00 43.74 479 GLU A CA 1
ATOM 2547 C C . GLU A 1 347 ? 32.708 -13.115 15.116 1.00 41.63 479 GLU A C 1
ATOM 2548 O O . GLU A 1 347 ? 32.586 -14.046 14.322 1.00 41.75 479 GLU A O 1
ATOM 2554 N N . MET A 1 348 ? 32.379 -13.211 16.400 1.00 41.76 480 MET A N 1
ATOM 2555 C CA . MET A 1 348 ? 31.803 -14.432 16.960 1.00 41.52 480 MET A CA 1
ATOM 2556 C C . MET A 1 348 ? 30.424 -14.648 16.347 1.00 39.24 480 MET A C 1
ATOM 2557 O O . MET A 1 348 ? 30.046 -15.773 16.026 1.00 37.30 480 MET A O 1
ATOM 2562 N N . ALA A 1 349 ? 29.686 -13.553 16.185 1.00 35.16 481 ALA A N 1
ATOM 2563 C CA . ALA A 1 349 ? 28.344 -13.598 15.612 1.00 34.22 481 ALA A CA 1
ATOM 2564 C C . ALA A 1 349 ? 28.402 -14.066 14.161 1.00 33.16 481 ALA A C 1
ATOM 2565 O O . ALA A 1 349 ? 27.609 -14.910 13.745 1.00 34.58 481 ALA A O 1
ATOM 2567 N N . GLN A 1 350 ? 29.357 -13.534 13.404 1.00 29.86 482 GLN A N 1
ATOM 2568 C CA . GLN A 1 350 ? 29.513 -13.903 12.006 1.00 31.87 482 GLN A CA 1
ATOM 2569 C C . GLN A 1 350 ? 29.795 -15.387 11.839 1.00 32.54 482 GLN A C 1
ATOM 2570 O O . GLN A 1 350 ? 29.344 -16.009 10.881 1.00 31.22 482 GLN A O 1
ATOM 2576 N N . ASN A 1 351 ? 30.560 -15.944 12.772 1.00 34.16 483 ASN A N 1
ATOM 2577 C CA . ASN A 1 351 ? 30.912 -17.356 12.732 1.00 34.12 483 ASN A CA 1
ATOM 2578 C C . ASN A 1 351 ? 29.734 -18.210 13.178 1.00 32.31 483 ASN A C 1
ATOM 2579 O O . ASN A 1 351 ? 29.446 -19.252 12.585 1.00 35.36 483 ASN A O 1
ATOM 2584 N N . ALA A 1 352 ? 29.063 -17.766 14.233 1.00 30.63 484 ALA A N 1
ATOM 2585 C CA . ALA A 1 352 ? 27.927 -18.494 14.778 1.00 29.60 484 ALA A CA 1
ATOM 2586 C C . ALA A 1 352 ? 26.824 -18.703 13.744 1.00 31.09 484 ALA A C 1
ATOM 2587 O O . ALA A 1 352 ? 26.164 -19.747 13.736 1.00 32.51 484 ALA A O 1
ATOM 2589 N N . VAL A 1 353 ? 26.613 -17.722 12.869 1.00 30.33 485 VAL A N 1
ATOM 2590 C CA . VAL A 1 353 ? 25.579 -17.878 11.850 1.00 30.01 485 VAL A CA 1
ATOM 2591 C C . VAL A 1 353 ? 25.934 -19.087 10.986 1.00 30.36 485 VAL A C 1
ATOM 2592 O O . VAL A 1 353 ? 25.067 -19.907 10.667 1.00 31.42 485 VAL A O 1
ATOM 2596 N N . ARG A 1 354 ? 27.207 -19.207 10.618 1.00 31.15 486 ARG A N 1
ATOM 2597 C CA . ARG A 1 354 ? 27.656 -20.345 9.812 1.00 30.63 486 ARG A CA 1
ATOM 2598 C C . ARG A 1 354 ? 27.576 -21.646 10.603 1.00 32.67 486 ARG A C 1
ATOM 2599 O O . ARG A 1 354 ? 27.127 -22.667 10.073 1.00 31.90 486 ARG A O 1
ATOM 2607 N N . LEU A 1 355 ? 28.008 -21.609 11.863 1.00 33.67 487 LEU A N 1
ATOM 2608 C CA . LEU A 1 355 ? 28.003 -22.808 12.703 1.00 37.95 487 LEU A CA 1
ATOM 2609 C C . LEU A 1 355 ? 26.599 -23.319 13.001 1.00 40.11 487 LEU A C 1
ATOM 2610 O O . LEU A 1 355 ? 26.414 -24.499 13.278 1.00 40.99 487 LEU A O 1
ATOM 2615 N N . HIS A 1 356 ? 25.607 -22.436 12.936 1.00 41.29 488 HIS A N 1
ATOM 2616 C CA . HIS A 1 356 ? 24.232 -22.846 13.191 1.00 40.50 488 HIS A CA 1
ATOM 2617 C C . HIS A 1 356 ? 23.431 -23.054 11.914 1.00 40.07 488 HIS A C 1
ATOM 2618 O O . HIS A 1 356 ? 22.214 -22.901 11.897 1.00 39.41 488 HIS A O 1
ATOM 2625 N N . TYR A 1 357 ? 24.146 -23.413 10.850 1.00 40.22 489 TYR A N 1
ATOM 2626 C CA . TYR A 1 357 ? 23.562 -23.697 9.542 1.00 42.83 489 TYR A CA 1
ATOM 2627 C C . TYR A 1 357 ? 22.693 -22.571 8.999 1.00 41.20 489 TYR A C 1
ATOM 2628 O O . TYR A 1 357 ? 21.619 -22.816 8.458 1.00 43.18 489 TYR A O 1
ATOM 2637 N N . GLY A 1 358 ? 23.162 -21.337 9.129 1.00 39.08 490 GLY A N 1
ATOM 2638 C CA . GLY A 1 358 ? 22.387 -20.210 8.645 1.00 35.44 490 GLY A CA 1
ATOM 2639 C C . GLY A 1 358 ? 22.720 -19.719 7.250 1.00 34.12 490 GLY A C 1
ATOM 2640 O O . GLY A 1 358 ? 21.887 -19.072 6.612 1.00 34.42 490 GLY A O 1
ATOM 2641 N N . LEU A 1 359 ? 23.920 -20.011 6.758 1.00 31.75 491 LEU A N 1
ATOM 2642 C CA . LEU A 1 359 ? 24.293 -19.538 5.433 1.00 32.28 491 LEU A CA 1
ATOM 2643 C C . LEU A 1 359 ? 23.355 -20.010 4.321 1.00 34.76 491 LEU A C 1
ATOM 2644 O O . LEU A 1 359 ? 22.961 -19.222 3.463 1.00 36.04 491 LEU A O 1
ATOM 2649 N N . PRO A 1 360 ? 22.986 -21.302 4.311 1.00 35.30 492 PRO A N 1
ATOM 2650 C CA . PRO A 1 360 ? 22.082 -21.737 3.238 1.00 35.41 492 PRO A CA 1
ATOM 2651 C C . PRO A 1 360 ? 20.736 -21.010 3.261 1.00 34.52 492 PRO A C 1
ATOM 2652 O O . PRO A 1 360 ? 20.273 -20.507 2.232 1.00 34.96 492 PRO A O 1
ATOM 2656 N N . VAL A 1 361 ? 20.113 -20.943 4.432 1.00 33.78 493 VAL A N 1
ATOM 2657 C CA . VAL A 1 361 ? 18.823 -20.286 4.538 1.00 35.26 493 VAL A CA 1
ATOM 2658 C C . VAL A 1 361 ? 18.925 -18.805 4.174 1.00 34.84 493 VAL A C 1
ATOM 2659 O O . VAL A 1 361 ? 18.054 -18.273 3.492 1.00 36.40 493 VAL A O 1
ATOM 2663 N N . VAL A 1 362 ? 19.994 -18.141 4.603 1.00 32.56 494 VAL A N 1
ATOM 2664 C CA . VAL A 1 362 ? 20.155 -16.727 4.287 1.00 31.48 494 VAL A CA 1
ATOM 2665 C C . VAL A 1 362 ? 20.285 -16.439 2.791 1.00 30.97 494 VAL A C 1
ATOM 2666 O O . VAL A 1 362 ? 19.700 -15.478 2.286 1.00 31.53 494 VAL A O 1
ATOM 2670 N N . VAL A 1 363 ? 21.041 -17.261 2.075 1.00 28.92 495 VAL A N 1
ATOM 2671 C CA . VAL A 1 363 ? 21.199 -17.035 0.649 1.00 28.16 495 VAL A CA 1
ATOM 2672 C C . VAL A 1 363 ? 19.892 -17.320 -0.095 1.00 31.13 495 VAL A C 1
ATOM 2673 O O . VAL A 1 363 ? 19.557 -16.624 -1.049 1.00 29.59 495 VAL A O 1
ATOM 2677 N N . LYS A 1 364 ? 19.145 -18.326 0.356 1.00 31.38 496 LYS A N 1
ATOM 2678 C CA . LYS A 1 364 ? 17.880 -18.668 -0.281 1.00 32.65 496 LYS A CA 1
ATOM 2679 C C . LYS A 1 364 ? 16.872 -17.529 -0.182 1.00 33.05 496 LYS A C 1
ATOM 2680 O O . LYS A 1 364 ? 16.034 -17.369 -1.064 1.00 32.53 496 LYS A O 1
ATOM 2686 N N . LEU A 1 365 ? 16.952 -16.740 0.889 1.00 32.51 497 LEU A N 1
ATOM 2687 C CA . LEU A 1 365 ? 16.022 -15.630 1.073 1.00 31.28 497 LEU A CA 1
ATOM 2688 C C . LEU A 1 365 ? 16.149 -14.584 -0.025 1.00 32.59 497 LEU A C 1
ATOM 2689 O O . LEU A 1 365 ? 15.247 -13.765 -0.211 1.00 35.13 497 LEU A O 1
ATOM 2694 N N . LEU A 1 366 ? 17.263 -14.610 -0.750 1.00 32.77 498 LEU A N 1
ATOM 2695 C CA . LEU A 1 366 ? 17.481 -13.672 -1.853 1.00 31.85 498 LEU A CA 1
ATOM 2696 C C . LEU A 1 366 ? 16.582 -14.031 -3.038 1.00 34.63 498 LEU A C 1
ATOM 2697 O O . LEU A 1 366 ? 16.377 -13.219 -3.940 1.00 35.75 498 LEU A O 1
ATOM 2702 N N . HIS A 1 367 ? 16.061 -15.255 -3.038 1.00 33.33 499 HIS A N 1
ATOM 2703 C CA . HIS A 1 367 ? 15.224 -15.727 -4.140 1.00 37.93 499 HIS A CA 1
ATOM 2704 C C . HIS A 1 367 ? 13.724 -15.597 -3.921 1.00 36.93 499 HIS A C 1
ATOM 2705 O O . HIS A 1 367 ? 13.260 -15.436 -2.797 1.00 37.14 499 HIS A O 1
ATOM 2712 N N . PRO A 1 368 ? 12.941 -15.648 -5.007 1.00 40.72 500 PRO A N 1
ATOM 2713 C CA . PRO A 1 368 ? 11.495 -15.544 -4.796 1.00 42.02 500 PRO A CA 1
ATOM 2714 C C . PRO A 1 368 ? 11.105 -16.767 -3.964 1.00 41.71 500 PRO A C 1
ATOM 2715 O O . PRO A 1 368 ? 11.831 -17.758 -3.949 1.00 42.02 500 PRO A O 1
ATOM 2719 N N . PRO A 1 369 ? 9.955 -16.728 -3.277 1.00 40.18 501 PRO A N 1
ATOM 2720 C CA . PRO A 1 369 ? 8.966 -15.655 -3.205 1.00 40.63 501 PRO A CA 1
ATOM 2721 C C . PRO A 1 369 ? 9.261 -14.461 -2.286 1.00 39.03 501 PRO A C 1
ATOM 2722 O O . PRO A 1 369 ? 8.322 -13.810 -1.822 1.00 38.65 501 PRO A O 1
ATOM 2726 N N . SER A 1 370 ? 10.533 -14.164 -2.013 1.00 36.63 502 SER A N 1
ATOM 2727 C CA . SER A 1 370 ? 10.855 -13.016 -1.152 1.00 33.60 502 SER A CA 1
ATOM 2728 C C . SER A 1 370 ? 10.534 -11.715 -1.872 1.00 32.79 502 SER A C 1
ATOM 2729 O O . SER A 1 370 ? 10.751 -11.605 -3.074 1.00 32.88 502 SER A O 1
ATOM 2732 N N . HIS A 1 371 ? 10.023 -10.733 -1.139 1.00 33.16 503 HIS A N 1
ATOM 2733 C CA . HIS A 1 371 ? 9.726 -9.422 -1.712 1.00 34.90 503 HIS A CA 1
ATOM 2734 C C . HIS A 1 371 ? 10.929 -8.515 -1.439 1.00 34.36 503 HIS A C 1
ATOM 2735 O O . HIS A 1 371 ? 11.850 -8.913 -0.731 1.00 32.14 503 HIS A O 1
ATOM 2742 N N . TRP A 1 372 ? 10.928 -7.305 -1.988 1.00 31.96 504 TRP A N 1
ATOM 2743 C CA . TRP A 1 372 ? 12.069 -6.403 -1.824 1.00 33.26 504 TRP A CA 1
ATOM 2744 C C . TRP A 1 372 ? 12.534 -6.000 -0.422 1.00 31.87 504 TRP A C 1
ATOM 2745 O O . TRP A 1 372 ? 13.733 -5.962 -0.164 1.00 33.61 504 TRP A O 1
ATOM 2756 N N . PRO A 1 373 ? 11.612 -5.677 0.494 1.00 31.48 505 PRO A N 1
ATOM 2757 C CA . PRO A 1 373 ? 12.172 -5.304 1.797 1.00 31.85 505 PRO A CA 1
ATOM 2758 C C . PRO A 1 373 ? 13.012 -6.409 2.462 1.00 32.79 505 PRO A C 1
ATOM 2759 O O . PRO A 1 373 ? 14.093 -6.129 2.988 1.00 31.21 505 PRO A O 1
ATOM 2763 N N . LEU A 1 374 ? 12.538 -7.654 2.426 1.00 32.00 506 LEU A N 1
ATOM 2764 C CA . LEU A 1 374 ? 13.301 -8.756 3.013 1.00 30.40 506 LEU A CA 1
ATOM 2765 C C . LEU A 1 374 ? 14.607 -8.931 2.239 1.00 29.02 506 LEU A C 1
ATOM 2766 O O . LEU A 1 374 ? 15.655 -9.162 2.836 1.00 30.32 506 LEU A O 1
ATOM 2771 N N . ILE A 1 375 ? 14.546 -8.813 0.915 1.00 27.76 507 ILE A N 1
ATOM 2772 C CA . ILE A 1 375 ? 15.744 -8.955 0.091 1.00 27.35 507 ILE A CA 1
ATOM 2773 C C . ILE A 1 375 ? 16.792 -7.901 0.465 1.00 27.77 507 ILE A C 1
ATOM 2774 O O . ILE A 1 375 ? 17.977 -8.210 0.584 1.00 25.80 507 ILE A O 1
ATOM 2779 N N . LYS A 1 376 ? 16.344 -6.666 0.665 1.00 29.33 508 LYS A N 1
ATOM 2780 C CA . LYS A 1 376 ? 17.230 -5.570 1.035 1.00 30.15 508 LYS A CA 1
ATOM 2781 C C . LYS A 1 376 ? 17.930 -5.866 2.365 1.00 29.23 508 LYS A C 1
ATOM 2782 O O . LYS A 1 376 ? 19.137 -5.672 2.494 1.00 27.20 508 LYS A O 1
ATOM 2788 N N . ALA A 1 377 ? 17.172 -6.348 3.345 1.00 28.33 509 ALA A N 1
ATOM 2789 C CA . ALA A 1 377 ? 17.741 -6.680 4.643 1.00 27.05 509 ALA A CA 1
ATOM 2790 C C . ALA A 1 377 ? 18.737 -7.841 4.522 1.00 28.89 509 ALA A C 1
ATOM 2791 O O . ALA A 1 377 ? 19.797 -7.831 5.164 1.00 27.91 509 ALA A O 1
ATOM 2793 N N . THR A 1 378 ? 18.403 -8.828 3.690 1.00 26.61 510 THR A N 1
ATOM 2794 C CA . THR A 1 378 ? 19.263 -10.003 3.506 1.00 24.58 510 THR A CA 1
ATOM 2795 C C . THR A 1 378 ? 20.595 -9.689 2.827 1.00 23.46 510 THR A C 1
ATOM 2796 O O . THR A 1 378 ? 21.624 -10.254 3.181 1.00 24.14 510 THR A O 1
ATOM 2800 N N . VAL A 1 379 ? 20.576 -8.801 1.844 1.00 22.20 511 VAL A N 1
ATOM 2801 C CA . VAL A 1 379 ? 21.802 -8.411 1.174 1.00 23.62 511 VAL A CA 1
ATOM 2802 C C . VAL A 1 379 ? 22.765 -7.780 2.204 1.00 23.43 511 VAL A C 1
ATOM 2803 O O . VAL A 1 379 ? 23.968 -8.033 2.178 1.00 23.90 511 VAL A O 1
ATOM 2807 N N . GLY A 1 380 ? 22.220 -6.964 3.101 1.00 23.33 512 GLY A N 1
ATOM 2808 C CA . GLY A 1 380 ? 23.030 -6.320 4.120 1.00 24.29 512 GLY A CA 1
ATOM 2809 C C . GLY A 1 380 ? 23.642 -7.338 5.072 1.00 27.86 512 GLY A C 1
ATOM 2810 O O . GLY A 1 380 ? 24.801 -7.198 5.462 1.00 26.37 512 GLY A O 1
ATOM 2811 N N . LEU A 1 381 ? 22.871 -8.359 5.457 1.00 25.26 513 LEU A N 1
ATOM 2812 C CA . LEU A 1 381 ? 23.400 -9.390 6.344 1.00 24.62 513 LEU A CA 1
ATOM 2813 C C . LEU A 1 381 ? 24.555 -10.116 5.625 1.00 25.37 513 LEU A C 1
ATOM 2814 O O . LEU A 1 381 ? 25.627 -10.334 6.191 1.00 24.35 513 LEU A O 1
ATOM 2819 N N . ILE A 1 382 ? 24.339 -10.466 4.367 1.00 24.89 514 ILE A N 1
ATOM 2820 C CA . ILE A 1 382 ? 25.367 -11.155 3.601 1.00 26.42 514 ILE A CA 1
ATOM 2821 C C . ILE A 1 382 ? 26.658 -10.336 3.538 1.00 26.77 514 ILE A C 1
ATOM 2822 O O . ILE A 1 382 ? 27.749 -10.893 3.584 1.00 30.22 514 ILE A O 1
ATOM 2827 N N . ARG A 1 383 ? 26.537 -9.021 3.431 1.00 26.66 515 ARG A N 1
ATOM 2828 C CA . ARG A 1 383 ? 27.711 -8.152 3.397 1.00 26.90 515 ARG A CA 1
ATOM 2829 C C . ARG A 1 383 ? 28.486 -8.286 4.725 1.00 25.64 515 ARG A C 1
ATOM 2830 O O . ARG A 1 383 ? 29.722 -8.364 4.731 1.00 25.54 515 ARG A O 1
ATOM 2838 N N . ASN A 1 384 ? 27.768 -8.316 5.845 1.00 22.68 516 ASN A N 1
ATOM 2839 C CA . ASN A 1 384 ? 28.419 -8.453 7.144 1.00 23.48 516 ASN A CA 1
ATOM 2840 C C . ASN A 1 384 ? 29.025 -9.850 7.302 1.00 27.08 516 ASN A C 1
ATOM 2841 O O . ASN A 1 384 ? 30.149 -9.988 7.785 1.00 27.11 516 ASN A O 1
ATOM 2846 N N . LEU A 1 385 ? 28.282 -10.882 6.897 1.00 27.07 517 LEU A N 1
ATOM 2847 C CA . LEU A 1 385 ? 28.764 -12.252 7.016 1.00 28.31 517 LEU A CA 1
ATOM 2848 C C . LEU A 1 385 ? 30.046 -12.416 6.236 1.00 30.00 517 LEU A C 1
ATOM 2849 O O . LEU A 1 385 ? 30.934 -13.175 6.629 1.00 31.95 517 LEU A O 1
ATOM 2854 N N . ALA A 1 386 ? 30.154 -11.686 5.132 1.00 29.13 518 ALA A N 1
ATOM 2855 C CA . ALA A 1 386 ? 31.348 -11.765 4.300 1.00 28.04 518 ALA A CA 1
ATOM 2856 C C . ALA A 1 386 ? 32.575 -11.114 4.932 1.00 27.67 518 ALA A C 1
ATOM 2857 O O . ALA A 1 386 ? 33.663 -11.208 4.385 1.00 28.30 518 ALA A O 1
ATOM 2859 N N . LEU A 1 387 ? 32.414 -10.443 6.067 1.00 28.99 519 LEU A N 1
ATOM 2860 C CA . LEU A 1 387 ? 33.585 -9.839 6.707 1.00 31.95 519 LEU A CA 1
ATOM 2861 C C . LEU A 1 387 ? 34.451 -10.954 7.340 1.00 33.72 519 LEU A C 1
ATOM 2862 O O . LEU A 1 387 ? 35.630 -10.748 7.636 1.00 36.68 519 LEU A O 1
ATOM 2867 N N . CYS A 1 388 ? 33.851 -12.126 7.539 1.00 34.86 520 CYS A N 1
ATOM 2868 C CA . CYS A 1 388 ? 34.521 -13.286 8.125 1.00 33.89 520 CYS A CA 1
ATOM 2869 C C . CYS A 1 388 ? 35.038 -14.174 6.999 1.00 34.95 520 CYS A C 1
ATOM 2870 O O . CYS A 1 388 ? 34.255 -14.801 6.284 1.00 34.16 520 CYS A O 1
ATOM 2873 N N . PRO A 1 389 ? 36.371 -14.246 6.825 1.00 34.81 521 PRO A N 1
ATOM 2874 C CA . PRO A 1 389 ? 36.935 -15.080 5.753 1.00 34.20 521 PRO A CA 1
ATOM 2875 C C . PRO A 1 389 ? 36.424 -16.522 5.673 1.00 33.67 521 PRO A C 1
ATOM 2876 O O . PRO A 1 389 ? 36.306 -17.077 4.578 1.00 33.78 521 PRO A O 1
ATOM 2880 N N . ALA A 1 390 ? 36.097 -17.124 6.813 1.00 35.08 522 ALA A N 1
ATOM 2881 C CA . ALA A 1 390 ? 35.597 -18.502 6.809 1.00 35.64 522 ALA A CA 1
ATOM 2882 C C . ALA A 1 390 ? 34.221 -18.629 6.133 1.00 35.46 522 ALA A C 1
ATOM 2883 O O . ALA A 1 390 ? 33.772 -19.740 5.830 1.00 35.87 522 ALA A O 1
ATOM 2885 N N . ASN A 1 391 ? 33.550 -17.503 5.893 1.00 33.42 523 ASN A N 1
ATOM 2886 C CA . ASN A 1 391 ? 32.240 -17.549 5.244 1.00 31.41 523 ASN A CA 1
ATOM 2887 C C . ASN A 1 391 ? 32.292 -17.414 3.720 1.00 31.18 523 ASN A C 1
ATOM 2888 O O . ASN A 1 391 ? 31.284 -17.626 3.045 1.00 30.48 523 ASN A O 1
ATOM 2893 N N . HIS A 1 392 ? 33.459 -17.069 3.177 1.00 30.99 524 HIS A N 1
ATOM 2894 C CA . HIS A 1 392 ? 33.609 -16.899 1.729 1.00 34.49 524 HIS A CA 1
ATOM 2895 C C . HIS A 1 392 ? 33.284 -18.144 0.894 1.00 35.61 524 HIS A C 1
ATOM 2896 O O . HIS A 1 392 ? 32.428 -18.094 0.010 1.00 35.50 524 HIS A O 1
ATOM 2903 N N . ALA A 1 393 ? 33.957 -19.257 1.166 1.00 34.53 525 ALA A N 1
ATOM 2904 C CA . ALA A 1 393 ? 33.711 -20.472 0.397 1.00 36.18 525 ALA A CA 1
ATOM 2905 C C . ALA A 1 393 ? 32.260 -20.939 0.504 1.00 35.41 525 ALA A C 1
ATOM 2906 O O . ALA A 1 393 ? 31.618 -21.251 -0.504 1.00 35.14 525 ALA A O 1
ATOM 2908 N N . PRO A 1 394 ? 31.722 -20.999 1.730 1.00 35.21 526 PRO A N 1
ATOM 2909 C CA . PRO A 1 394 ? 30.334 -21.438 1.908 1.00 35.65 526 PRO A CA 1
ATOM 2910 C C . PRO A 1 394 ? 29.351 -20.502 1.196 1.00 35.29 526 PRO A C 1
ATOM 2911 O O . PRO A 1 394 ? 28.423 -20.956 0.521 1.00 37.92 526 PRO A O 1
ATOM 2915 N N . LEU A 1 395 ? 29.552 -19.196 1.350 1.00 33.31 527 LEU A N 1
ATOM 2916 C CA . LEU A 1 395 ? 28.665 -18.225 0.700 1.00 34.28 527 LEU A CA 1
ATOM 2917 C C . LEU A 1 395 ? 28.716 -18.439 -0.813 1.00 33.77 527 LEU A C 1
ATOM 2918 O O . LEU A 1 395 ? 27.694 -18.381 -1.486 1.00 32.39 527 LEU A O 1
ATOM 2923 N N . ARG A 1 396 ? 29.913 -18.701 -1.339 1.00 35.59 528 ARG A N 1
ATOM 2924 C CA . ARG A 1 396 ? 30.090 -18.934 -2.773 1.00 36.67 528 ARG A CA 1
ATOM 2925 C C . ARG A 1 396 ? 29.437 -20.253 -3.223 1.00 37.89 528 ARG A C 1
ATOM 2926 O O . ARG A 1 396 ? 28.854 -20.332 -4.309 1.00 36.62 528 ARG A O 1
ATOM 2934 N N . GLU A 1 397 ? 29.541 -21.278 -2.381 1.00 39.88 529 GLU A N 1
ATOM 2935 C CA . GLU A 1 397 ? 28.971 -22.594 -2.676 1.00 42.18 529 GLU A CA 1
ATOM 2936 C C . GLU A 1 397 ? 27.448 -22.533 -2.808 1.00 41.19 529 GLU A C 1
ATOM 2937 O O . GLU A 1 397 ? 26.858 -23.294 -3.570 1.00 42.26 529 GLU A O 1
ATOM 2943 N N . GLN A 1 398 ? 26.817 -21.633 -2.057 1.00 39.41 530 GLN A N 1
ATOM 2944 C CA . GLN A 1 398 ? 25.363 -21.483 -2.081 1.00 37.21 530 GLN A CA 1
ATOM 2945 C C . GLN A 1 398 ? 24.840 -20.621 -3.237 1.00 37.25 530 GLN A C 1
ATOM 2946 O O . GLN A 1 398 ? 23.642 -20.380 -3.336 1.00 37.73 530 GLN A O 1
ATOM 2952 N N . GLY A 1 399 ? 25.737 -20.154 -4.101 1.00 36.80 531 GLY A N 1
ATOM 2953 C CA . GLY A 1 399 ? 25.326 -19.343 -5.239 1.00 35.66 531 GLY A CA 1
ATOM 2954 C C . GLY A 1 399 ? 25.051 -17.869 -4.961 1.00 35.41 531 GLY A C 1
ATOM 2955 O O . GLY A 1 399 ? 24.392 -17.197 -5.751 1.00 35.38 531 GLY A O 1
ATOM 2956 N N . ALA A 1 400 ? 25.568 -17.355 -3.851 1.00 33.76 532 ALA A N 1
ATOM 2957 C CA . ALA A 1 400 ? 25.352 -15.958 -3.479 1.00 31.79 532 ALA A CA 1
ATOM 2958 C C . ALA A 1 400 ? 25.758 -14.910 -4.526 1.00 30.14 532 ALA A C 1
ATOM 2959 O O . ALA A 1 400 ? 25.009 -13.972 -4.803 1.00 28.72 532 ALA A O 1
ATOM 2961 N N . ILE A 1 401 ? 26.943 -15.069 -5.104 1.00 30.79 533 ILE A N 1
ATOM 2962 C CA . ILE A 1 401 ? 27.457 -14.106 -6.076 1.00 30.51 533 ILE A CA 1
ATOM 2963 C C . ILE A 1 401 ? 26.579 -13.920 -7.324 1.00 31.17 533 ILE A C 1
ATOM 2964 O O . ILE A 1 401 ? 26.251 -12.785 -7.693 1.00 30.57 533 ILE A O 1
ATOM 2969 N N . PRO A 1 402 ? 26.194 -15.021 -7.995 1.00 31.54 534 PRO A N 1
ATOM 2970 C CA . PRO A 1 402 ? 25.343 -14.932 -9.193 1.00 30.82 534 PRO A CA 1
ATOM 2971 C C . PRO A 1 402 ? 23.999 -14.260 -8.892 1.00 30.19 534 PRO A C 1
ATOM 2972 O O . PRO A 1 402 ? 23.501 -13.461 -9.687 1.00 30.54 534 PRO A O 1
ATOM 2976 N N . ARG A 1 403 ? 23.403 -14.593 -7.750 1.00 29.22 535 ARG A N 1
ATOM 2977 C CA . ARG A 1 403 ? 22.123 -13.997 -7.371 1.00 29.34 535 ARG A CA 1
ATOM 2978 C C . ARG A 1 403 ? 22.298 -12.511 -7.029 1.00 29.68 535 ARG A C 1
ATOM 2979 O O . ARG A 1 403 ? 21.468 -11.680 -7.402 1.00 30.58 535 ARG A O 1
ATOM 2987 N N . LEU A 1 404 ? 23.384 -12.167 -6.341 1.00 29.22 536 LEU A N 1
ATOM 2988 C CA . LEU A 1 404 ? 23.636 -10.756 -6.013 1.00 26.72 536 LEU A CA 1
ATOM 2989 C C . LEU A 1 404 ? 23.826 -9.939 -7.293 1.00 25.39 536 LEU A C 1
ATOM 2990 O O . LEU A 1 404 ? 23.301 -8.839 -7.419 1.00 28.14 536 LEU A O 1
ATOM 2995 N N . VAL A 1 405 ? 24.585 -10.477 -8.237 1.00 26.46 537 VAL A N 1
ATOM 2996 C CA . VAL A 1 405 ? 24.837 -9.795 -9.501 1.00 28.04 537 VAL A CA 1
ATOM 2997 C C . VAL A 1 405 ? 23.527 -9.637 -10.271 1.00 30.80 537 VAL A C 1
ATOM 2998 O O . VAL A 1 405 ? 23.231 -8.566 -10.804 1.00 31.79 537 VAL A O 1
ATOM 3002 N N . GLN A 1 406 ? 22.743 -10.712 -10.313 1.00 33.23 538 GLN A N 1
ATOM 3003 C CA . GLN A 1 406 ? 21.453 -10.711 -10.989 1.00 35.46 538 GLN A CA 1
ATOM 3004 C C . GLN A 1 406 ? 20.544 -9.643 -10.372 1.00 34.65 538 GLN A C 1
ATOM 3005 O O . GLN A 1 406 ? 19.871 -8.890 -11.085 1.00 34.07 538 GLN A O 1
ATOM 3011 N N . LEU A 1 407 ? 20.521 -9.572 -9.044 1.00 33.13 539 LEU A N 1
ATOM 3012 C CA . LEU A 1 407 ? 19.700 -8.564 -8.378 1.00 32.24 539 LEU A CA 1
ATOM 3013 C C . LEU A 1 407 ? 20.231 -7.175 -8.731 1.00 31.98 539 LEU A C 1
ATOM 3014 O O . LEU A 1 407 ? 19.462 -6.240 -8.970 1.00 31.97 539 LEU A O 1
ATOM 3019 N N . LEU A 1 408 ? 21.550 -7.043 -8.773 1.00 30.36 540 LEU A N 1
ATOM 3020 C CA . LEU A 1 408 ? 22.159 -5.756 -9.093 1.00 33.06 540 LEU A CA 1
ATOM 3021 C C . LEU A 1 408 ? 21.765 -5.273 -10.484 1.00 32.94 540 LEU A C 1
ATOM 3022 O O . LEU A 1 408 ? 21.442 -4.102 -10.679 1.00 32.08 540 LEU A O 1
ATOM 3027 N N . VAL A 1 409 ? 21.805 -6.183 -11.450 1.00 35.61 541 VAL A N 1
ATOM 3028 C CA . VAL A 1 409 ? 21.470 -5.839 -12.823 1.00 36.78 541 VAL A CA 1
ATOM 3029 C C . VAL A 1 409 ? 20.023 -5.392 -12.976 1.00 37.58 541 VAL A C 1
ATOM 3030 O O . VAL A 1 409 ? 19.758 -4.420 -13.682 1.00 40.01 541 VAL A O 1
ATOM 3034 N N . ARG A 1 410 ? 19.096 -6.085 -12.311 1.00 38.46 542 ARG A N 1
ATOM 3035 C CA . ARG A 1 410 ? 17.677 -5.736 -12.390 1.00 40.08 542 ARG A CA 1
ATOM 3036 C C . ARG A 1 410 ? 17.406 -4.345 -11.833 1.00 39.00 542 ARG A C 1
ATOM 3037 O O . ARG A 1 410 ? 16.775 -3.514 -12.491 1.00 37.04 542 ARG A O 1
ATOM 3045 N N . ALA A 1 411 ? 17.868 -4.115 -10.603 1.00 37.25 543 ALA A N 1
ATOM 3046 C CA . ALA A 1 411 ? 17.679 -2.841 -9.922 1.00 35.84 543 ALA A CA 1
ATOM 3047 C C . ALA A 1 411 ? 18.297 -1.683 -10.688 1.00 36.31 543 ALA A C 1
ATOM 3048 O O . ALA A 1 411 ? 17.724 -0.596 -10.734 1.00 37.31 543 ALA A O 1
ATOM 3050 N N . HIS A 1 412 ? 19.463 -1.908 -11.285 1.00 36.47 544 HIS A N 1
ATOM 3051 C CA . HIS A 1 412 ? 20.124 -0.845 -12.037 1.00 38.43 544 HIS A CA 1
ATOM 3052 C C . HIS A 1 412 ? 19.310 -0.472 -13.275 1.00 41.74 544 HIS A C 1
ATOM 3053 O O . HIS A 1 412 ? 19.162 0.705 -13.593 1.00 41.28 544 HIS A O 1
ATOM 3060 N N . GLN A 1 413 ? 18.795 -1.480 -13.975 1.00 45.14 545 GLN A N 1
ATOM 3061 C CA . GLN A 1 413 ? 17.996 -1.237 -15.175 1.00 49.36 545 GLN A CA 1
ATOM 3062 C C . GLN A 1 413 ? 16.733 -0.455 -14.838 1.00 51.03 545 GLN A C 1
ATOM 3063 O O . GLN A 1 413 ? 16.348 0.459 -15.567 1.00 52.58 545 GLN A O 1
ATOM 3069 N N . ASP A 1 414 ? 16.100 -0.808 -13.724 1.00 52.52 546 ASP A N 1
ATOM 3070 C CA . ASP A 1 414 ? 14.887 -0.130 -13.295 1.00 55.61 546 ASP A CA 1
ATOM 3071 C C . ASP A 1 414 ? 15.156 1.351 -13.027 1.00 56.09 546 ASP A C 1
ATOM 3072 O O . ASP A 1 414 ? 14.312 2.201 -13.315 1.00 56.48 546 ASP A O 1
ATOM 3077 N N . THR A 1 415 ? 16.329 1.662 -12.480 1.00 55.44 547 THR A N 1
ATOM 3078 C CA . THR A 1 415 ? 16.673 3.053 -12.207 1.00 55.58 547 THR A CA 1
ATOM 3079 C C . THR A 1 415 ? 16.954 3.759 -13.530 1.00 57.67 547 THR A C 1
ATOM 3080 O O . THR A 1 415 ? 16.916 4.981 -13.600 1.00 56.87 547 THR A O 1
ATOM 3084 N N . GLN A 1 416 ? 17.242 2.974 -14.568 1.00 60.82 548 GLN A N 1
ATOM 3085 C CA . GLN A 1 416 ? 17.527 3.501 -15.900 1.00 65.45 548 GLN A CA 1
ATOM 3086 C C . GLN A 1 416 ? 16.230 3.809 -16.642 1.00 69.15 548 GLN A C 1
ATOM 3087 O O . GLN A 1 416 ? 16.189 4.684 -17.504 1.00 68.63 548 GLN A O 1
ATOM 3093 N N . ARG A 1 417 ? 15.175 3.075 -16.304 1.00 73.81 549 ARG A N 1
ATOM 3094 C CA . ARG A 1 417 ? 13.867 3.265 -16.924 1.00 78.81 549 ARG A CA 1
ATOM 3095 C C . ARG A 1 417 ? 13.119 4.337 -16.136 1.00 81.99 549 ARG A C 1
ATOM 3096 O O . ARG A 1 417 ? 11.907 4.508 -16.273 1.00 82.55 549 ARG A O 1
ATOM 3104 N N . ARG A 1 418 ? 13.864 5.051 -15.303 1.00 85.79 550 ARG A N 1
ATOM 3105 C CA . ARG A 1 418 ? 13.307 6.110 -14.477 1.00 89.57 550 ARG A CA 1
ATOM 3106 C C . ARG A 1 418 ? 14.192 7.348 -14.585 1.00 91.12 550 ARG A C 1
ATOM 3107 O O . ARG A 1 418 ? 13.882 8.401 -14.025 1.00 91.08 550 ARG A O 1
ATOM 3115 N N . THR A 1 419 ? 15.302 7.202 -15.306 1.00 92.93 551 THR A N 1
ATOM 3116 C CA . THR A 1 419 ? 16.224 8.307 -15.530 1.00 94.24 551 THR A CA 1
ATOM 3117 C C . THR A 1 419 ? 15.500 9.192 -16.537 1.00 95.24 551 THR A C 1
ATOM 3118 O O . THR A 1 419 ? 15.894 10.334 -16.793 1.00 94.89 551 THR A O 1
ATOM 3120 N N . SER A 1 420 ? 14.433 8.629 -17.102 1.00 96.60 552 SER A N 1
ATOM 3121 C CA . SER A 1 420 ? 13.582 9.312 -18.071 1.00 97.24 552 SER A CA 1
ATOM 3122 C C . SER A 1 420 ? 12.496 10.040 -17.274 1.00 97.49 552 SER A C 1
ATOM 3123 O O . SER A 1 420 ? 12.522 11.266 -17.155 1.00 97.36 552 SER A O 1
ATOM 3125 N N . MET A 1 421 ? 11.548 9.276 -16.732 1.00 97.41 553 MET A N 1
ATOM 3126 C CA . MET A 1 421 ? 10.470 9.833 -15.918 1.00 97.34 553 MET A CA 1
ATOM 3127 C C . MET A 1 421 ? 9.332 8.870 -15.628 1.00 97.73 553 MET A C 1
ATOM 3128 O O . MET A 1 421 ? 8.454 8.661 -16.465 1.00 97.73 553 MET A O 1
ATOM 3133 N N . GLY A 1 422 ? 9.355 8.290 -14.434 1.00 98.14 554 GLY A N 1
ATOM 3134 C CA . GLY A 1 422 ? 8.296 7.389 -14.029 1.00 98.21 554 GLY A CA 1
ATOM 3135 C C . GLY A 1 422 ? 7.369 8.213 -13.158 1.00 98.55 554 GLY A C 1
ATOM 3136 O O . GLY A 1 422 ? 6.160 7.986 -13.104 1.00 98.62 554 GLY A O 1
ATOM 3137 N N . GLY A 1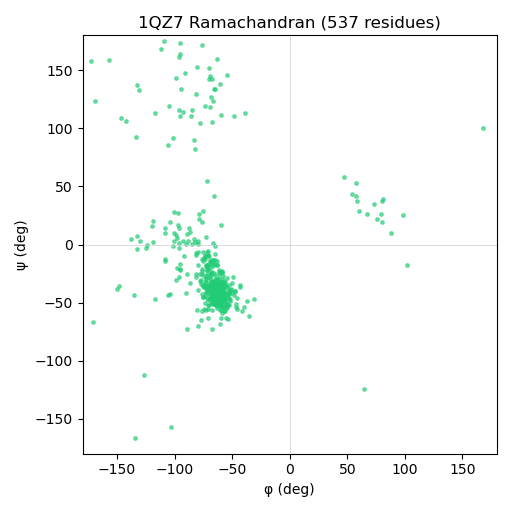 423 ? 7.964 9.193 -12.482 1.00 98.82 555 GLY A N 1
ATOM 3138 C CA . GLY A 1 423 ? 7.225 10.082 -11.606 1.00 98.77 555 GLY A CA 1
ATOM 3139 C C . GLY A 1 423 ? 8.127 11.217 -11.154 1.00 98.88 555 GLY A C 1
ATOM 3140 O O . GLY A 1 423 ? 7.918 12.378 -11.516 1.00 99.05 555 GLY A O 1
ATOM 3141 N N . THR A 1 424 ? 9.139 10.874 -10.361 1.00 98.38 556 THR A N 1
ATOM 3142 C CA . THR A 1 424 ? 10.101 11.851 -9.855 1.00 97.92 556 THR A CA 1
ATOM 3143 C C . THR A 1 424 ? 11.513 11.300 -10.026 1.00 97.82 556 THR A C 1
ATOM 3144 O O . THR A 1 424 ? 11.716 10.324 -10.754 1.00 97.88 556 THR A O 1
ATOM 3148 N N . GLN A 1 425 ? 12.483 11.930 -9.364 1.00 96.90 557 GLN A N 1
ATOM 3149 C CA . GLN A 1 425 ? 13.871 11.483 -9.436 1.00 95.70 557 GLN A CA 1
ATOM 3150 C C . GLN A 1 425 ? 13.882 9.961 -9.366 1.00 95.37 557 GLN A C 1
ATOM 3151 O O . GLN A 1 425 ? 14.384 9.293 -10.272 1.00 95.82 557 GLN A O 1
ATOM 3153 N N . GLN A 1 426 ? 13.309 9.429 -8.288 1.00 94.05 558 GLN A N 1
ATOM 3154 C CA . GLN A 1 426 ? 13.217 7.988 -8.068 1.00 92.49 558 GLN A CA 1
ATOM 3155 C C . GLN A 1 426 ? 12.284 7.640 -6.907 1.00 90.90 558 GLN A C 1
ATOM 3156 O O . GLN A 1 426 ? 12.481 8.108 -5.783 1.00 90.52 558 GLN A O 1
ATOM 3162 N N . GLN A 1 427 ? 11.269 6.820 -7.185 1.00 88.44 559 GLN A N 1
ATOM 3163 C CA . GLN A 1 427 ? 10.318 6.413 -6.157 1.00 85.46 559 GLN A CA 1
ATOM 3164 C C . GLN A 1 427 ? 10.593 4.987 -5.668 1.00 82.59 559 GLN A C 1
ATOM 3165 O O . GLN A 1 427 ? 11.710 4.484 -5.800 1.00 81.38 559 GLN A O 1
ATOM 3171 N N . PHE A 1 428 ? 9.571 4.335 -5.119 1.00 79.40 560 PHE A N 1
ATOM 3172 C CA . PHE A 1 428 ? 9.722 2.991 -4.573 1.00 75.94 560 PHE A CA 1
ATOM 3173 C C . PHE A 1 428 ? 9.007 1.872 -5.320 1.00 73.45 560 PHE A C 1
ATOM 3174 O O . PHE A 1 428 ? 8.171 2.106 -6.192 1.00 74.08 560 PHE A O 1
ATOM 3182 N N . VAL A 1 429 ? 9.357 0.645 -4.945 1.00 70.05 561 VAL A N 1
ATOM 3183 C CA . VAL A 1 429 ? 8.771 -0.574 -5.493 1.00 66.87 561 VAL A CA 1
ATOM 3184 C C . VAL A 1 429 ? 8.661 -1.514 -4.298 1.00 65.62 561 VAL A C 1
ATOM 3185 O O . VAL A 1 429 ? 9.670 -2.040 -3.819 1.00 65.04 561 VAL A O 1
ATOM 3189 N N . GLU A 1 430 ? 7.439 -1.709 -3.812 1.00 62.77 562 GLU A N 1
ATOM 3190 C CA . GLU A 1 430 ? 7.203 -2.556 -2.651 1.00 59.91 562 GLU A CA 1
ATOM 3191 C C . GLU A 1 430 ? 7.820 -1.888 -1.418 1.00 57.12 562 GLU A C 1
ATOM 3192 O O . GLU A 1 430 ? 8.188 -2.549 -0.450 1.00 55.69 562 GLU A O 1
ATOM 3198 N N . GLY A 1 431 ? 7.935 -0.564 -1.471 1.00 53.42 563 GLY A N 1
ATOM 3199 C CA . GLY A 1 431 ? 8.486 0.179 -0.351 1.00 50.30 563 GLY A CA 1
ATOM 3200 C C . GLY A 1 431 ? 9.994 0.337 -0.357 1.00 47.36 563 GLY A C 1
ATOM 3201 O O . GLY A 1 431 ? 10.576 0.800 0.625 1.00 47.13 563 GLY A O 1
ATOM 3202 N N . VAL A 1 432 ? 10.631 -0.031 -1.461 1.00 44.48 564 VAL A N 1
ATOM 3203 C CA . VAL A 1 432 ? 12.084 0.065 -1.554 1.00 43.55 564 VAL A CA 1
ATOM 3204 C C . VAL A 1 432 ? 12.555 0.762 -2.827 1.00 41.91 564 VAL A C 1
ATOM 3205 O O . VAL A 1 432 ? 12.081 0.463 -3.916 1.00 40.81 564 VAL A O 1
ATOM 3209 N N . ARG A 1 433 ? 13.489 1.695 -2.682 1.00 41.85 565 ARG A N 1
ATOM 3210 C CA . ARG A 1 433 ? 14.036 2.387 -3.842 1.00 41.47 565 ARG A CA 1
ATOM 3211 C C . ARG A 1 433 ? 15.100 1.467 -4.422 1.00 39.85 565 ARG A C 1
ATOM 3212 O O . ARG A 1 433 ? 15.957 0.969 -3.692 1.00 40.32 565 ARG A O 1
ATOM 3220 N N . MET A 1 434 ? 15.034 1.221 -5.724 1.00 37.82 566 MET A N 1
ATOM 3221 C CA . MET A 1 434 ? 15.999 0.347 -6.375 1.00 38.63 566 MET A CA 1
ATOM 3222 C C . MET A 1 434 ? 17.448 0.825 -6.225 1.00 37.67 566 MET A C 1
ATOM 3223 O O . MET A 1 434 ? 18.374 0.026 -6.336 1.00 37.13 566 MET A O 1
ATOM 3228 N N . GLU A 1 435 ? 17.640 2.116 -5.970 1.00 36.48 567 GLU A N 1
ATOM 3229 C CA . GLU A 1 435 ? 18.984 2.659 -5.787 1.00 36.93 567 GLU A CA 1
ATOM 3230 C C . GLU A 1 435 ? 19.613 2.017 -4.552 1.00 34.07 567 GLU A C 1
ATOM 3231 O O . GLU A 1 435 ? 20.833 1.875 -4.477 1.00 30.61 567 GLU A O 1
ATOM 3237 N N . GLU A 1 436 ? 18.775 1.649 -3.583 1.00 31.81 568 GLU A N 1
ATOM 3238 C CA . GLU A 1 436 ? 19.255 1.012 -2.356 1.00 32.03 568 GLU A CA 1
ATOM 3239 C C . GLU A 1 436 ? 19.685 -0.434 -2.619 1.00 30.51 568 GLU A C 1
ATOM 3240 O O . GLU A 1 436 ? 20.596 -0.941 -1.965 1.00 27.12 568 GLU A O 1
ATOM 3246 N N . ILE A 1 437 ? 19.019 -1.103 -3.559 1.00 28.92 569 ILE A N 1
ATOM 3247 C CA . ILE A 1 437 ? 19.393 -2.475 -3.898 1.00 27.86 569 ILE A CA 1
ATOM 3248 C C . ILE A 1 437 ? 20.699 -2.420 -4.694 1.00 27.28 569 ILE A C 1
ATOM 3249 O O . ILE A 1 437 ? 21.571 -3.281 -4.539 1.00 25.10 569 ILE A O 1
ATOM 3254 N N . VAL A 1 438 ? 20.844 -1.391 -5.525 1.00 24.82 570 VAL A N 1
ATOM 3255 C CA . VAL A 1 438 ? 22.064 -1.233 -6.303 1.00 25.91 570 VAL A CA 1
ATOM 3256 C C . VAL A 1 438 ? 23.239 -1.052 -5.326 1.00 29.33 570 VAL A C 1
ATOM 3257 O O . VAL A 1 438 ? 24.281 -1.707 -5.456 1.00 28.20 570 VAL A O 1
ATOM 3261 N N . GLU A 1 439 ? 23.048 -0.175 -4.341 1.00 29.06 571 GLU A N 1
ATOM 3262 C CA . GLU A 1 439 ? 24.072 0.100 -3.338 1.00 31.10 571 GLU A CA 1
ATOM 3263 C C . GLU A 1 439 ? 24.365 -1.122 -2.463 1.00 30.62 571 GLU A C 1
ATOM 3264 O O . GLU A 1 439 ? 25.527 -1.473 -2.241 1.00 27.51 571 GLU A O 1
ATOM 3270 N N . GLY A 1 440 ? 23.305 -1.755 -1.964 1.00 29.11 572 GLY A N 1
ATOM 3271 C CA . GLY A 1 440 ? 23.465 -2.920 -1.110 1.00 27.89 572 GLY A CA 1
ATOM 3272 C C . GLY A 1 440 ? 24.186 -4.081 -1.776 1.00 28.62 572 GLY A C 1
ATOM 3273 O O . GLY A 1 440 ? 25.098 -4.673 -1.188 1.00 27.55 572 GLY A O 1
ATOM 3274 N N . CYS A 1 441 ? 23.789 -4.410 -3.003 1.00 26.52 573 CYS A N 1
ATOM 3275 C CA . CYS A 1 441 ? 24.418 -5.511 -3.713 1.00 28.48 573 CYS A CA 1
ATOM 3276 C C . CYS A 1 441 ? 25.878 -5.218 -4.035 1.00 28.06 573 CYS A C 1
ATOM 3277 O O . CYS A 1 441 ? 26.746 -6.078 -3.857 1.00 29.10 573 CYS A O 1
ATOM 3280 N N . THR A 1 442 ? 26.152 -4.013 -4.518 1.00 27.35 574 THR A N 1
ATOM 3281 C CA . THR A 1 442 ? 27.520 -3.663 -4.866 1.00 26.53 574 THR A CA 1
ATOM 3282 C C . THR A 1 442 ? 28.372 -3.692 -3.595 1.00 26.87 574 THR A C 1
ATOM 3283 O O . THR A 1 442 ? 29.534 -4.118 -3.627 1.00 24.79 574 THR A O 1
ATOM 3287 N N . GLY A 1 443 ? 27.777 -3.262 -2.483 1.00 26.04 575 GLY A N 1
ATOM 3288 C CA . GLY A 1 443 ? 28.479 -3.265 -1.206 1.00 26.98 575 GLY A CA 1
ATOM 3289 C C . GLY A 1 443 ? 28.781 -4.682 -0.728 1.00 27.69 575 GLY A C 1
ATOM 3290 O O . GLY A 1 443 ? 29.809 -4.936 -0.090 1.00 28.53 575 GLY A O 1
ATOM 3291 N N . ALA A 1 444 ? 27.890 -5.619 -1.032 1.00 26.19 576 ALA A N 1
ATOM 3292 C CA . ALA A 1 444 ? 28.103 -7.002 -0.626 1.00 24.72 576 ALA A CA 1
ATOM 3293 C C . ALA A 1 444 ? 29.212 -7.590 -1.489 1.00 25.44 576 ALA A C 1
ATOM 3294 O O . ALA A 1 444 ? 30.077 -8.313 -0.998 1.00 22.65 576 ALA A O 1
ATOM 3296 N N . LEU A 1 445 ? 29.189 -7.262 -2.779 1.00 23.99 577 LEU A N 1
ATOM 3297 C CA . LEU A 1 445 ? 30.202 -7.770 -3.692 1.00 24.45 577 LEU A CA 1
ATOM 3298 C C . LEU A 1 445 ? 31.600 -7.205 -3.388 1.00 25.85 577 LEU A C 1
ATOM 3299 O O . LEU A 1 445 ? 32.613 -7.882 -3.591 1.00 25.74 577 LEU A O 1
ATOM 3304 N N . HIS A 1 446 ? 31.643 -5.978 -2.880 1.00 22.90 578 HIS A N 1
ATOM 3305 C CA . HIS A 1 446 ? 32.895 -5.324 -2.507 1.00 25.51 578 H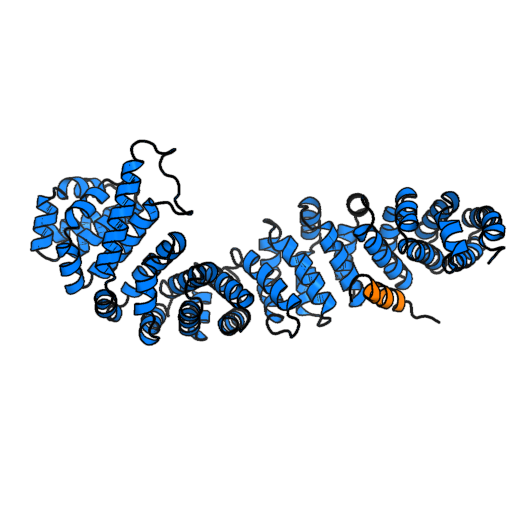IS A CA 1
ATOM 3306 C C . HIS A 1 446 ? 33.602 -6.155 -1.428 1.00 25.53 578 HIS A C 1
ATOM 3307 O O . HIS A 1 446 ? 34.786 -6.464 -1.546 1.00 26.02 578 HIS A O 1
ATOM 3314 N N . ILE A 1 447 ? 32.863 -6.527 -0.389 1.00 25.30 579 ILE A N 1
ATOM 3315 C CA . ILE A 1 447 ? 33.426 -7.323 0.696 1.00 27.43 579 ILE A CA 1
ATOM 3316 C C . ILE A 1 447 ? 33.786 -8.733 0.231 1.00 28.49 579 ILE A C 1
ATOM 3317 O O . ILE A 1 447 ? 34.875 -9.226 0.520 1.00 28.84 579 ILE A O 1
ATOM 3322 N N . LEU A 1 448 ? 32.871 -9.374 -0.490 1.00 28.83 580 LEU A N 1
ATOM 3323 C CA . LEU A 1 448 ? 33.089 -10.724 -0.998 1.00 27.70 580 LEU A CA 1
ATOM 3324 C C . LEU A 1 448 ? 34.316 -10.780 -1.922 1.00 30.28 580 LEU A C 1
ATOM 3325 O O . LEU A 1 448 ? 35.035 -11.795 -1.961 1.00 29.09 580 LEU A O 1
ATOM 3330 N N . ALA A 1 449 ? 34.559 -9.693 -2.659 1.00 28.03 581 ALA A N 1
ATOM 3331 C CA . ALA A 1 449 ? 35.690 -9.640 -3.585 1.00 27.42 581 ALA A CA 1
ATOM 3332 C C . ALA A 1 449 ? 37.058 -9.665 -2.898 1.00 28.30 581 ALA A C 1
ATOM 3333 O O . ALA A 1 449 ? 38.091 -9.586 -3.561 1.00 27.30 581 ALA A O 1
ATOM 3335 N N . ARG A 1 450 ? 37.077 -9.756 -1.575 1.00 29.93 582 ARG A N 1
ATOM 3336 C CA . ARG A 1 450 ? 38.352 -9.831 -0.869 1.00 32.14 582 ARG A CA 1
ATOM 3337 C C . ARG A 1 450 ? 38.965 -11.216 -1.095 1.00 34.78 582 ARG A C 1
ATOM 3338 O O . ARG A 1 450 ? 40.158 -11.418 -0.884 1.00 34.59 582 ARG A O 1
ATOM 3346 N N . ASP A 1 451 ? 38.134 -12.162 -1.522 1.00 36.42 583 ASP A N 1
ATOM 3347 C CA . ASP A 1 451 ? 38.562 -13.539 -1.754 1.00 37.42 583 ASP A CA 1
ATOM 3348 C C . ASP A 1 451 ? 38.940 -13.739 -3.213 1.00 37.99 583 ASP A C 1
ATOM 3349 O O . ASP A 1 451 ? 38.200 -13.336 -4.114 1.00 36.78 583 ASP A O 1
ATOM 3354 N N . VAL A 1 452 ? 40.081 -14.384 -3.448 1.00 38.45 584 VAL A N 1
ATOM 3355 C CA . VAL A 1 452 ? 40.549 -14.591 -4.809 1.00 37.72 584 VAL A CA 1
ATOM 3356 C C . VAL A 1 452 ? 39.573 -15.413 -5.636 1.00 36.80 584 VAL A C 1
ATOM 3357 O O . VAL A 1 452 ? 39.297 -15.082 -6.786 1.00 37.85 584 VAL A O 1
ATOM 3361 N N . HIS A 1 453 ? 39.022 -16.468 -5.055 1.00 37.02 585 HIS A N 1
ATOM 3362 C CA . HIS A 1 453 ? 38.081 -17.293 -5.801 1.00 39.78 585 HIS A CA 1
ATOM 3363 C C . HIS A 1 453 ? 36.799 -16.525 -6.119 1.00 37.89 585 HIS A C 1
ATOM 3364 O O . HIS A 1 453 ? 36.250 -16.656 -7.211 1.00 38.64 585 HIS A O 1
ATOM 3371 N N . ASN A 1 454 ? 36.323 -15.717 -5.178 1.00 36.72 586 ASN A N 1
ATOM 3372 C CA . ASN A 1 454 ? 35.114 -14.937 -5.430 1.00 35.67 586 ASN A CA 1
ATOM 3373 C C . ASN A 1 454 ? 35.357 -13.943 -6.569 1.00 34.80 586 ASN A C 1
ATOM 3374 O O . ASN A 1 454 ? 34.470 -13.711 -7.397 1.00 34.55 586 ASN A O 1
ATOM 3379 N N . ARG A 1 455 ? 36.558 -13.366 -6.613 1.00 34.56 587 ARG A N 1
ATOM 3380 C CA . ARG A 1 455 ? 36.901 -12.409 -7.671 1.00 36.20 587 ARG A CA 1
ATOM 3381 C C . ARG A 1 455 ? 36.812 -13.051 -9.056 1.00 35.65 587 ARG A C 1
ATOM 3382 O O . ARG A 1 455 ? 36.352 -12.423 -10.010 1.00 35.00 587 ARG A O 1
ATOM 3390 N N . ILE A 1 456 ? 37.247 -14.301 -9.164 1.00 36.15 588 ILE A N 1
ATOM 3391 C CA . ILE A 1 456 ? 37.188 -15.009 -10.437 1.00 36.41 588 ILE A CA 1
ATOM 3392 C C . ILE A 1 456 ? 35.736 -15.137 -10.883 1.00 35.26 588 ILE A C 1
ATOM 3393 O O . ILE A 1 456 ? 35.414 -14.922 -12.050 1.00 37.06 588 ILE A O 1
ATOM 3398 N N . VAL A 1 457 ? 34.858 -15.474 -9.948 1.00 35.18 589 VAL A N 1
ATOM 3399 C CA . VAL A 1 457 ? 33.433 -15.615 -10.251 1.00 35.21 589 VAL A CA 1
ATOM 3400 C C . VAL A 1 457 ? 32.827 -14.268 -10.651 1.00 34.85 589 VAL A C 1
ATOM 3401 O O . VAL A 1 457 ?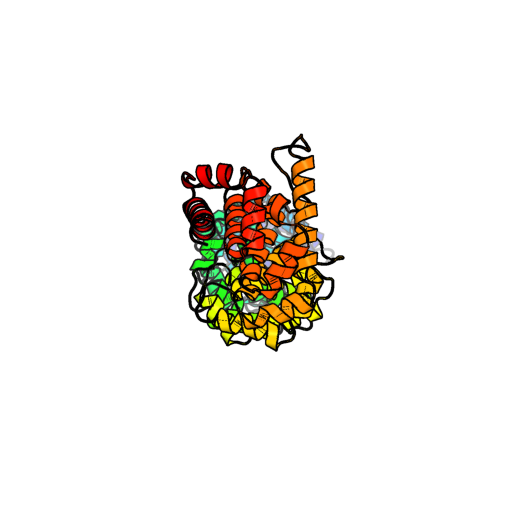 32.156 -14.147 -11.681 1.00 34.16 589 VAL A O 1
ATOM 3405 N N . ILE A 1 458 ? 33.066 -13.259 -9.820 1.00 34.27 590 ILE A N 1
ATOM 3406 C CA . ILE A 1 458 ? 32.552 -11.917 -10.073 1.00 33.19 590 ILE A CA 1
ATOM 3407 C C . ILE A 1 458 ? 32.997 -11.419 -11.447 1.00 34.28 590 ILE A C 1
ATOM 3408 O O . ILE A 1 458 ? 32.178 -10.950 -12.235 1.00 33.71 590 ILE A O 1
ATOM 3413 N N . ARG A 1 459 ? 34.289 -11.534 -11.742 1.00 36.70 591 ARG A N 1
ATOM 3414 C CA . ARG A 1 459 ? 34.807 -11.090 -13.030 1.00 39.10 591 ARG A CA 1
ATOM 3415 C C . ARG A 1 459 ? 34.215 -11.925 -14.177 1.00 39.19 591 ARG A C 1
ATOM 3416 O O . ARG A 1 459 ? 33.845 -11.389 -15.224 1.00 38.32 591 ARG A O 1
ATOM 3424 N N . GLY A 1 460 ? 34.116 -13.234 -13.963 1.00 39.11 592 GLY A N 1
ATOM 3425 C CA . GLY A 1 460 ? 33.567 -14.117 -14.975 1.00 39.33 592 GLY A CA 1
ATOM 3426 C C . GLY A 1 460 ? 32.146 -13.800 -15.416 1.00 40.94 592 GLY A C 1
ATOM 3427 O O . GLY A 1 460 ? 31.747 -14.181 -16.516 1.00 41.58 592 GLY A O 1
ATOM 3428 N N . LEU A 1 461 ? 31.372 -13.125 -14.569 1.00 39.45 593 LEU A N 1
ATOM 3429 C CA . LEU A 1 461 ? 30.001 -12.768 -14.926 1.00 37.40 593 LEU A CA 1
ATOM 3430 C C . LEU A 1 461 ? 29.968 -11.441 -15.696 1.00 37.26 593 LEU A C 1
ATOM 3431 O O . LEU A 1 461 ? 28.903 -10.873 -15.913 1.00 36.83 593 LEU A O 1
ATOM 3436 N N . ASN A 1 462 ? 31.138 -10.948 -16.100 1.00 37.36 594 ASN A N 1
ATOM 3437 C CA . ASN A 1 462 ? 31.227 -9.711 -16.876 1.00 37.66 594 ASN A CA 1
ATOM 3438 C C . ASN A 1 462 ? 30.605 -8.498 -16.174 1.00 36.13 594 ASN A C 1
ATOM 3439 O O . ASN A 1 462 ? 29.772 -7.791 -16.742 1.00 34.73 594 ASN A O 1
ATOM 3444 N N . THR A 1 463 ? 31.035 -8.251 -14.942 1.00 35.29 595 THR A N 1
ATOM 3445 C CA . THR A 1 463 ? 30.512 -7.151 -14.130 1.00 33.73 595 THR A CA 1
ATOM 3446 C C . THR A 1 463 ? 31.325 -5.853 -14.171 1.00 32.58 595 THR A C 1
ATOM 3447 O O . THR A 1 463 ? 30.840 -4.789 -13.775 1.00 31.28 595 THR A O 1
ATOM 3451 N N . ILE A 1 464 ? 32.565 -5.937 -14.628 1.00 31.62 596 ILE A N 1
ATOM 3452 C CA . ILE A 1 464 ? 33.412 -4.761 -14.662 1.00 31.36 596 ILE A CA 1
ATOM 3453 C C . ILE A 1 464 ? 32.796 -3.570 -15.399 1.00 32.16 596 ILE A C 1
ATOM 3454 O O . ILE A 1 464 ? 32.845 -2.442 -14.901 1.00 32.35 596 ILE A O 1
ATOM 3459 N N . PRO A 1 465 ? 32.196 -3.798 -16.579 1.00 32.37 597 PRO A N 1
ATOM 3460 C CA . PRO A 1 465 ? 31.596 -2.665 -17.296 1.00 30.93 597 PRO A CA 1
ATOM 3461 C C . PRO A 1 465 ? 30.529 -1.967 -16.455 1.00 30.70 597 PRO A C 1
ATOM 3462 O O . PRO A 1 465 ? 30.479 -0.739 -16.398 1.00 30.39 597 PRO A O 1
ATOM 3466 N N . LEU A 1 466 ? 29.676 -2.743 -15.796 1.00 28.93 598 LEU A N 1
ATOM 3467 C CA . LEU A 1 466 ? 28.642 -2.144 -14.962 1.00 29.39 598 LEU A CA 1
ATOM 3468 C C . LEU A 1 466 ? 29.264 -1.357 -13.795 1.00 29.55 598 LEU A C 1
ATOM 3469 O O . LEU A 1 466 ? 28.913 -0.192 -13.559 1.00 27.67 598 LEU A O 1
ATOM 3474 N N . PHE A 1 467 ? 30.188 -1.991 -13.067 1.00 27.38 599 PHE A N 1
ATOM 3475 C CA . PHE A 1 467 ? 30.834 -1.324 -11.943 1.00 26.37 599 PHE A CA 1
ATOM 3476 C C . PHE A 1 467 ? 31.427 0.025 -12.352 1.00 25.30 599 PHE A C 1
ATOM 3477 O O . PHE A 1 467 ? 31.312 1.001 -11.619 1.00 23.69 599 PHE A O 1
ATOM 3485 N N . VAL A 1 468 ? 32.053 0.086 -13.524 1.00 27.68 600 VAL A N 1
ATOM 3486 C CA . VAL A 1 468 ? 32.626 1.349 -13.990 1.00 29.51 600 VAL A CA 1
ATOM 3487 C C . VAL A 1 468 ? 31.535 2.405 -14.218 1.00 31.83 600 VAL A C 1
ATOM 3488 O O . VAL A 1 468 ? 31.681 3.568 -13.810 1.00 32.74 600 VAL A O 1
ATOM 3492 N N . GLN A 1 469 ? 30.439 2.010 -14.860 1.00 31.05 601 GLN A N 1
ATOM 3493 C CA . GLN A 1 469 ? 29.366 2.967 -15.106 1.00 33.79 601 GLN A CA 1
ATOM 3494 C C . GLN A 1 469 ? 28.780 3.468 -13.791 1.00 31.51 601 GLN A C 1
ATOM 3495 O O . GLN A 1 469 ? 28.310 4.600 -13.712 1.00 28.67 601 GLN A O 1
ATOM 3501 N N . LEU A 1 470 ? 28.813 2.630 -12.757 1.00 30.53 602 LEU A N 1
ATOM 3502 C CA . LEU A 1 470 ? 28.287 3.041 -11.463 1.00 28.36 602 LEU A CA 1
ATOM 3503 C C . LEU A 1 470 ? 29.109 4.169 -10.856 1.00 28.00 602 LEU A C 1
ATOM 3504 O O . LEU A 1 470 ? 28.649 4.837 -9.941 1.00 25.80 602 LEU A O 1
ATOM 3509 N N . LEU A 1 471 ? 30.322 4.387 -11.362 1.00 26.89 603 LEU A N 1
ATOM 3510 C CA . LEU A 1 471 ? 31.146 5.484 -10.857 1.00 28.01 603 LEU A CA 1
ATOM 3511 C C . LEU A 1 471 ? 30.507 6.824 -11.257 1.00 30.21 603 LEU A C 1
ATOM 3512 O O . LEU A 1 471 ? 30.728 7.845 -10.599 1.00 31.49 603 LEU A O 1
ATOM 3517 N N . TYR A 1 472 ? 29.717 6.825 -12.332 1.00 29.55 604 TYR A N 1
ATOM 3518 C CA . TYR A 1 472 ? 29.067 8.060 -12.779 1.00 30.76 604 TYR A CA 1
ATOM 3519 C C . TYR A 1 472 ? 27.752 8.307 -12.047 1.00 32.72 604 TYR A C 1
ATOM 3520 O O . TYR A 1 472 ? 27.061 9.297 -12.297 1.00 33.25 604 TYR A O 1
ATOM 3529 N N . SER A 1 473 ? 27.402 7.409 -11.138 1.00 33.39 605 SER A N 1
ATOM 3530 C CA . SER A 1 473 ? 26.162 7.559 -10.396 1.00 31.71 605 SER A CA 1
ATOM 3531 C C . SER A 1 473 ? 26.128 8.845 -9.579 1.00 32.13 605 SER A C 1
ATOM 3532 O O . SER A 1 473 ? 27.117 9.237 -8.969 1.00 30.50 605 SER A O 1
ATOM 3535 N N . PRO A 1 474 ? 24.978 9.533 -9.574 1.00 33.36 606 PRO A N 1
ATOM 3536 C CA . PRO A 1 474 ? 24.857 10.779 -8.807 1.00 33.95 606 PRO A CA 1
ATOM 3537 C C . PRO A 1 474 ? 24.771 10.510 -7.300 1.00 33.76 606 PRO A C 1
ATOM 3538 O O . PRO A 1 474 ? 24.854 11.422 -6.486 1.00 35.52 606 PRO A O 1
ATOM 3542 N N . ILE A 1 475 ? 24.617 9.246 -6.934 1.00 34.27 607 ILE A N 1
ATOM 3543 C CA . ILE A 1 475 ? 24.528 8.861 -5.528 1.00 32.46 607 ILE A CA 1
ATOM 3544 C C . ILE A 1 475 ? 25.919 8.492 -4.990 1.00 32.32 607 ILE A C 1
ATOM 3545 O O . ILE A 1 475 ? 26.523 7.510 -5.425 1.00 30.53 607 ILE A O 1
ATOM 3550 N N . GLU A 1 476 ? 26.413 9.292 -4.048 1.00 31.55 608 GLU A N 1
ATOM 3551 C CA . GLU A 1 476 ? 27.725 9.086 -3.441 1.00 32.71 608 GLU A CA 1
ATOM 3552 C C . GLU A 1 476 ? 27.989 7.685 -2.891 1.00 30.76 608 GLU A C 1
ATOM 3553 O O . GLU A 1 476 ? 29.032 7.112 -3.150 1.00 30.50 608 GLU A O 1
ATOM 3559 N N . ASN A 1 477 ? 27.046 7.136 -2.136 1.00 31.55 609 ASN A N 1
ATOM 3560 C CA . ASN A 1 477 ? 27.234 5.812 -1.562 1.00 32.30 609 ASN A CA 1
ATOM 3561 C C . ASN A 1 477 ? 27.429 4.749 -2.633 1.00 30.62 609 ASN A C 1
ATOM 3562 O O . ASN A 1 477 ? 28.178 3.789 -2.430 1.00 31.46 609 ASN A O 1
ATOM 3567 N N . ILE A 1 478 ? 26.776 4.920 -3.776 1.00 27.45 610 ILE A N 1
ATOM 3568 C CA . ILE A 1 478 ? 26.936 3.960 -4.855 1.00 25.96 610 ILE A CA 1
ATOM 3569 C C . ILE A 1 478 ? 28.317 4.124 -5.486 1.00 26.11 610 ILE A C 1
ATOM 3570 O O . ILE A 1 478 ? 28.987 3.135 -5.778 1.00 26.22 610 ILE A O 1
ATOM 3575 N N . GLN A 1 479 ? 28.757 5.366 -5.672 1.00 25.20 611 GLN A N 1
ATOM 3576 C CA . GLN A 1 479 ? 30.077 5.624 -6.252 1.00 26.81 611 GLN A CA 1
ATOM 3577 C C . GLN A 1 479 ? 31.131 4.975 -5.355 1.00 26.03 611 GLN A C 1
ATOM 3578 O O . GLN A 1 479 ? 32.118 4.410 -5.829 1.00 25.44 611 GLN A O 1
ATOM 3584 N N . ARG A 1 480 ? 30.912 5.076 -4.051 1.00 24.58 612 ARG A N 1
ATOM 3585 C CA . ARG A 1 480 ? 31.840 4.519 -3.089 1.00 27.85 612 ARG A CA 1
ATOM 3586 C C . ARG A 1 480 ? 31.941 2.997 -3.125 1.00 23.48 612 ARG A C 1
ATOM 3587 O O . ARG A 1 480 ? 33.037 2.471 -3.179 1.00 24.54 612 ARG A O 1
ATOM 3595 N N . VAL A 1 481 ? 30.825 2.279 -3.093 1.00 25.16 613 VAL A N 1
ATOM 3596 C CA . VAL A 1 481 ? 30.943 0.816 -3.137 1.00 24.31 613 VAL A CA 1
ATOM 3597 C C . VAL A 1 481 ? 31.426 0.333 -4.508 1.00 25.03 613 VAL A C 1
ATOM 3598 O O . VAL A 1 481 ? 32.106 -0.688 -4.604 1.00 25.13 613 VAL A O 1
ATOM 3602 N N . ALA A 1 482 ? 31.110 1.068 -5.571 1.00 23.07 614 ALA A N 1
ATOM 3603 C CA . ALA A 1 482 ? 31.574 0.662 -6.896 1.00 24.30 614 ALA A CA 1
ATOM 3604 C C . ALA A 1 482 ? 33.102 0.811 -6.978 1.00 24.04 614 ALA A C 1
ATOM 3605 O O . ALA A 1 482 ? 33.806 -0.073 -7.481 1.00 21.51 614 ALA A O 1
ATOM 3607 N N . ALA A 1 483 ? 33.610 1.931 -6.474 1.00 22.54 615 ALA A N 1
ATOM 3608 C CA . ALA A 1 483 ? 35.050 2.164 -6.484 1.00 24.43 615 ALA A CA 1
ATOM 3609 C C . ALA A 1 483 ? 35.693 1.093 -5.598 1.00 24.90 615 ALA A C 1
ATOM 3610 O O . ALA A 1 483 ? 36.761 0.565 -5.915 1.00 26.23 615 ALA A O 1
ATOM 3612 N N . GLY A 1 484 ? 35.009 0.763 -4.507 1.00 26.86 616 GLY A N 1
ATOM 3613 C CA . GLY A 1 484 ? 35.501 -0.245 -3.579 1.00 28.77 616 GLY A CA 1
ATOM 3614 C C . GLY A 1 484 ? 35.688 -1.611 -4.215 1.00 30.13 616 GLY A C 1
ATOM 3615 O O . GLY A 1 484 ? 36.767 -2.201 -4.108 1.00 26.62 616 GLY A O 1
ATOM 3616 N N . VAL A 1 485 ? 34.647 -2.115 -4.883 1.00 27.72 617 VAL A N 1
ATOM 3617 C CA . VAL A 1 485 ? 34.737 -3.420 -5.527 1.00 28.37 617 VAL A CA 1
ATOM 3618 C C . VAL A 1 485 ? 35.788 -3.395 -6.645 1.00 27.13 617 VAL A C 1
ATOM 3619 O O . VAL A 1 485 ? 36.517 -4.364 -6.835 1.00 25.98 617 VAL A O 1
ATOM 3623 N N . LEU A 1 486 ? 35.874 -2.287 -7.376 1.00 26.94 618 LEU A N 1
ATOM 3624 C CA . LEU A 1 486 ? 36.879 -2.160 -8.440 1.00 28.25 618 LEU A CA 1
ATOM 3625 C C . LEU A 1 486 ? 38.315 -2.186 -7.862 1.00 28.13 618 LEU A C 1
ATOM 3626 O O . LEU A 1 486 ? 39.237 -2.709 -8.492 1.00 29.17 618 LEU A O 1
ATOM 3631 N N . CYS A 1 487 ? 38.495 -1.618 -6.673 1.00 27.37 619 CYS A N 1
ATOM 3632 C CA . CYS A 1 487 ? 39.802 -1.596 -6.019 1.00 29.34 619 CYS A CA 1
ATOM 3633 C C . CYS A 1 487 ? 40.199 -3.038 -5.666 1.00 29.10 619 CYS A C 1
ATOM 3634 O O . CYS A 1 487 ? 41.321 -3.462 -5.919 1.00 25.64 619 CYS A O 1
ATOM 3637 N N . GLU A 1 488 ? 39.272 -3.797 -5.094 1.00 29.69 620 GLU A N 1
ATOM 3638 C CA . GLU A 1 488 ? 39.550 -5.189 -4.757 1.00 29.82 620 GLU A CA 1
ATOM 3639 C C . GLU A 1 488 ? 39.875 -6.020 -6.010 1.00 30.58 620 GLU A C 1
ATOM 3640 O O . GLU A 1 488 ? 40.810 -6.829 -6.006 1.00 29.87 620 GLU A O 1
ATOM 3646 N N . LEU A 1 489 ? 39.121 -5.810 -7.086 1.00 31.09 621 LEU A N 1
ATOM 3647 C CA . LEU A 1 489 ? 39.346 -6.559 -8.325 1.00 30.22 621 LEU A CA 1
ATOM 3648 C C . LEU A 1 489 ? 40.618 -6.141 -9.041 1.00 30.18 621 LEU A C 1
ATOM 3649 O O . LEU A 1 489 ? 41.201 -6.927 -9.783 1.00 30.68 621 LEU A O 1
ATOM 3654 N N . ALA A 1 490 ? 41.057 -4.907 -8.818 1.00 31.87 622 ALA A N 1
ATOM 3655 C CA . ALA A 1 490 ? 42.253 -4.403 -9.485 1.00 31.75 622 ALA A CA 1
ATOM 3656 C C . ALA A 1 490 ? 43.542 -5.100 -9.066 1.00 33.60 622 ALA A C 1
ATOM 3657 O O . ALA A 1 490 ? 44.565 -4.936 -9.710 1.00 33.24 622 ALA A O 1
ATOM 3659 N N . GLN A 1 491 ? 43.510 -5.867 -7.986 1.00 36.44 623 GLN A N 1
ATOM 3660 C CA . GLN A 1 491 ? 44.724 -6.556 -7.558 1.00 38.49 623 GLN A CA 1
ATOM 3661 C C . GLN A 1 491 ? 45.052 -7.733 -8.485 1.00 38.72 623 GLN A C 1
ATOM 3662 O O . GLN A 1 491 ? 46.117 -8.327 -8.381 1.00 40.60 623 GLN A O 1
ATOM 3668 N N . ASP A 1 492 ? 44.133 -8.079 -9.383 1.00 39.65 624 ASP A N 1
ATOM 3669 C CA . ASP A 1 492 ? 44.388 -9.145 -10.347 1.00 39.30 624 ASP A CA 1
ATOM 3670 C C . ASP A 1 492 ? 44.646 -8.422 -11.665 1.00 40.36 624 ASP A C 1
ATOM 3671 O O . ASP A 1 492 ? 43.783 -7.698 -12.166 1.00 38.63 624 ASP A O 1
ATOM 3676 N N . LYS A 1 493 ? 45.847 -8.616 -12.206 1.00 41.59 625 LYS A N 1
ATOM 3677 C CA . LYS A 1 493 ? 46.287 -7.962 -13.435 1.00 42.67 625 LYS A CA 1
ATOM 3678 C C . LYS A 1 493 ? 45.281 -7.979 -14.578 1.00 41.97 625 LYS A C 1
ATOM 3679 O O . LYS A 1 493 ? 45.043 -6.963 -15.234 1.00 41.38 625 LYS A O 1
ATOM 3685 N N . GLU A 1 494 ? 44.692 -9.139 -14.824 1.00 41.42 626 GLU A N 1
ATOM 3686 C CA . GLU A 1 494 ? 43.730 -9.277 -15.903 1.00 41.47 626 GLU A CA 1
ATOM 3687 C C . GLU A 1 494 ? 42.515 -8.381 -15.688 1.00 39.15 626 GLU A C 1
ATOM 3688 O O . GLU A 1 494 ? 42.005 -7.780 -16.628 1.00 37.14 626 GLU A O 1
ATOM 3694 N N . ALA A 1 495 ? 42.052 -8.304 -14.445 1.00 36.76 627 ALA A N 1
ATOM 3695 C CA . ALA A 1 495 ? 40.906 -7.473 -14.116 1.00 34.44 627 ALA A CA 1
ATOM 3696 C C . ALA A 1 495 ? 41.335 -6.007 -14.221 1.00 33.18 627 ALA A C 1
ATOM 3697 O O . ALA A 1 495 ? 40.582 -5.165 -14.710 1.00 32.33 627 ALA A O 1
ATOM 3699 N N . ALA A 1 496 ? 42.560 -5.712 -13.791 1.00 32.54 628 ALA A N 1
ATOM 3700 C CA . ALA A 1 496 ? 43.084 -4.346 -13.854 1.00 33.12 628 ALA A CA 1
ATOM 3701 C C . ALA A 1 496 ? 43.119 -3.823 -15.296 1.00 34.00 628 ALA A C 1
ATOM 3702 O O . ALA A 1 496 ? 42.778 -2.662 -15.552 1.00 32.49 628 ALA A O 1
ATOM 3704 N N . GLU A 1 497 ? 43.526 -4.674 -16.236 1.00 35.33 629 GLU A N 1
ATOM 3705 C CA . GLU A 1 497 ? 43.587 -4.268 -17.643 1.00 37.14 629 GLU A CA 1
ATOM 3706 C C . GLU A 1 497 ? 42.174 -4.036 -18.174 1.00 36.41 629 GLU A C 1
ATOM 3707 O O . GLU A 1 497 ? 41.942 -3.118 -18.964 1.00 36.28 629 GLU A O 1
ATOM 3713 N N . ALA A 1 498 ? 41.234 -4.874 -17.743 1.00 33.33 630 ALA A N 1
ATOM 3714 C CA . ALA A 1 498 ? 39.854 -4.736 -18.193 1.00 34.20 630 ALA A CA 1
ATOM 3715 C C . ALA A 1 498 ? 39.251 -3.422 -17.688 1.00 32.78 630 ALA A C 1
ATOM 3716 O O . ALA A 1 498 ? 38.545 -2.723 -18.41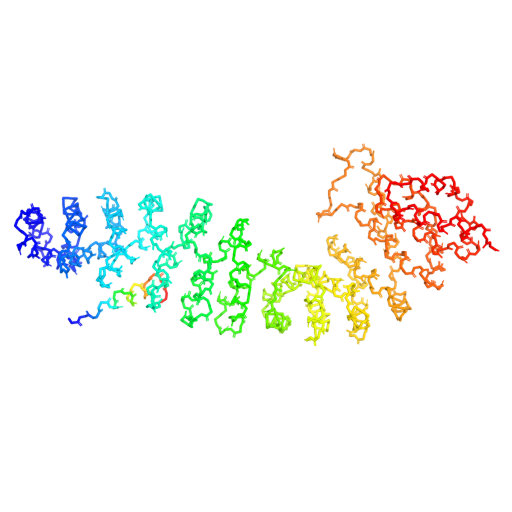0 1.00 33.89 630 ALA A O 1
ATOM 3718 N N . ILE A 1 499 ? 39.542 -3.084 -16.443 1.00 34.08 631 ILE A N 1
ATOM 3719 C CA . ILE A 1 499 ? 39.014 -1.859 -15.865 1.00 32.87 631 ILE A CA 1
ATOM 3720 C C . ILE A 1 499 ? 39.534 -0.664 -16.641 1.00 33.04 631 ILE A C 1
ATOM 3721 O O . ILE A 1 499 ? 38.791 0.278 -16.922 1.00 32.72 631 ILE A O 1
ATOM 3726 N N . GLU A 1 500 ? 40.806 -0.708 -17.013 1.00 35.05 632 GLU A N 1
ATOM 3727 C CA . GLU A 1 500 ? 41.378 0.395 -17.777 1.00 37.48 632 GLU A CA 1
ATOM 3728 C C . GLU A 1 500 ? 40.789 0.438 -19.186 1.00 36.48 632 GLU A C 1
ATOM 3729 O O . GLU A 1 500 ? 40.409 1.507 -19.671 1.00 38.66 632 GLU A O 1
ATOM 3735 N N . ALA A 1 501 ? 40.710 -0.718 -19.838 1.00 33.92 633 ALA A N 1
ATOM 3736 C CA . ALA A 1 501 ? 40.167 -0.785 -21.195 1.00 35.87 633 ALA A CA 1
ATOM 3737 C C . ALA A 1 501 ? 38.749 -0.235 -21.214 1.00 36.54 633 ALA A C 1
ATOM 3738 O O . ALA A 1 501 ? 38.273 0.286 -22.227 1.00 36.31 633 ALA A O 1
ATOM 3740 N N . GLU A 1 502 ? 38.087 -0.344 -20.068 1.00 37.70 634 GLU A N 1
ATOM 3741 C CA . GLU A 1 502 ? 36.716 0.108 -19.910 1.00 36.99 634 GLU A CA 1
ATOM 3742 C C . GLU A 1 502 ? 36.648 1.623 -19.701 1.00 37.11 634 GLU A C 1
ATOM 3743 O O . GLU A 1 502 ? 35.566 2.178 -19.534 1.00 36.19 634 GLU A O 1
ATOM 3749 N N . GLY A 1 503 ? 37.806 2.287 -19.708 1.00 36.11 635 GLY A N 1
ATOM 3750 C CA . GLY A 1 503 ? 37.835 3.731 -19.520 1.00 35.38 635 GLY A CA 1
ATOM 3751 C C . GLY A 1 503 ? 37.555 4.223 -18.102 1.00 36.17 635 GLY A C 1
ATOM 3752 O O . GLY A 1 503 ? 36.974 5.289 -17.910 1.00 36.78 635 GLY A O 1
ATOM 3753 N N . ALA A 1 504 ? 37.985 3.473 -17.096 1.00 33.87 636 ALA A N 1
ATOM 3754 C CA . ALA A 1 504 ? 37.735 3.876 -15.717 1.00 31.73 636 ALA A CA 1
ATOM 3755 C C . ALA A 1 504 ? 38.676 4.968 -15.220 1.00 32.88 636 ALA A C 1
ATOM 3756 O O . ALA A 1 504 ? 38.329 5.723 -14.312 1.00 32.32 636 ALA A O 1
ATOM 3758 N N . THR A 1 505 ? 39.859 5.066 -15.817 1.00 33.42 637 THR A N 1
ATOM 3759 C CA . THR A 1 505 ? 40.827 6.063 -15.382 1.00 35.16 637 THR A CA 1
ATOM 3760 C C . THR A 1 505 ? 40.264 7.481 -15.341 1.00 35.31 637 THR A C 1
ATOM 3761 O O . THR A 1 505 ? 40.450 8.194 -14.347 1.00 37.01 637 THR A O 1
ATOM 3765 N N . ALA A 1 506 ? 39.569 7.892 -16.400 1.00 32.82 638 ALA A N 1
ATOM 3766 C CA . ALA A 1 506 ? 39.007 9.248 -16.442 1.00 31.86 638 ALA A CA 1
ATOM 3767 C C . ALA A 1 506 ? 38.051 9.500 -15.273 1.00 28.92 638 ALA A C 1
ATOM 3768 O O . ALA A 1 506 ? 38.273 10.401 -14.469 1.00 29.20 638 ALA A O 1
ATOM 3770 N N . PRO A 1 507 ? 36.985 8.701 -15.146 1.00 28.14 639 PRO A N 1
ATOM 3771 C CA . PRO A 1 507 ? 36.107 8.991 -14.008 1.00 28.22 639 PRO A CA 1
ATOM 3772 C C . PRO A 1 507 ? 36.775 8.833 -12.625 1.00 29.30 639 PRO A C 1
ATOM 3773 O O . PRO A 1 507 ? 36.522 9.630 -11.716 1.00 27.46 639 PRO A O 1
ATOM 3777 N N . LEU A 1 508 ? 37.631 7.824 -12.453 1.00 27.17 640 LEU A N 1
ATOM 3778 C CA . LEU A 1 508 ? 38.306 7.660 -11.162 1.00 26.74 640 LEU A CA 1
ATOM 3779 C C . LEU A 1 508 ? 39.125 8.919 -10.840 1.00 25.81 640 LEU A C 1
ATOM 3780 O O . LEU A 1 508 ? 39.131 9.403 -9.706 1.00 27.09 640 LEU A O 1
ATOM 3785 N N . THR A 1 509 ? 39.803 9.460 -11.842 1.00 27.12 641 THR A N 1
ATOM 3786 C CA . THR A 1 509 ? 40.612 10.659 -11.648 1.00 27.77 641 THR A CA 1
ATOM 3787 C C . THR A 1 509 ? 39.773 11.846 -11.179 1.00 28.65 641 THR A C 1
ATOM 3788 O O . THR A 1 509 ? 40.229 12.655 -10.366 1.00 30.39 641 THR A O 1
ATOM 3792 N N . GLU A 1 510 ? 38.543 11.952 -11.659 1.00 29.72 642 GLU A N 1
ATOM 3793 C CA . GLU A 1 510 ? 37.687 13.046 -11.211 1.00 30.32 642 GLU A CA 1
ATOM 3794 C C . GLU A 1 510 ? 37.204 12.805 -9.768 1.00 30.55 642 GLU A C 1
ATOM 3795 O O . GLU A 1 510 ? 37.067 13.756 -8.986 1.00 28.38 642 GLU A O 1
ATOM 3801 N N . LEU A 1 511 ? 36.943 11.541 -9.415 1.00 27.07 643 LEU A N 1
ATOM 3802 C CA . LEU A 1 511 ? 36.475 11.211 -8.072 1.00 25.79 643 LEU A CA 1
ATOM 3803 C C . LEU A 1 511 ? 37.517 11.521 -6.991 1.00 25.41 643 LEU A C 1
ATOM 3804 O O . LEU A 1 511 ? 37.209 11.537 -5.798 1.00 24.04 643 LEU A O 1
ATOM 3809 N N . LEU A 1 512 ? 38.751 11.768 -7.407 1.00 24.94 644 LEU A N 1
ATOM 3810 C CA . LEU A 1 512 ? 39.786 12.125 -6.457 1.00 27.63 644 LEU A CA 1
ATOM 3811 C C . LEU A 1 512 ? 39.368 13.422 -5.765 1.00 29.18 644 LEU A C 1
ATOM 3812 O O . LEU A 1 512 ? 39.830 13.716 -4.669 1.00 30.11 644 LEU A O 1
ATOM 3817 N N . HIS A 1 513 ? 38.490 14.194 -6.406 1.00 27.47 645 HIS A N 1
ATOM 3818 C CA . HIS A 1 513 ? 38.034 15.455 -5.840 1.00 27.52 645 HIS A CA 1
ATOM 3819 C C . HIS A 1 513 ? 36.663 15.368 -5.191 1.00 28.05 645 HIS A C 1
ATOM 3820 O O . HIS A 1 513 ? 36.070 16.397 -4.838 1.00 30.10 645 HIS A O 1
ATOM 3827 N N . SER A 1 514 ? 36.147 14.156 -5.034 1.00 25.71 646 SER A N 1
ATOM 3828 C CA . SER A 1 514 ? 34.833 13.988 -4.424 1.00 24.61 646 SER A CA 1
ATOM 3829 C C . SER A 1 514 ? 34.755 14.661 -3.057 1.00 28.26 646 SER A C 1
ATOM 3830 O O . SER A 1 514 ? 35.743 14.702 -2.329 1.00 28.82 646 SER A O 1
ATOM 3833 N N . ARG A 1 515 ? 33.583 15.195 -2.714 1.00 28.58 647 ARG A N 1
ATOM 3834 C CA . ARG A 1 515 ? 33.367 15.832 -1.416 1.00 28.71 647 ARG A CA 1
ATOM 3835 C C . ARG A 1 515 ? 33.226 14.733 -0.354 1.00 29.95 647 ARG A C 1
ATOM 3836 O O . ARG A 1 515 ? 33.258 15.001 0.843 1.00 28.75 647 ARG A O 1
ATOM 3844 N N . ASN A 1 516 ? 33.064 13.492 -0.803 1.00 30.76 648 ASN A N 1
ATOM 3845 C CA . ASN A 1 516 ? 32.925 12.347 0.107 1.00 30.79 648 ASN A CA 1
ATOM 3846 C C . ASN A 1 516 ? 34.298 11.670 0.274 1.00 29.36 648 ASN A C 1
ATOM 3847 O O . ASN A 1 516 ? 34.841 11.139 -0.693 1.00 30.61 648 ASN A O 1
ATOM 3852 N N . GLU A 1 517 ? 34.853 11.689 1.488 1.00 31.25 649 GLU A N 1
ATOM 3853 C CA . GLU A 1 517 ? 36.185 11.111 1.752 1.00 32.13 649 GLU A CA 1
ATOM 3854 C C . GLU A 1 517 ? 36.255 9.645 1.354 1.00 29.66 649 GLU A C 1
ATOM 3855 O O . GLU A 1 517 ? 37.263 9.183 0.821 1.00 28.38 649 GLU A O 1
ATOM 3861 N N . GLY A 1 518 ? 35.187 8.909 1.636 1.00 28.09 650 GLY A N 1
ATOM 3862 C CA . GLY A 1 518 ? 35.149 7.504 1.269 1.00 26.92 650 GLY A CA 1
ATOM 3863 C C . GLY A 1 518 ? 35.337 7.334 -0.224 1.00 24.19 650 GLY A C 1
ATOM 3864 O O . GLY A 1 518 ? 36.144 6.531 -0.672 1.00 24.93 650 GLY A O 1
ATOM 3865 N 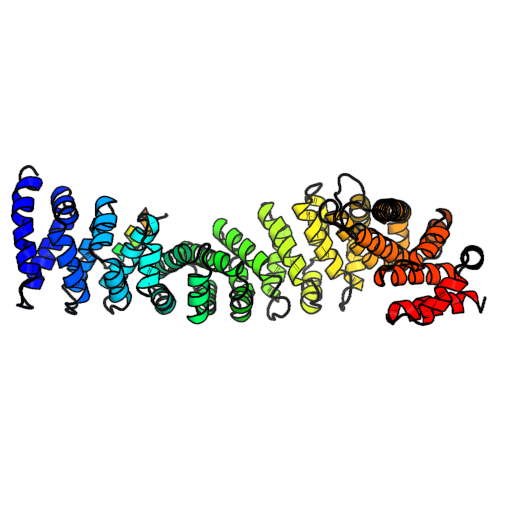N . VAL A 1 519 ? 34.604 8.116 -1.008 1.00 25.91 651 VAL A N 1
ATOM 3866 C CA . VAL A 1 519 ? 34.699 8.036 -2.463 1.00 21.92 651 VAL A CA 1
ATOM 3867 C C . VAL A 1 519 ? 36.088 8.404 -2.974 1.00 23.86 651 VAL A C 1
ATOM 3868 O O . VAL A 1 519 ? 36.646 7.718 -3.837 1.00 23.95 651 VAL A O 1
ATOM 3872 N N . ALA A 1 520 ? 36.652 9.490 -2.443 1.00 23.90 652 ALA A N 1
ATOM 3873 C CA . ALA A 1 520 ? 37.981 9.943 -2.872 1.00 22.74 652 ALA A CA 1
ATOM 3874 C C . ALA A 1 520 ? 39.066 8.916 -2.537 1.00 22.14 652 ALA A C 1
ATOM 3875 O O . ALA A 1 520 ? 39.981 8.687 -3.324 1.00 22.36 652 ALA A O 1
ATOM 3877 N N . THR A 1 521 ? 38.945 8.283 -1.381 1.00 23.38 653 THR A N 1
ATOM 3878 C CA . THR A 1 521 ? 39.918 7.277 -0.955 1.00 26.34 653 THR A CA 1
ATOM 3879 C C . THR A 1 521 ? 39.876 6.016 -1.817 1.00 25.38 653 THR A C 1
ATOM 3880 O O . THR A 1 521 ? 40.917 5.543 -2.277 1.00 26.89 653 THR A O 1
ATOM 3884 N N . TYR A 1 522 ? 38.689 5.452 -2.029 1.00 27.15 654 TYR A N 1
ATOM 3885 C CA . TYR A 1 522 ? 38.611 4.255 -2.854 1.00 27.23 654 TYR A CA 1
ATOM 3886 C C . TYR A 1 522 ? 39.060 4.544 -4.271 1.00 27.18 654 TYR A C 1
ATOM 3887 O O . TYR A 1 522 ? 39.796 3.758 -4.867 1.00 28.66 654 TYR A O 1
ATOM 3896 N N . ALA A 1 523 ? 38.651 5.690 -4.811 1.00 28.98 655 ALA A N 1
ATOM 3897 C CA . ALA A 1 523 ? 39.044 6.041 -6.177 1.00 29.22 655 ALA A CA 1
ATOM 3898 C C . ALA A 1 523 ? 40.560 6.038 -6.285 1.00 28.28 655 ALA A C 1
ATOM 3899 O O . ALA A 1 523 ? 41.130 5.458 -7.211 1.00 29.25 655 ALA A O 1
ATOM 3901 N N . ALA A 1 524 ? 41.209 6.690 -5.326 1.00 29.23 656 ALA A N 1
ATOM 3902 C CA . ALA A 1 524 ? 42.670 6.778 -5.312 1.00 27.44 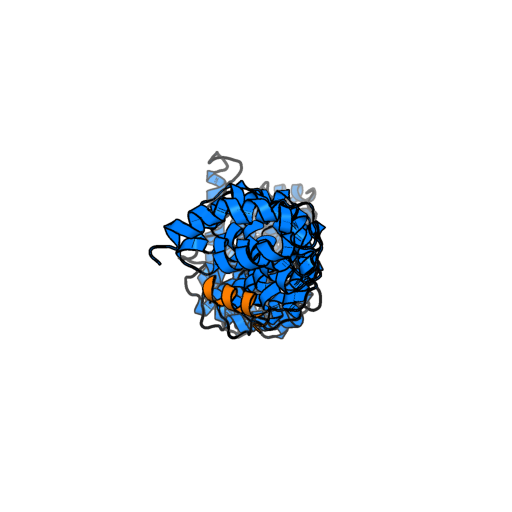656 ALA A CA 1
ATOM 3903 C C . ALA A 1 524 ? 43.286 5.378 -5.166 1.00 23.30 656 ALA A C 1
ATOM 3904 O O . ALA A 1 524 ? 44.267 5.074 -5.813 1.00 25.33 656 ALA A O 1
ATOM 3906 N N . ALA A 1 525 ? 42.690 4.539 -4.328 1.00 25.18 657 ALA A N 1
ATOM 3907 C CA . ALA A 1 525 ? 43.181 3.170 -4.117 1.00 27.03 657 ALA A CA 1
ATOM 3908 C C . ALA A 1 525 ? 43.119 2.360 -5.407 1.00 29.69 657 ALA A C 1
ATOM 3909 O O . ALA A 1 525 ? 44.019 1.553 -5.679 1.00 29.86 657 ALA A O 1
ATOM 3911 N N . VAL A 1 526 ? 42.070 2.571 -6.209 1.00 29.02 658 VAL A N 1
ATOM 3912 C CA . VAL A 1 526 ? 41.961 1.846 -7.475 1.00 29.35 658 VAL A CA 1
ATOM 3913 C C . VAL A 1 526 ? 43.103 2.274 -8.389 1.00 31.03 658 VAL A C 1
ATOM 3914 O O . VAL A 1 526 ? 43.764 1.440 -9.022 1.00 31.46 658 VAL A O 1
ATOM 3918 N N . LEU A 1 527 ? 43.338 3.580 -8.464 1.00 31.05 659 LEU A N 1
ATOM 3919 C CA . LEU A 1 527 ? 44.396 4.105 -9.326 1.00 30.74 659 LEU A CA 1
ATOM 3920 C C . LEU A 1 527 ? 45.790 3.648 -8.898 1.00 32.84 659 LEU A C 1
ATOM 3921 O O . LEU A 1 527 ? 46.636 3.357 -9.740 1.00 32.47 659 LEU A O 1
ATOM 3926 N N . PHE A 1 528 ? 46.038 3.594 -7.594 1.00 35.10 660 PHE A N 1
ATOM 3927 C CA . PHE A 1 528 ? 47.342 3.152 -7.120 1.00 38.33 660 PHE A CA 1
ATOM 3928 C C . PHE A 1 528 ? 47.548 1.676 -7.459 1.00 40.59 660 PHE A C 1
ATOM 3929 O O . PHE A 1 528 ? 48.594 1.293 -7.986 1.00 41.05 660 PHE A O 1
ATOM 3937 N N . ARG A 1 529 ? 46.538 0.862 -7.171 1.00 43.61 661 ARG A N 1
ATOM 3938 C CA . ARG A 1 529 ? 46.587 -0.567 -7.454 1.00 46.77 661 ARG A CA 1
ATOM 3939 C C . ARG A 1 529 ? 46.857 -0.787 -8.947 1.00 49.61 661 ARG A C 1
ATOM 3940 O O . ARG A 1 529 ? 47.606 -1.686 -9.324 1.00 50.62 661 ARG A O 1
ATOM 3948 N N . MET A 1 530 ? 46.258 0.048 -9.792 1.00 51.63 662 MET A N 1
ATOM 3949 C CA . MET A 1 530 ? 46.428 -0.061 -11.241 1.00 54.04 662 MET A CA 1
ATOM 3950 C C . MET A 1 530 ? 47.764 0.470 -11.751 1.00 56.17 662 MET A C 1
ATOM 3951 O O . MET A 1 530 ? 48.226 0.061 -12.816 1.00 56.04 662 MET A O 1
ATOM 3956 N N . SER A 1 531 ? 48.370 1.393 -11.010 1.00 58.43 663 SER A N 1
ATOM 3957 C CA . SER A 1 531 ? 49.651 1.974 -11.409 1.00 61.39 663 SER A CA 1
ATOM 3958 C C . SER A 1 531 ? 50.815 1.041 -11.135 1.00 64.01 663 SER A C 1
ATOM 3959 O O . SER A 1 531 ? 51.486 0.593 -12.060 1.00 65.25 663 SER A O 1
ATOM 3962 N N . GLU A 1 532 ? 51.061 0.759 -9.861 1.00 67.33 664 GLU A N 1
ATOM 3963 C CA . GLU A 1 532 ? 52.153 -0.122 -9.479 1.00 70.30 664 GLU A CA 1
ATOM 3964 C C . GLU A 1 532 ? 51.763 -1.591 -9.581 1.00 72.77 664 GLU A C 1
ATOM 3965 O O . GLU A 1 532 ? 51.392 -2.222 -8.588 1.00 72.76 664 GLU A O 1
ATOM 3971 N N . ASP A 1 533 ? 51.844 -2.123 -10.798 1.00 75.32 665 ASP A N 1
ATOM 3972 C CA . ASP A 1 533 ? 51.523 -3.521 -11.061 1.00 78.12 665 ASP A CA 1
ATOM 3973 C C . ASP A 1 533 ? 52.823 -4.305 -11.257 1.00 79.54 665 ASP A C 1
ATOM 3974 O O . ASP A 1 533 ? 52.881 -5.136 -12.194 1.00 79.64 665 ASP A O 1
ATOM 3980 N N . GLU B 2 32 ? -22.343 -0.754 57.581 1.00 80.96 466 GLU B N 1
ATOM 3981 C CA . GLU B 2 32 ? -22.339 -2.221 57.310 1.00 81.25 466 GLU B CA 1
ATOM 3982 C C . GLU B 2 32 ? -21.492 -2.570 56.093 1.00 80.64 466 GLU B C 1
ATOM 3983 O O . GLU B 2 32 ? -20.418 -3.155 56.223 1.00 80.75 466 GLU B O 1
ATOM 3989 N N . GLU B 2 33 ? -21.979 -2.209 54.911 1.00 80.33 467 GLU B N 1
ATOM 3990 C CA . GLU B 2 33 ? -21.258 -2.500 53.679 1.00 79.69 467 GLU B CA 1
ATOM 3991 C C . GLU B 2 33 ? -19.979 -1.687 53.559 1.00 78.39 467 GLU B C 1
ATOM 3992 O O . GLU B 2 33 ? -19.982 -0.460 53.679 1.00 77.52 467 GLU B O 1
ATOM 3998 N N . ASN B 2 34 ? -18.883 -2.397 53.325 1.00 77.53 468 ASN B N 1
ATOM 3999 C CA . ASN B 2 34 ? -17.566 -1.797 53.177 1.00 76.73 468 ASN B CA 1
ATOM 4000 C C . ASN B 2 34 ? -17.513 -0.947 51.908 1.00 76.70 468 ASN B C 1
ATOM 4001 O O . ASN B 2 34 ? -17.786 -1.439 50.811 1.00 76.27 468 ASN B O 1
ATOM 4006 N N . PRO B 2 35 ? -17.167 0.346 52.043 1.00 76.63 469 PRO B N 1
ATOM 4007 C CA . PRO B 2 35 ? -17.085 1.244 50.887 1.00 76.58 469 PRO B CA 1
ATOM 4008 C C . PRO B 2 35 ? -16.086 0.799 49.819 1.00 76.93 469 PRO B C 1
ATOM 4009 O O . PRO B 2 35 ? -15.686 1.590 48.967 1.00 77.33 469 PRO B O 1
ATOM 4013 N N . GLU B 2 36 ? -15.680 -0.466 49.870 1.00 76.13 470 GLU B N 1
ATOM 4014 C CA . GLU B 2 36 ? -14.751 -0.997 48.886 1.00 75.86 470 GLU B CA 1
ATOM 4015 C C . GLU B 2 36 ? -15.513 -1.948 47.966 1.00 75.16 470 GLU B C 1
ATOM 4016 O O . GLU B 2 36 ? -15.018 -2.346 46.912 1.00 74.09 470 GLU B O 1
ATOM 4022 N N . SER B 2 37 ? -16.728 -2.303 48.374 1.00 74.46 471 SER B N 1
ATOM 4023 C CA . SER B 2 37 ? -17.570 -3.192 47.581 1.00 73.67 471 SER B CA 1
ATOM 4024 C C . SER B 2 37 ? -18.056 -2.430 46.350 1.00 73.14 471 SER B C 1
ATOM 4025 O O . SER B 2 37 ? -18.430 -3.027 45.340 1.00 72.65 471 SER B O 1
ATOM 4028 N N . ILE B 2 38 ? -18.049 -1.104 46.450 1.00 72.29 472 ILE B N 1
ATOM 4029 C CA . ILE B 2 38 ? -18.470 -0.245 45.352 1.00 71.96 472 ILE B CA 1
ATOM 4030 C C . ILE B 2 38 ? -17.567 -0.514 44.152 1.00 72.18 472 ILE B C 1
ATOM 4031 O O . ILE B 2 38 ? -18.039 -0.679 43.029 1.00 71.89 472 ILE B O 1
ATOM 4036 N N . LEU B 2 39 ? -16.264 -0.568 44.404 1.00 72.32 473 LEU B N 1
ATOM 4037 C CA . LEU B 2 39 ? -15.290 -0.830 43.354 1.00 72.82 473 LEU B CA 1
ATOM 4038 C C . LEU B 2 39 ? -15.403 -2.289 42.905 1.00 73.81 473 LEU B C 1
ATOM 4039 O O . LEU B 2 39 ? -15.529 -2.578 41.714 1.00 73.39 473 LEU B O 1
ATOM 4044 N N . ASP B 2 40 ? -15.360 -3.204 43.870 1.00 75.07 474 ASP B N 1
ATOM 4045 C CA . ASP B 2 40 ? -15.458 -4.632 43.585 1.00 77.12 474 ASP B CA 1
ATOM 4046 C C . ASP B 2 40 ? -16.645 -4.954 42.683 1.00 78.27 474 ASP B C 1
ATOM 4047 O O . ASP B 2 40 ? -16.533 -5.770 41.767 1.00 78.05 474 ASP B O 1
ATOM 4052 N N . GLU B 2 41 ? -17.775 -4.314 42.952 1.00 79.53 475 GLU B N 1
ATOM 4053 C CA . GLU B 2 41 ? -18.978 -4.523 42.155 1.00 80.79 475 GLU B CA 1
ATOM 4054 C C . GLU B 2 41 ? -18.817 -3.934 40.757 1.00 80.52 475 GLU B C 1
ATOM 4055 O O . GLU B 2 41 ? -19.103 -4.586 39.753 1.00 79.83 475 GLU B O 1
ATOM 4061 N N . HIS B 2 42 ? -18.333 -2.695 40.701 1.00 80.52 476 HIS B N 1
ATOM 4062 C CA . HIS B 2 42 ? -18.112 -2.008 39.434 1.00 80.49 476 HIS B CA 1
ATOM 4063 C C . HIS B 2 42 ? -17.227 -2.855 38.525 1.00 80.39 476 HIS B C 1
ATOM 4064 O O . HIS B 2 42 ? -17.588 -3.154 37.387 1.00 79.26 476 HIS B O 1
ATOM 4071 N N . VAL B 2 43 ? -16.060 -3.228 39.038 1.00 80.36 477 VAL B N 1
ATOM 4072 C CA . VAL B 2 43 ? -15.117 -4.045 38.288 1.00 81.13 477 VAL B CA 1
ATOM 4073 C C . VAL B 2 43 ? -15.807 -5.319 37.809 1.00 81.89 477 VAL B C 1
ATOM 4074 O O . VAL B 2 43 ? -15.543 -5.805 36.709 1.00 81.73 477 VAL B O 1
ATOM 4078 N N . GLN B 2 44 ? -16.698 -5.847 38.642 1.00 82.62 478 GLN B N 1
ATOM 4079 C CA . GLN B 2 44 ? -17.438 -7.063 38.325 1.00 84.10 478 GLN B CA 1
ATOM 4080 C C . GLN B 2 44 ? -18.320 -6.937 37.086 1.00 85.15 478 GLN B C 1
ATOM 4081 O O . GLN B 2 44 ? -18.610 -7.935 36.423 1.00 85.73 478 GLN B O 1
ATOM 4087 N N . ARG B 2 45 ? -18.745 -5.718 36.769 1.00 86.06 479 ARG B N 1
ATOM 4088 C CA . ARG B 2 45 ? -19.615 -5.504 35.618 1.00 86.77 479 ARG B CA 1
ATOM 4089 C C . ARG B 2 45 ? -18.979 -4.864 34.381 1.00 87.12 479 ARG B C 1
ATOM 4090 O O . ARG B 2 45 ? -19.232 -5.314 33.264 1.00 86.97 479 ARG B O 1
ATOM 4098 N N . VAL B 2 46 ? -18.160 -3.829 34.565 1.00 88.12 480 VAL B N 1
ATOM 4099 C CA . VAL B 2 46 ? -17.522 -3.164 33.424 1.00 89.40 480 VAL B CA 1
ATOM 4100 C C . VAL B 2 46 ? -16.642 -4.108 32.609 1.00 90.29 480 VAL B C 1
ATOM 4101 O O . VAL B 2 46 ? -16.658 -4.072 31.378 1.00 90.85 480 VAL B O 1
ATOM 4105 N N . MET B 2 47 ? -15.866 -4.943 33.292 1.00 91.25 481 MET B N 1
ATOM 4106 C CA . MET B 2 47 ? -15.008 -5.902 32.607 1.00 92.66 481 MET B CA 1
ATOM 4107 C C . MET B 2 47 ? -15.294 -7.296 33.157 1.00 93.00 481 MET B C 1
ATOM 4108 O O . MET B 2 47 ? -16.386 -7.833 32.954 1.00 93.35 481 MET B O 1
ATOM 4113 N N . LYS B 2 48 ? -14.324 -7.879 33.855 1.00 93.09 482 LYS B N 1
ATOM 4114 C CA . LYS B 2 48 ? -14.501 -9.209 34.428 1.00 93.39 482 LYS B CA 1
ATOM 4115 C C . LYS B 2 48 ? -14.701 -9.116 35.936 1.00 93.59 482 LYS B C 1
ATOM 4116 O O . LYS B 2 48 ? -15.740 -9.612 36.421 1.00 94.18 482 LYS B O 1
#

CATH classification: 1.25.10.10

Organism: Homo sapiens (NCBI:txid9606)